Protein AF-A0A0S6VWL6-F1 (afdb_monomer)

Organism: NCBI:txid1499966

Solvent-accessible surface area (backbone atoms only — not comparable to full-atom values): 33286 Å² total; per-residue (Å²): 114,41,78,41,54,56,89,79,53,52,72,70,57,51,55,52,70,65,51,69,76,78,74,67,56,67,68,35,36,67,65,34,51,61,44,33,52,42,22,71,76,49,24,53,62,36,40,46,51,49,38,33,71,74,48,58,14,73,56,59,85,87,53,39,55,58,51,72,66,58,46,58,50,17,64,7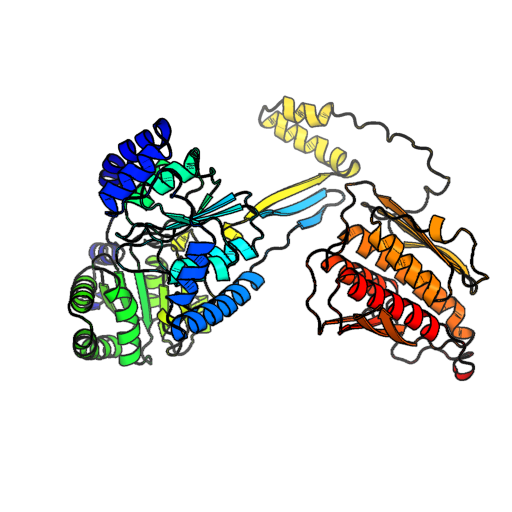5,71,45,56,69,70,57,52,52,47,51,55,53,18,48,52,30,29,43,56,48,38,58,75,56,62,72,75,51,65,52,75,43,76,80,46,85,49,32,32,44,32,42,36,42,42,45,41,72,26,39,32,38,39,36,59,60,80,96,53,83,47,31,47,56,32,38,59,50,40,37,28,38,51,69,38,56,36,80,37,59,35,36,30,29,41,36,37,57,86,43,43,71,56,34,56,41,46,45,29,30,49,76,48,70,45,70,50,36,30,54,34,40,60,31,41,35,52,31,32,31,44,66,28,36,92,85,42,72,58,27,56,30,37,38,67,57,51,56,70,47,31,46,28,31,34,62,76,33,48,92,63,20,42,46,59,78,65,46,63,60,57,40,32,34,35,42,32,44,73,83,43,58,33,65,61,53,33,53,55,43,45,62,40,16,41,72,33,67,57,18,29,21,34,39,32,18,36,23,67,67,41,55,55,50,18,59,68,45,40,62,71,56,42,70,73,43,57,72,70,39,29,53,13,29,56,43,7,26,59,56,56,21,26,37,38,32,28,91,37,59,68,55,29,49,49,49,44,41,73,47,5,34,20,32,32,41,34,29,43,96,58,45,69,68,50,55,73,69,59,81,20,45,25,38,84,37,64,37,87,89,46,51,67,66,46,43,57,55,37,66,18,66,48,64,54,39,13,24,89,37,35,12,73,84,42,65,39,56,47,26,67,79,33,42,47,77,42,81,43,75,49,65,37,74,69,33,44,63,68,43,34,64,60,54,29,47,52,22,54,75,73,65,37,58,69,61,20,42,60,54,74,68,62,75,76,77,74,79,78,75,68,79,75,68,100,62,91,82,72,67,78,46,77,43,78,77,42,76,44,72,59,32,22,32,29,37,31,32,57,94,56,38,37,39,38,33,36,40,34,60,58,84,78,59,95,57,38,72,81,38,41,42,55,98,40,66,57,58,35,55,41,50,50,37,25,22,65,44,32,60,29,40,51,32,32,44,60,48,65,79,56,86,88,50,59,48,60,53,29,21,50,50,20,19,44,44,14,36,34,52,36,50,36,45,66,54,34,38,54,71,4,30,55,44,38,20,66,24,69,13,70,36,95,73,9,29,13,38,23,39,39,35,70,45,77,41,63,39,73,46,81,47,67,74,43,87,82,53,72,60,44,92,78,40,42,52,64,26,60,53,31,19,54,45,20,19,20,58,37,29,17,14,35,37,40,40,36,38,65,37,40,82,53,61,64,37,35,51,50,4,39,34,35,2,41,10,35,12,49,29,43,17,66,33,83,26,77,89,36,40,71,54,75,79,59,100,81,48,128

Secondary structure (DSSP, 8-state):
--EEEGGGS-HHHHHHHT------HHHHHHHHHHHHHHHHHHTHHHHHHHHHHHH-----GGGSBPPHHHHHHHHHHS-HHHHHHHHHHHHHHHHHHHHTPPPSEEEEEEETTEEEEEEEEE-S-EEEE---SSS--HHHHHHHHHHHHHTT-S-EEEEEPPPTTSSPPHHHHHHHHHHT--EEEE--HHHHHHHHHH--SSS---SEEES---HHHHHHHHHTTTTSB--S---S-EEEEEE-TTS-HHHHHHHHHHHHTT-TT-EEEEEES-HHHHHHHHHHHHHHHTTS-HHHHHHHHHHHHSSEEEEE-SSHHHHHHHHHHH--SEEEEE-S-HHHHHHH--S-SEEEESTT--HHHHHHTSSS-S----TTGGGT-----GGGGEEEEEEEEE-HHHHHHHHHHHHHHHHHTT-HHHHHHHHS-PPPPP------S-TT--SEEEEEEEETTEEEEEEE-SSEEEEEEEE-SSPPTTGGGGEE-S-HHHHHHHHHHHHHHTSEEEEEEEESS---HHHHHHHHHHHHHHHHHHHHHHHGGGTB--EEEEEEEETTEEEEEEEEE-SS-EEEEEESSPPPSEETTEEHHHHHHHHHHHHHHHTEEEEEEEEE-SSHHHHHHHHHHHHHHHHHHHTSB-GGGTTPPPPTT--

pLDDT: mean 92.13, std 10.53, range [29.59, 98.75]

Structure (mmCIF, N/CA/C/O backbone):
data_AF-A0A0S6VWL6-F1
#
_entry.id   AF-A0A0S6VWL6-F1
#
loop_
_atom_site.group_PDB
_atom_site.id
_atom_site.type_symbol
_atom_site.label_atom_id
_atom_site.label_alt_id
_atom_site.label_comp_id
_atom_site.label_asym_id
_atom_site.label_entity_id
_atom_site.label_seq_id
_atom_site.pdbx_PDB_ins_code
_atom_site.Cartn_x
_atom_site.Cartn_y
_atom_site.Cartn_z
_atom_site.occupancy
_atom_site.B_iso_or_equiv
_atom_site.auth_seq_id
_atom_site.auth_comp_id
_atom_site.auth_asym_id
_atom_site.auth_atom_id
_atom_site.pdbx_PDB_model_num
ATOM 1 N N . MET A 1 1 ? 25.951 -0.250 -27.669 1.00 84.19 1 MET A N 1
ATOM 2 C CA . MET A 1 1 ? 25.010 -1.036 -26.853 1.00 84.19 1 MET A CA 1
ATOM 3 C C . MET A 1 1 ? 25.645 -2.366 -26.530 1.00 84.19 1 MET A C 1
ATOM 5 O O . MET A 1 1 ? 26.334 -2.910 -27.388 1.00 84.19 1 MET A O 1
ATOM 9 N N . ASN A 1 2 ? 25.443 -2.857 -25.315 1.00 90.94 2 ASN A N 1
ATOM 10 C CA . ASN A 1 2 ? 26.057 -4.097 -24.871 1.00 90.94 2 ASN A CA 1
ATOM 11 C C . ASN A 1 2 ? 25.221 -5.326 -25.262 1.00 90.94 2 ASN A C 1
ATOM 13 O O . ASN A 1 2 ? 23.997 -5.318 -25.121 1.00 90.94 2 ASN A O 1
ATOM 17 N N . LEU A 1 3 ? 25.895 -6.386 -25.715 1.00 95.56 3 LEU A N 1
ATOM 18 C CA . LEU A 1 3 ? 25.319 -7.709 -25.956 1.00 95.56 3 LEU A CA 1
ATOM 19 C C . LEU A 1 3 ? 26.165 -8.744 -25.214 1.00 95.56 3 LEU A C 1
ATOM 21 O O . LEU A 1 3 ? 27.361 -8.881 -25.470 1.00 95.56 3 LEU A O 1
ATOM 25 N N . PHE A 1 4 ? 25.535 -9.477 -24.308 1.00 96.62 4 PHE A N 1
ATOM 26 C CA . PHE A 1 4 ? 26.180 -10.416 -23.407 1.00 96.62 4 PHE A CA 1
ATOM 27 C C . PHE A 1 4 ? 25.681 -11.828 -23.689 1.00 96.62 4 PHE A C 1
ATOM 29 O O . PHE A 1 4 ? 24.509 -12.132 -23.490 1.00 96.62 4 PHE A O 1
ATOM 36 N N . LYS A 1 5 ? 26.569 -12.719 -24.128 1.00 97.50 5 LYS A N 1
ATOM 37 C CA . LYS A 1 5 ? 26.260 -14.147 -24.255 1.00 97.50 5 LYS A CA 1
ATOM 38 C C . LYS A 1 5 ? 26.583 -14.834 -22.940 1.00 97.50 5 LYS A C 1
ATOM 40 O O . LYS A 1 5 ? 27.749 -15.061 -22.628 1.00 97.50 5 LYS A O 1
ATOM 45 N N . TRP A 1 6 ? 25.556 -15.164 -22.165 1.00 96.31 6 TRP A N 1
ATOM 46 C CA . TRP A 1 6 ? 25.681 -15.616 -20.779 1.00 96.31 6 TRP A CA 1
ATOM 47 C C . TRP A 1 6 ? 26.656 -16.789 -20.608 1.00 96.31 6 TRP A C 1
ATOM 49 O O . TRP A 1 6 ? 27.431 -16.832 -19.652 1.00 96.31 6 TRP A O 1
ATOM 59 N N . TRP A 1 7 ? 26.677 -17.723 -21.563 1.00 95.19 7 TRP A N 1
ATOM 60 C CA . TRP A 1 7 ? 27.551 -18.901 -21.551 1.00 95.19 7 TRP A CA 1
ATOM 61 C C . TRP A 1 7 ? 29.029 -18.621 -21.863 1.00 95.19 7 TRP A C 1
ATOM 63 O O . TRP A 1 7 ? 29.851 -19.499 -21.616 1.00 95.19 7 TRP A O 1
ATOM 73 N N . GLU A 1 8 ? 29.373 -17.448 -22.396 1.00 96.56 8 GLU A N 1
ATOM 74 C CA . GLU A 1 8 ? 30.759 -17.041 -22.697 1.00 96.56 8 GLU A CA 1
ATOM 75 C C . GLU A 1 8 ? 31.386 -16.239 -21.546 1.00 96.56 8 GLU A C 1
ATOM 77 O O . GLU A 1 8 ? 32.595 -16.022 -21.525 1.00 96.56 8 GLU A O 1
ATOM 82 N N . MET A 1 9 ? 30.573 -15.800 -20.581 1.00 95.62 9 MET A N 1
ATOM 83 C CA . MET A 1 9 ? 31.005 -14.923 -19.494 1.00 95.62 9 MET A CA 1
ATOM 84 C C . MET A 1 9 ? 31.624 -15.694 -18.330 1.00 95.62 9 MET A C 1
ATOM 86 O O . MET A 1 9 ? 31.114 -16.739 -17.916 1.00 95.62 9 MET A O 1
ATOM 90 N N . SER A 1 10 ? 32.677 -15.117 -17.748 1.00 95.94 10 SER A N 1
ATOM 91 C CA . SER A 1 10 ? 33.238 -15.578 -16.478 1.00 95.94 10 SER A CA 1
ATOM 92 C C . SER A 1 10 ? 32.275 -15.312 -15.314 1.00 95.94 10 SER A C 1
ATOM 94 O O . SER A 1 10 ? 31.392 -14.456 -15.401 1.00 95.94 10 SER A O 1
ATOM 96 N N . GLU A 1 11 ? 32.460 -15.994 -14.182 1.00 93.31 11 GLU A N 1
ATOM 97 C CA . GLU A 1 11 ? 31.678 -15.711 -12.967 1.00 93.31 11 GLU A CA 1
ATOM 98 C C . GLU A 1 11 ? 31.825 -14.257 -12.498 1.00 93.31 11 GLU A C 1
ATOM 100 O O . GLU A 1 11 ? 30.847 -13.648 -12.068 1.00 93.31 11 GLU A O 1
ATOM 105 N N . ALA A 1 12 ? 33.019 -13.672 -12.639 1.00 93.62 12 ALA A N 1
ATOM 106 C CA . ALA A 1 12 ? 33.275 -12.281 -12.277 1.00 93.62 12 ALA A CA 1
ATOM 107 C C . ALA A 1 12 ? 32.493 -11.300 -13.169 1.00 93.62 12 ALA A C 1
ATOM 109 O O . ALA A 1 12 ? 31.904 -10.343 -12.664 1.00 93.62 12 ALA A O 1
ATOM 110 N N . ASP A 1 13 ? 32.428 -11.556 -14.478 1.00 92.56 13 ASP A N 1
ATOM 111 C CA . ASP A 1 13 ? 31.669 -10.711 -15.408 1.00 92.56 13 ASP A CA 1
ATOM 112 C C . ASP A 1 13 ? 30.158 -10.853 -15.190 1.00 92.56 13 ASP A C 1
ATOM 114 O O . ASP A 1 13 ? 29.428 -9.862 -15.219 1.00 92.56 13 ASP A O 1
ATOM 118 N N . ARG A 1 14 ? 29.682 -12.073 -14.907 1.00 93.62 14 ARG A N 1
ATOM 119 C CA . ARG A 1 14 ? 28.283 -12.322 -14.526 1.00 93.62 14 ARG A CA 1
ATOM 120 C C . ARG A 1 14 ? 27.916 -11.582 -13.244 1.00 93.62 14 ARG A C 1
ATOM 122 O O . ARG A 1 14 ? 26.884 -10.921 -13.196 1.00 93.62 14 ARG A O 1
ATOM 129 N N . ALA A 1 15 ? 28.778 -11.632 -12.228 1.00 91.06 15 ALA A N 1
ATOM 130 C CA . ALA A 1 15 ? 28.583 -10.886 -10.988 1.00 91.06 15 ALA A CA 1
ATOM 131 C C . ALA A 1 15 ? 28.541 -9.370 -11.231 1.00 91.06 15 ALA A C 1
ATOM 133 O O . ALA A 1 15 ? 27.794 -8.663 -10.559 1.00 91.06 15 ALA A O 1
ATOM 134 N N . LYS A 1 16 ? 29.293 -8.866 -12.216 1.00 89.81 16 LYS A N 1
ATOM 135 C CA . LYS A 1 16 ? 29.284 -7.452 -12.601 1.00 89.81 16 LYS A CA 1
ATOM 136 C C . LYS A 1 16 ? 27.962 -7.021 -13.246 1.00 89.81 16 LYS A C 1
ATOM 138 O O . LYS A 1 16 ? 27.498 -5.930 -12.943 1.00 89.81 16 LYS A O 1
ATOM 143 N N . LEU A 1 17 ? 27.320 -7.875 -14.051 1.00 90.19 17 LEU A N 1
ATOM 144 C CA . LEU A 1 17 ? 25.976 -7.604 -14.597 1.00 90.19 17 LEU A CA 1
ATOM 145 C C . LEU A 1 17 ? 24.899 -7.491 -13.514 1.00 90.19 17 LEU A C 1
ATOM 147 O O . LEU A 1 17 ? 23.916 -6.778 -13.691 1.00 90.19 17 LEU A O 1
ATOM 151 N N . MET A 1 18 ? 25.094 -8.173 -12.384 1.00 90.19 18 MET A N 1
ATOM 152 C CA . MET A 1 18 ? 24.176 -8.115 -11.245 1.00 90.19 18 MET A CA 1
ATOM 153 C C . MET A 1 18 ? 24.332 -6.830 -10.416 1.00 90.19 18 MET A C 1
ATOM 155 O O . MET A 1 18 ? 23.502 -6.560 -9.543 1.00 90.19 18 MET A O 1
ATOM 159 N N . GLN A 1 19 ? 25.383 -6.038 -10.653 1.00 87.00 19 GLN A N 1
ATOM 160 C CA . GLN A 1 19 ? 25.601 -4.767 -9.965 1.00 87.00 19 GLN A CA 1
ATOM 161 C C . GLN A 1 19 ? 24.737 -3.660 -10.573 1.00 87.00 19 GLN A C 1
ATOM 163 O O . GLN A 1 19 ? 24.492 -3.624 -11.776 1.00 87.00 19 GLN A O 1
ATOM 168 N N . ARG A 1 20 ? 24.290 -2.740 -9.718 1.00 85.31 20 ARG A N 1
ATOM 169 C CA . ARG A 1 20 ? 23.563 -1.522 -10.099 1.00 85.31 20 ARG A CA 1
ATOM 170 C C . ARG A 1 20 ? 24.441 -0.312 -9.847 1.00 85.31 20 ARG A C 1
ATOM 172 O O . ARG A 1 20 ? 25.437 -0.402 -9.123 1.00 85.31 20 ARG A O 1
ATOM 179 N N . THR A 1 21 ? 24.013 0.837 -10.354 1.00 74.56 21 THR A N 1
ATOM 180 C CA . THR A 1 21 ? 24.555 2.129 -9.941 1.00 74.56 21 THR A CA 1
ATOM 181 C C . THR A 1 21 ? 24.484 2.260 -8.415 1.00 74.56 21 THR A C 1
ATOM 183 O O . THR A 1 21 ? 23.414 2.424 -7.827 1.00 74.56 21 THR A O 1
ATOM 186 N N . ALA A 1 22 ? 25.635 2.159 -7.748 1.00 64.69 22 ALA A N 1
ATOM 187 C CA . ALA A 1 22 ? 25.721 2.301 -6.303 1.00 64.69 22 ALA A CA 1
ATOM 188 C C . ALA A 1 22 ? 25.666 3.786 -5.928 1.00 64.69 22 ALA A C 1
ATOM 190 O O . ALA A 1 22 ? 26.549 4.569 -6.278 1.00 64.69 22 ALA A O 1
ATOM 191 N N . VAL A 1 23 ? 24.642 4.173 -5.172 1.00 63.66 23 VAL A N 1
ATOM 192 C CA . VAL A 1 23 ? 24.601 5.483 -4.522 1.00 63.66 23 VAL A CA 1
ATOM 193 C C . VAL A 1 23 ? 25.517 5.420 -3.296 1.00 63.66 23 VAL A C 1
ATOM 195 O O . VAL A 1 23 ? 25.233 4.681 -2.353 1.00 63.66 23 VAL A O 1
ATOM 198 N N . ASP A 1 24 ? 26.618 6.178 -3.303 1.00 65.56 24 ASP A N 1
ATOM 199 C CA . ASP A 1 24 ? 27.554 6.292 -2.171 1.00 65.56 24 ASP A CA 1
ATOM 200 C C . ASP A 1 24 ? 26.862 6.951 -0.967 1.00 65.56 24 ASP A C 1
ATOM 202 O O . ASP A 1 24 ? 26.878 8.170 -0.785 1.00 65.56 24 ASP A O 1
ATOM 206 N N . ALA A 1 25 ? 26.206 6.123 -0.154 1.00 65.69 25 ALA A N 1
ATOM 207 C CA . ALA A 1 25 ? 25.366 6.566 0.950 1.00 65.69 25 ALA A CA 1
ATOM 208 C C . ALA A 1 25 ? 26.136 7.363 2.019 1.00 65.69 25 ALA A C 1
ATOM 210 O O . ALA A 1 25 ? 25.522 8.182 2.703 1.00 65.69 25 ALA A O 1
ATOM 211 N N . GLY A 1 26 ? 27.455 7.160 2.148 1.00 74.12 26 GLY A N 1
ATOM 212 C CA . GLY A 1 26 ? 28.292 7.866 3.121 1.00 74.12 26 GLY A CA 1
ATOM 213 C C . GLY A 1 26 ? 28.385 9.360 2.821 1.00 74.12 26 GLY A C 1
ATOM 214 O O . GLY A 1 26 ? 28.108 10.184 3.691 1.00 74.12 26 GLY A O 1
ATOM 215 N N . LYS A 1 27 ? 28.648 9.720 1.558 1.00 84.44 27 LYS A N 1
ATOM 216 C CA . LYS A 1 27 ? 28.734 11.128 1.131 1.00 84.44 27 LYS A CA 1
ATOM 217 C C . LYS A 1 27 ? 27.433 11.894 1.346 1.00 84.44 27 LYS A C 1
ATOM 219 O O . LYS A 1 27 ? 27.457 13.042 1.782 1.00 84.44 27 LYS A O 1
ATOM 224 N N . PHE A 1 28 ? 26.290 11.273 1.050 1.00 89.12 28 PHE A N 1
ATOM 225 C CA . PHE A 1 28 ? 24.992 11.915 1.266 1.00 89.12 28 PHE A CA 1
ATOM 226 C C . PHE A 1 28 ? 24.675 12.062 2.757 1.00 89.12 28 PHE A C 1
ATOM 228 O O . PHE A 1 28 ? 24.125 13.085 3.157 1.00 89.12 28 PHE A O 1
ATOM 235 N N . ALA A 1 29 ? 25.060 11.092 3.591 1.00 89.88 29 ALA A N 1
ATOM 236 C CA . ALA A 1 29 ? 24.833 11.157 5.032 1.00 89.88 29 ALA A CA 1
ATOM 237 C C . ALA A 1 29 ? 25.555 12.344 5.695 1.00 89.88 29 ALA A C 1
ATOM 239 O O . ALA A 1 29 ? 24.960 13.016 6.540 1.00 89.88 29 ALA A O 1
ATOM 240 N N . ASP A 1 30 ? 26.792 12.642 5.289 1.00 92.31 30 ASP A N 1
ATOM 241 C CA . ASP A 1 30 ? 27.568 13.762 5.841 1.00 92.31 30 ASP A CA 1
ATOM 242 C C . ASP A 1 30 ? 26.954 15.127 5.503 1.00 92.31 30 ASP A C 1
ATOM 244 O O . ASP A 1 30 ? 26.943 16.028 6.340 1.00 92.31 30 ASP A O 1
ATOM 248 N N . VAL A 1 31 ? 26.369 15.265 4.308 1.00 94.44 31 VAL A N 1
ATOM 249 C CA . VAL A 1 31 ? 25.656 16.487 3.891 1.00 94.44 31 VAL A CA 1
ATOM 250 C C . VAL A 1 31 ? 24.309 16.626 4.602 1.00 94.44 31 VAL A C 1
ATOM 252 O O . VAL A 1 31 ? 23.882 17.730 4.932 1.00 94.44 31 VAL A O 1
ATOM 255 N N . VAL A 1 32 ? 23.622 15.510 4.839 1.00 96.62 32 VAL A N 1
ATOM 256 C CA . VAL A 1 32 ? 22.266 15.495 5.397 1.00 96.62 32 VAL A CA 1
ATOM 257 C C . VAL A 1 32 ? 22.253 15.702 6.913 1.00 96.62 32 VAL A C 1
ATOM 259 O O . VAL A 1 32 ? 21.329 16.324 7.436 1.00 96.62 32 VAL A O 1
ATOM 262 N N . ARG A 1 33 ? 23.268 15.226 7.641 1.00 96.88 33 ARG A N 1
ATOM 263 C CA . ARG A 1 33 ? 23.302 15.288 9.113 1.00 96.88 33 ARG A CA 1
ATOM 264 C C . ARG A 1 33 ? 23.172 16.718 9.678 1.00 96.88 33 ARG A C 1
ATOM 266 O O . ARG A 1 33 ? 22.358 16.891 10.586 1.00 96.88 33 ARG A O 1
ATOM 273 N N . PRO A 1 34 ? 23.868 17.749 9.154 1.00 98.00 34 PRO A N 1
ATOM 274 C CA . PRO A 1 34 ? 23.672 19.131 9.599 1.00 98.00 34 PRO A CA 1
ATOM 275 C C . PRO A 1 34 ? 22.264 19.669 9.320 1.00 98.00 34 PRO A C 1
ATOM 277 O O . PRO A 1 34 ? 21.736 20.420 10.132 1.00 98.00 34 PRO A O 1
ATOM 280 N N . ILE A 1 35 ? 21.639 19.268 8.205 1.00 98.44 35 ILE A N 1
ATOM 281 C CA . ILE A 1 35 ? 20.271 19.682 7.845 1.00 98.44 35 ILE A CA 1
ATOM 282 C C . ILE A 1 35 ? 19.269 19.116 8.855 1.00 98.44 35 ILE A C 1
ATOM 284 O O . ILE A 1 35 ? 18.404 19.841 9.339 1.00 98.44 35 ILE A O 1
ATOM 288 N N . ILE A 1 36 ? 19.409 17.830 9.198 1.00 98.50 36 ILE A N 1
ATOM 289 C CA . ILE A 1 36 ? 18.566 17.168 10.200 1.00 98.50 36 ILE A CA 1
ATOM 290 C C . ILE A 1 36 ? 18.671 17.886 11.549 1.00 98.50 36 ILE A C 1
ATOM 292 O O . ILE A 1 36 ? 17.650 18.167 12.174 1.00 98.50 36 ILE A O 1
ATOM 296 N N . GLU A 1 37 ? 19.893 18.193 11.987 1.00 98.50 37 GLU A N 1
ATOM 297 C CA . GLU A 1 37 ? 20.124 18.857 13.271 1.00 98.50 37 GLU A CA 1
ATOM 298 C C . GLU A 1 37 ? 19.570 20.288 13.293 1.00 98.50 37 GLU A C 1
ATOM 300 O O . GLU A 1 37 ? 18.934 20.689 14.265 1.00 98.50 37 GLU A O 1
ATOM 305 N N . ASP A 1 38 ? 19.736 21.039 12.204 1.00 98.69 38 ASP A N 1
ATOM 306 C CA . ASP A 1 38 ? 19.190 22.391 12.076 1.00 98.69 38 ASP A CA 1
ATOM 307 C C . ASP A 1 38 ? 17.654 22.383 12.156 1.00 98.69 38 ASP A C 1
ATOM 309 O O . ASP A 1 38 ? 17.073 23.173 12.894 1.00 98.69 38 ASP A O 1
ATOM 313 N N . VAL A 1 39 ? 16.980 21.438 11.488 1.00 98.62 39 VAL A N 1
ATOM 314 C CA . VAL A 1 39 ? 15.516 21.285 11.598 1.00 98.62 39 VAL A CA 1
ATOM 315 C C . VAL A 1 39 ? 15.090 20.872 13.005 1.00 98.62 39 VAL A C 1
ATOM 317 O O . VAL A 1 39 ? 14.098 21.389 13.516 1.00 98.62 39 VAL A O 1
ATOM 320 N N . ARG A 1 40 ? 15.851 19.997 13.669 1.00 98.00 40 ARG A N 1
ATOM 321 C CA . ARG A 1 40 ? 15.576 19.581 15.051 1.00 98.00 40 ARG A CA 1
ATOM 322 C C . ARG A 1 40 ? 15.621 20.753 16.035 1.00 98.00 40 ARG A C 1
ATOM 324 O O . ARG A 1 40 ? 14.835 20.777 16.977 1.00 98.00 40 ARG A O 1
ATOM 331 N N . VAL A 1 41 ? 16.543 21.697 15.838 1.00 98.38 41 VAL A N 1
ATOM 332 C CA . VAL A 1 41 ? 16.743 22.849 16.734 1.00 98.38 41 VAL A CA 1
ATOM 333 C C . VAL A 1 41 ? 15.853 24.035 16.356 1.00 98.38 41 VAL A C 1
ATOM 335 O O . VAL A 1 41 ? 15.286 2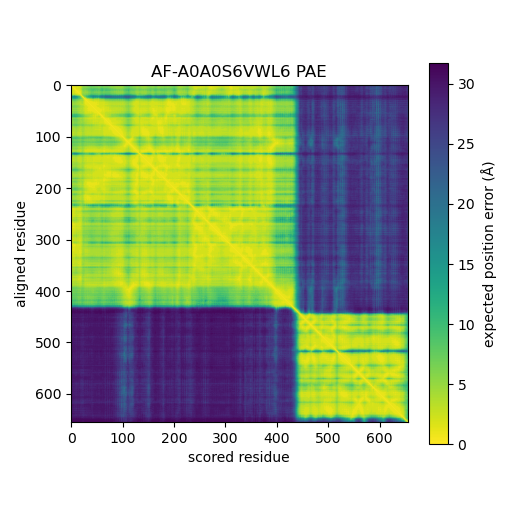4.675 17.238 1.00 98.38 41 VAL A O 1
ATOM 338 N N . ASN A 1 42 ? 15.717 24.327 15.061 1.00 98.25 42 ASN A N 1
ATOM 339 C CA . ASN A 1 42 ? 15.127 25.574 14.565 1.00 98.25 42 ASN A CA 1
ATOM 340 C C . ASN A 1 42 ? 13.768 25.396 13.859 1.00 98.25 42 ASN A C 1
ATOM 342 O O . ASN A 1 42 ? 13.172 26.386 13.429 1.00 98.25 42 ASN A O 1
ATOM 346 N N . GLY A 1 43 ? 13.252 24.169 13.741 1.00 98.12 43 GLY A N 1
ATOM 347 C CA . GLY A 1 43 ? 11.901 23.882 13.250 1.00 98.12 43 GLY A CA 1
ATOM 348 C C . GLY A 1 43 ? 11.589 24.501 11.881 1.00 98.12 43 GLY A C 1
ATOM 349 O O . GLY A 1 43 ? 12.382 24.402 10.944 1.00 98.12 43 GLY A O 1
ATOM 350 N N . ASP A 1 44 ? 10.432 25.165 11.769 1.00 98.31 44 ASP A N 1
ATOM 351 C CA . ASP A 1 44 ? 9.930 25.764 10.517 1.00 98.31 44 ASP A CA 1
ATOM 352 C C . ASP A 1 44 ? 10.921 26.737 9.869 1.00 98.31 44 ASP A C 1
ATOM 354 O O . ASP A 1 44 ? 11.019 26.796 8.643 1.00 98.31 44 ASP A O 1
ATOM 358 N N . ALA A 1 45 ? 11.704 27.466 10.672 1.00 98.19 45 ALA A N 1
ATOM 359 C CA . ALA A 1 45 ? 12.689 28.411 10.157 1.00 98.19 45 ALA A CA 1
ATOM 360 C C . ALA A 1 45 ? 13.796 27.711 9.358 1.00 98.19 45 ALA A C 1
ATOM 362 O O . ALA A 1 45 ? 14.201 28.203 8.303 1.00 98.19 45 ALA A O 1
ATOM 363 N N . ALA A 1 46 ? 14.250 26.541 9.816 1.00 98.38 46 ALA A N 1
ATOM 364 C CA . ALA A 1 46 ? 15.199 25.728 9.063 1.00 98.38 46 ALA A CA 1
ATOM 365 C C . ALA A 1 46 ? 14.556 25.146 7.797 1.00 98.38 46 ALA A C 1
ATOM 367 O O . ALA A 1 46 ? 15.185 25.160 6.740 1.00 98.38 46 ALA A O 1
ATOM 368 N N . VAL A 1 47 ? 13.298 24.693 7.865 1.00 98.19 47 VAL A N 1
ATOM 369 C CA . VAL A 1 47 ? 12.579 24.180 6.685 1.00 98.19 47 VAL A CA 1
ATOM 370 C C . VAL A 1 47 ? 12.492 25.254 5.598 1.00 98.19 47 VAL A C 1
ATOM 372 O O . VAL A 1 47 ? 12.949 25.016 4.483 1.00 98.19 47 VAL A O 1
ATOM 375 N N . VAL A 1 48 ? 12.010 26.458 5.925 1.00 97.94 48 VAL A N 1
ATOM 376 C CA . VAL A 1 48 ? 11.917 27.586 4.978 1.00 97.94 48 VAL A CA 1
ATOM 377 C C . VAL A 1 48 ? 13.291 27.985 4.431 1.00 97.94 48 VAL A C 1
ATOM 379 O O . VAL A 1 48 ? 13.436 28.207 3.227 1.00 97.94 48 VAL A O 1
ATOM 382 N N . LYS A 1 49 ? 14.322 28.032 5.287 1.00 98.06 49 LYS A N 1
ATOM 383 C CA . LYS A 1 49 ? 15.708 28.314 4.880 1.00 98.06 49 LYS A CA 1
ATOM 384 C C . LYS A 1 49 ? 16.188 27.342 3.798 1.00 98.06 49 LYS A C 1
ATOM 386 O O . LYS A 1 49 ? 16.710 27.788 2.776 1.00 98.06 49 LYS A O 1
ATOM 391 N N . TYR A 1 50 ? 16.011 26.036 4.001 1.00 98.00 50 TYR A N 1
ATOM 392 C CA . TYR A 1 50 ? 16.459 25.027 3.038 1.00 98.00 50 TYR A CA 1
ATOM 393 C C . TYR A 1 50 ? 15.576 24.959 1.791 1.00 98.00 50 TYR A C 1
ATOM 395 O O . TYR A 1 50 ? 16.104 24.726 0.707 1.00 98.00 50 TYR A O 1
ATOM 403 N N . THR A 1 51 ? 14.277 25.242 1.903 1.00 97.00 51 THR A N 1
ATOM 404 C CA . THR A 1 51 ? 13.393 25.404 0.740 1.00 97.00 51 THR A CA 1
ATOM 405 C C . THR A 1 51 ? 13.855 26.562 -0.153 1.00 97.00 51 THR A C 1
ATOM 407 O O . THR A 1 51 ? 14.005 26.391 -1.361 1.00 97.00 51 THR A O 1
ATOM 410 N N . LYS A 1 52 ? 14.212 27.719 0.423 1.00 96.81 52 LYS A N 1
ATOM 411 C CA . LYS A 1 52 ? 14.801 28.828 -0.347 1.00 96.81 52 LYS A CA 1
ATOM 412 C C . LYS A 1 52 ? 16.132 28.435 -0.989 1.00 96.81 52 LYS A C 1
ATOM 414 O O . LYS A 1 52 ? 16.373 28.756 -2.149 1.00 96.81 52 LYS A O 1
ATOM 419 N N . GLN A 1 53 ? 16.995 27.750 -0.241 1.00 96.44 53 GLN A N 1
ATOM 420 C CA . GLN A 1 53 ? 18.331 27.378 -0.704 1.00 96.44 53 GLN A CA 1
ATOM 421 C C . GLN A 1 53 ? 18.311 26.345 -1.840 1.00 96.44 53 GLN A C 1
ATOM 423 O O . GLN A 1 53 ? 19.092 26.475 -2.781 1.00 96.44 53 GLN A O 1
ATOM 428 N N . PHE A 1 54 ? 17.474 25.311 -1.739 1.00 94.75 54 PHE A N 1
ATOM 429 C CA . PHE A 1 54 ? 17.506 24.169 -2.656 1.00 94.75 54 PHE A CA 1
ATOM 430 C C . PHE A 1 54 ? 16.420 24.219 -3.731 1.00 94.75 54 PHE A C 1
ATOM 432 O O . PHE A 1 54 ? 16.685 23.814 -4.860 1.00 94.75 54 PHE A O 1
ATOM 439 N N . ASP A 1 55 ? 15.236 24.746 -3.411 1.00 93.19 55 ASP A N 1
ATOM 440 C CA . ASP A 1 55 ? 14.107 24.821 -4.347 1.00 93.19 55 ASP A CA 1
ATOM 441 C C . ASP A 1 55 ? 13.976 26.208 -5.003 1.00 93.19 55 ASP A C 1
ATOM 443 O O . ASP A 1 55 ? 13.182 26.388 -5.929 1.00 93.19 55 ASP A O 1
ATOM 447 N N . GLY A 1 56 ? 14.758 27.197 -4.543 1.00 94.81 56 GLY A N 1
ATOM 448 C CA . GLY A 1 56 ? 14.727 28.574 -5.046 1.00 94.81 56 GLY A CA 1
ATOM 449 C C . GLY A 1 56 ? 13.427 29.315 -4.721 1.00 94.81 56 GLY A C 1
ATOM 450 O O . GLY A 1 56 ? 13.132 30.326 -5.352 1.00 94.81 56 GLY A O 1
ATOM 451 N N . ALA A 1 57 ? 12.646 28.799 -3.771 1.00 95.12 57 ALA A N 1
ATOM 452 C CA . ALA A 1 57 ? 11.309 29.271 -3.449 1.00 95.12 57 ALA A CA 1
ATOM 453 C C . ALA A 1 57 ? 11.297 30.026 -2.115 1.00 95.12 57 ALA A C 1
ATOM 455 O O . ALA A 1 57 ? 11.671 29.481 -1.075 1.00 95.12 57 ALA A O 1
ATOM 456 N N . GLU A 1 58 ? 10.838 31.276 -2.129 1.00 94.56 58 GLU A N 1
ATOM 457 C CA . GLU A 1 58 ? 10.599 32.042 -0.906 1.00 94.56 58 GLU A CA 1
ATOM 458 C C . GLU A 1 58 ? 9.169 31.811 -0.417 1.00 94.56 58 GLU A C 1
ATOM 460 O O . GLU A 1 58 ? 8.206 32.098 -1.124 1.00 94.56 58 GLU A O 1
ATOM 465 N N . ILE A 1 59 ? 9.035 31.274 0.795 1.00 94.56 59 ILE A N 1
ATOM 466 C CA . ILE A 1 59 ? 7.748 30.965 1.424 1.00 94.56 59 ILE A CA 1
ATOM 467 C C . ILE A 1 59 ? 7.754 31.592 2.824 1.00 94.56 59 ILE A C 1
ATOM 469 O O . ILE A 1 59 ? 8.759 31.460 3.529 1.00 94.56 59 ILE A O 1
ATOM 473 N N . PRO A 1 60 ? 6.686 32.293 3.245 1.00 93.75 60 PRO A N 1
ATOM 474 C CA . PRO A 1 60 ? 6.602 32.812 4.606 1.00 93.75 60 PRO A CA 1
ATOM 475 C C . PRO A 1 60 ? 6.469 31.660 5.619 1.00 93.75 60 PRO A C 1
ATOM 477 O O . PRO A 1 60 ? 6.061 30.556 5.266 1.00 93.75 60 PRO A O 1
ATOM 480 N N . LEU A 1 61 ? 6.819 31.894 6.888 1.00 91.50 61 LEU A N 1
ATOM 481 C CA . LEU A 1 61 ? 6.823 30.841 7.922 1.00 91.50 61 LEU A CA 1
ATOM 482 C C . LEU A 1 61 ? 5.461 30.146 8.092 1.00 91.50 61 LEU A C 1
ATOM 484 O O . LEU A 1 61 ? 5.412 28.935 8.282 1.00 91.50 61 LEU A O 1
ATOM 488 N N . ASP A 1 62 ? 4.370 30.899 7.983 1.00 91.75 62 ASP A N 1
ATOM 489 C CA . ASP A 1 62 ? 2.986 30.415 8.030 1.00 91.75 62 ASP A CA 1
ATOM 490 C C . ASP A 1 62 ? 2.488 29.851 6.687 1.00 91.75 62 ASP A C 1
ATOM 492 O O . ASP A 1 62 ? 1.402 29.281 6.608 1.00 91.75 62 ASP A O 1
ATOM 496 N N . GLY A 1 63 ? 3.296 29.959 5.631 1.00 93.69 63 GLY A N 1
ATOM 497 C CA . GLY A 1 63 ? 2.969 29.529 4.277 1.00 93.69 63 GLY A CA 1
ATOM 498 C C . GLY A 1 63 ? 3.407 28.111 3.933 1.00 93.69 63 GLY A C 1
ATOM 499 O O . GLY A 1 63 ? 3.297 27.741 2.770 1.00 93.69 63 GLY A O 1
ATOM 500 N N . LEU A 1 64 ? 3.930 27.317 4.878 1.00 96.62 64 LEU A N 1
ATOM 501 C CA . LEU A 1 64 ? 4.377 25.941 4.609 1.00 96.62 64 LEU A CA 1
ATOM 502 C C . LEU A 1 64 ? 3.220 25.003 4.246 1.00 96.62 64 LEU A C 1
ATOM 504 O O . LEU A 1 64 ? 3.392 24.123 3.402 1.00 96.62 64 LEU A O 1
ATOM 508 N N . LYS A 1 65 ? 2.053 25.175 4.874 1.00 97.69 65 LYS A N 1
ATOM 509 C CA . LYS A 1 65 ? 0.854 24.382 4.584 1.00 97.69 65 LYS A CA 1
ATOM 510 C C . LYS A 1 65 ? 0.109 24.983 3.393 1.00 97.69 65 LYS A C 1
ATOM 512 O O . LYS A 1 65 ? -0.039 26.197 3.301 1.00 97.69 65 LYS A O 1
ATOM 517 N N . VAL A 1 66 ? -0.351 24.125 2.491 1.00 97.62 66 VAL A N 1
ATOM 518 C CA . VAL A 1 66 ? -1.177 24.519 1.347 1.00 97.62 66 VAL A CA 1
ATOM 519 C C . VAL A 1 66 ? -2.573 24.913 1.825 1.00 97.62 66 VAL A C 1
ATOM 521 O O . VAL A 1 66 ? -3.150 24.236 2.681 1.00 97.62 66 VAL A O 1
ATOM 524 N N . THR A 1 67 ? -3.123 25.997 1.279 1.00 97.25 67 THR A N 1
ATOM 525 C CA . THR A 1 67 ? -4.473 26.465 1.622 1.00 97.25 67 THR A CA 1
ATOM 526 C C . THR A 1 67 ? -5.549 25.866 0.715 1.00 97.25 67 THR A C 1
ATOM 528 O O . THR A 1 67 ? -5.267 25.317 -0.352 1.00 97.25 67 THR A O 1
ATOM 531 N N . LEU A 1 68 ? -6.816 25.973 1.125 1.00 95.94 68 LEU A N 1
ATOM 532 C CA . LEU A 1 68 ? -7.937 25.505 0.306 1.00 95.94 68 LEU A CA 1
ATOM 533 C C . LEU A 1 68 ? -8.045 26.297 -1.007 1.00 95.94 68 LEU A C 1
ATOM 535 O O . LEU A 1 68 ? -8.382 25.733 -2.044 1.00 95.94 68 LEU A O 1
ATOM 539 N N . GLU A 1 69 ? -7.721 27.587 -0.968 1.00 97.00 69 GLU A N 1
ATOM 540 C CA . GLU A 1 69 ? -7.714 28.475 -2.128 1.00 97.00 69 GLU A CA 1
ATOM 541 C C . GLU A 1 69 ? -6.650 28.046 -3.146 1.00 97.00 69 GLU A C 1
ATOM 543 O O . GLU A 1 69 ? -6.933 28.026 -4.341 1.00 97.00 69 GLU A O 1
ATOM 548 N N . GLU A 1 70 ? -5.460 27.625 -2.694 1.00 97.38 70 GLU A N 1
ATOM 549 C CA . GLU A 1 70 ? -4.422 27.072 -3.578 1.00 97.38 70 GLU A CA 1
ATOM 550 C C . GLU A 1 70 ? -4.896 25.783 -4.277 1.00 97.38 70 GLU A C 1
ATOM 552 O O . GLU A 1 70 ? -4.601 25.574 -5.454 1.00 97.38 70 GLU A O 1
ATOM 557 N N . ILE A 1 71 ? -5.667 24.930 -3.589 1.00 97.00 71 ILE A N 1
ATOM 558 C CA . ILE A 1 71 ? -6.252 23.715 -4.186 1.00 97.00 71 ILE A CA 1
ATOM 559 C C . ILE A 1 71 ? -7.311 24.084 -5.235 1.00 97.00 71 ILE A C 1
ATOM 561 O O . ILE A 1 71 ? -7.317 23.524 -6.329 1.00 97.00 71 ILE A O 1
ATOM 565 N N . GLN A 1 72 ? -8.186 25.049 -4.942 1.00 96.62 72 GLN A N 1
ATOM 566 C CA . GLN A 1 72 ? -9.194 25.529 -5.896 1.00 96.62 72 GLN A CA 1
ATOM 567 C C . GLN A 1 72 ? -8.550 26.170 -7.133 1.00 96.62 72 GLN A C 1
ATOM 569 O O . GLN A 1 72 ? -8.980 25.911 -8.257 1.00 96.62 72 GLN A O 1
ATOM 574 N N . GLU A 1 73 ? -7.490 26.959 -6.942 1.00 97.38 73 GLU A N 1
ATOM 575 C CA . GLU A 1 73 ? -6.697 27.525 -8.034 1.00 97.38 73 GLU A CA 1
ATOM 576 C C . GLU A 1 73 ? -6.068 26.425 -8.895 1.00 97.38 73 GLU A C 1
ATOM 578 O O . GLU A 1 73 ? -6.100 26.510 -10.122 1.00 97.38 73 GLU A O 1
ATOM 583 N N . ALA A 1 74 ? -5.568 25.352 -8.279 1.00 97.31 74 ALA A N 1
ATOM 584 C CA . ALA A 1 74 ? -4.956 24.243 -9.000 1.00 97.31 74 ALA A CA 1
ATOM 585 C C . ALA A 1 74 ? -5.912 23.568 -10.001 1.00 97.31 74 ALA A C 1
ATOM 587 O O . ALA A 1 74 ? -5.493 23.248 -11.116 1.00 97.31 74 ALA A O 1
ATOM 588 N N . TYR A 1 75 ? -7.199 23.423 -9.662 1.00 97.62 75 TYR A N 1
ATOM 589 C CA . TYR A 1 75 ? -8.214 22.901 -10.590 1.00 97.62 75 TYR A CA 1
ATOM 590 C C . TYR A 1 75 ? -8.460 23.811 -11.801 1.00 97.62 75 TYR A C 1
ATOM 592 O O . TYR A 1 75 ? -8.845 23.318 -12.857 1.00 97.62 75 TYR A O 1
ATOM 600 N N . MET A 1 76 ? -8.234 25.121 -11.677 1.00 97.25 76 MET A N 1
ATOM 601 C CA . MET A 1 76 ? -8.367 26.058 -12.800 1.00 97.25 76 MET A CA 1
ATOM 602 C C . MET A 1 76 ? -7.145 26.049 -13.727 1.00 97.25 76 MET A C 1
ATOM 604 O O . MET A 1 76 ? -7.241 26.481 -14.873 1.00 97.25 76 MET A O 1
ATOM 608 N N . LEU A 1 77 ? -5.995 25.587 -13.228 1.00 96.06 77 LEU A N 1
ATOM 609 C CA . LEU A 1 77 ? -4.720 25.590 -13.949 1.00 96.06 77 LEU A CA 1
ATOM 610 C C . LEU A 1 77 ? -4.414 24.264 -14.654 1.00 96.06 77 LEU A C 1
ATOM 612 O O . LEU A 1 77 ? -3.533 24.225 -15.513 1.00 96.06 77 LEU A O 1
ATOM 616 N N . ILE A 1 78 ? -5.088 23.176 -14.277 1.00 96.44 78 ILE A N 1
ATOM 617 C CA . ILE A 1 78 ? -4.826 21.849 -14.834 1.00 96.44 78 ILE A CA 1
ATOM 618 C C . ILE A 1 78 ? -5.505 21.658 -16.198 1.00 96.44 78 ILE A C 1
ATOM 620 O O . ILE A 1 78 ? -6.637 22.086 -16.418 1.00 96.44 78 ILE A O 1
ATOM 624 N N . ASP A 1 79 ? -4.816 20.968 -17.110 1.00 96.44 79 ASP A N 1
ATOM 625 C CA . ASP A 1 79 ? -5.395 20.512 -18.376 1.00 96.44 79 ASP A CA 1
ATOM 626 C C . ASP A 1 79 ? -6.596 19.573 -18.103 1.00 96.44 79 ASP A C 1
ATOM 628 O O . ASP A 1 79 ? -6.441 18.596 -17.359 1.00 96.44 79 ASP A O 1
ATOM 632 N N . PRO A 1 80 ? -7.778 19.811 -18.708 1.00 97.31 80 PRO A N 1
ATOM 633 C CA . PRO A 1 80 ? -8.938 18.930 -18.577 1.00 97.31 80 PRO A CA 1
ATOM 634 C C . PRO A 1 80 ? -8.674 17.456 -18.925 1.00 97.31 80 PRO A C 1
ATOM 636 O O . PRO A 1 80 ? -9.233 16.570 -18.279 1.00 97.31 80 PRO A O 1
ATOM 639 N N . LEU A 1 81 ? -7.821 17.168 -19.915 1.00 97.69 81 LEU A N 1
ATOM 640 C CA . LEU A 1 81 ? -7.440 15.800 -20.281 1.00 97.69 81 LEU A CA 1
ATOM 641 C C . LEU A 1 81 ? -6.584 15.147 -19.195 1.00 97.69 81 LEU A C 1
ATOM 643 O O . LEU A 1 81 ? -6.762 13.967 -18.895 1.00 97.69 81 LEU A O 1
ATOM 647 N N . LEU A 1 82 ? -5.682 15.912 -18.574 1.00 97.06 82 LEU A N 1
ATOM 648 C CA . LEU A 1 82 ? -4.895 15.420 -17.446 1.00 97.06 82 LEU A CA 1
ATOM 649 C C . LEU A 1 82 ? -5.789 15.168 -16.228 1.00 97.06 82 LEU A C 1
ATOM 651 O O . LEU A 1 82 ? -5.620 14.156 -15.554 1.00 97.06 82 LEU A O 1
ATOM 655 N N . LEU A 1 83 ? -6.765 16.039 -15.964 1.00 98.00 83 LEU A N 1
ATOM 656 C CA . LEU A 1 83 ? -7.739 15.833 -14.893 1.00 98.00 83 LEU A CA 1
ATOM 657 C C . LEU A 1 83 ? -8.544 14.537 -15.092 1.00 98.00 83 LEU A C 1
ATOM 659 O O . LEU A 1 83 ? -8.650 13.740 -14.159 1.00 98.00 83 LEU A O 1
ATOM 663 N N . ASP A 1 84 ? -9.061 14.294 -16.299 1.00 98.06 84 ASP A N 1
ATOM 664 C CA . ASP A 1 84 ? -9.766 13.048 -16.636 1.00 98.06 84 ASP A CA 1
ATOM 665 C C . ASP A 1 84 ? -8.854 11.817 -16.473 1.00 98.06 84 ASP A C 1
ATOM 667 O O . ASP A 1 84 ? -9.259 10.813 -15.879 1.00 98.06 84 ASP A O 1
ATOM 671 N N . ALA A 1 85 ? -7.593 11.909 -16.910 1.00 97.94 85 ALA A N 1
ATOM 672 C CA . ALA A 1 85 ? -6.606 10.851 -16.710 1.00 97.94 85 ALA A CA 1
ATOM 673 C C . ALA A 1 85 ? -6.356 10.568 -15.218 1.00 97.94 85 ALA A C 1
ATOM 675 O O . ALA A 1 85 ? -6.391 9.408 -14.806 1.00 97.94 85 ALA A O 1
ATOM 676 N N . LEU A 1 86 ? -6.180 11.603 -14.386 1.00 98.25 86 LEU A N 1
ATOM 677 C CA . LEU A 1 86 ? -6.004 11.452 -12.938 1.00 98.25 86 LEU A CA 1
ATOM 678 C C . LEU A 1 86 ? -7.213 10.777 -12.287 1.00 98.25 86 LEU A C 1
ATOM 680 O O . LEU A 1 86 ? -7.045 9.874 -11.469 1.00 98.25 86 LEU A O 1
ATOM 684 N N . GLN A 1 87 ? -8.431 11.165 -12.666 1.00 98.31 87 GLN A N 1
ATOM 685 C CA . GLN A 1 87 ? -9.658 10.576 -12.128 1.00 98.31 87 GLN A CA 1
ATOM 686 C C . GLN A 1 87 ? -9.811 9.099 -12.524 1.00 98.31 87 GLN A C 1
ATOM 688 O O . GLN A 1 87 ? -10.146 8.262 -11.678 1.00 98.31 87 GLN A O 1
ATOM 693 N N . LYS A 1 88 ? -9.525 8.755 -13.785 1.00 98.12 88 LYS A N 1
ATOM 694 C CA . LYS A 1 88 ? -9.561 7.368 -14.279 1.00 98.12 88 LYS A CA 1
ATOM 695 C C . LYS A 1 88 ? -8.494 6.501 -13.617 1.00 98.12 88 LYS A C 1
ATOM 697 O O . LYS A 1 88 ? -8.827 5.437 -13.093 1.00 98.12 88 LYS A O 1
ATOM 702 N N . SER A 1 89 ? -7.251 6.977 -13.555 1.00 98.31 89 SER A N 1
ATOM 703 C CA . SER A 1 89 ? -6.172 6.297 -12.836 1.00 98.31 89 SER A CA 1
ATOM 704 C C . SER A 1 89 ? -6.527 6.093 -11.367 1.00 98.31 89 SER A C 1
ATOM 706 O O . SER A 1 89 ? -6.410 4.982 -10.855 1.00 98.31 89 SER A O 1
ATOM 708 N N . ALA A 1 90 ? -7.048 7.122 -10.692 1.00 98.56 90 ALA A N 1
ATOM 709 C CA . ALA A 1 90 ? -7.442 7.015 -9.293 1.00 98.56 90 ALA A CA 1
ATOM 710 C C . ALA A 1 90 ? -8.526 5.950 -9.069 1.00 98.56 90 ALA A C 1
ATOM 712 O O . ALA A 1 90 ? -8.493 5.237 -8.066 1.00 98.56 90 ALA A O 1
ATOM 713 N N . LYS A 1 91 ? -9.474 5.801 -10.003 1.00 98.44 91 LYS A N 1
ATOM 714 C CA . LYS A 1 91 ? -10.494 4.746 -9.946 1.00 98.44 91 LYS A CA 1
ATOM 715 C C . LYS A 1 91 ? -9.867 3.351 -10.014 1.00 98.44 91 LYS A C 1
ATOM 717 O O . LYS A 1 91 ? -10.201 2.511 -9.179 1.00 98.44 91 LYS A O 1
ATOM 722 N N . ASN A 1 92 ? -8.965 3.117 -10.962 1.00 98.19 92 ASN A N 1
ATOM 723 C CA . ASN A 1 92 ? -8.313 1.818 -11.144 1.00 98.19 92 ASN A CA 1
ATOM 724 C C . ASN A 1 92 ? -7.403 1.464 -9.960 1.00 98.19 92 ASN A C 1
ATOM 726 O O . ASN A 1 92 ? -7.513 0.375 -9.396 1.00 98.19 92 ASN A O 1
ATOM 730 N N . ILE A 1 93 ? -6.573 2.415 -9.517 1.00 98.62 93 ILE A N 1
ATOM 731 C CA . ILE A 1 93 ? -5.687 2.253 -8.354 1.00 98.62 93 ILE A CA 1
ATOM 732 C C . ILE A 1 93 ? -6.513 1.947 -7.103 1.00 98.62 93 ILE A C 1
ATOM 734 O O . ILE A 1 93 ? -6.194 1.017 -6.361 1.00 98.62 93 ILE A O 1
ATOM 738 N N . ARG A 1 94 ? -7.621 2.666 -6.883 1.00 98.56 94 ARG A N 1
ATOM 739 C CA . ARG A 1 94 ? -8.509 2.420 -5.738 1.00 98.56 94 ARG A CA 1
ATOM 740 C C . ARG A 1 94 ? -9.175 1.051 -5.818 1.00 98.56 94 ARG A C 1
ATOM 742 O O . ARG A 1 94 ? -9.247 0.374 -4.798 1.00 98.56 94 ARG A O 1
ATOM 749 N N . ALA A 1 95 ? -9.630 0.634 -6.999 1.00 98.25 95 ALA A N 1
ATOM 750 C CA . ALA A 1 95 ? -10.235 -0.680 -7.191 1.00 98.25 95 ALA A CA 1
ATOM 751 C C . ALA A 1 95 ? -9.258 -1.810 -6.831 1.00 98.25 95 ALA A C 1
ATOM 753 O O . ALA A 1 95 ? -9.621 -2.705 -6.073 1.00 98.25 95 ALA A O 1
ATOM 754 N N . PHE A 1 96 ? -8.009 -1.731 -7.299 1.00 98.25 96 PHE A N 1
ATOM 755 C CA . PHE A 1 96 ? -6.986 -2.725 -6.982 1.00 98.25 96 PHE A CA 1
ATOM 756 C C . PHE A 1 96 ? -6.647 -2.758 -5.486 1.00 98.25 96 PHE A C 1
ATOM 758 O O . PHE A 1 96 ? -6.671 -3.819 -4.866 1.00 98.25 96 PHE A O 1
ATOM 765 N N . HIS A 1 97 ? -6.384 -1.600 -4.874 1.00 98.19 97 HIS A N 1
ATOM 766 C CA . HIS A 1 97 ? -5.973 -1.549 -3.470 1.00 98.19 97 HIS A CA 1
ATOM 767 C C . HIS A 1 97 ? -7.109 -1.928 -2.508 1.00 98.19 97 HIS A C 1
ATOM 769 O O . HIS A 1 97 ? -6.837 -2.506 -1.460 1.00 98.19 97 HIS A O 1
ATOM 775 N N . GLN A 1 98 ? -8.382 -1.712 -2.862 1.00 97.44 98 GLN A N 1
ATOM 776 C CA . GLN A 1 98 ? -9.503 -2.208 -2.050 1.00 97.44 98 GLN A CA 1
ATOM 777 C C . GLN A 1 98 ? -9.528 -3.739 -1.942 1.00 97.44 98 GLN A C 1
ATOM 779 O O . GLN A 1 98 ? -9.847 -4.269 -0.881 1.00 97.44 98 GLN A O 1
ATOM 784 N N . LEU A 1 99 ? -9.115 -4.457 -2.992 1.00 96.75 99 LEU A N 1
ATOM 785 C CA . LEU A 1 99 ? -8.998 -5.921 -2.958 1.00 96.75 99 LEU A CA 1
ATOM 786 C C . LEU A 1 99 ? -7.868 -6.406 -2.035 1.00 96.75 99 LEU A C 1
ATOM 788 O O . LEU A 1 99 ? -7.847 -7.570 -1.646 1.00 96.75 99 LEU A O 1
ATOM 792 N N . GLN A 1 100 ? -6.916 -5.537 -1.685 1.00 94.88 100 GLN A N 1
ATOM 793 C CA . GLN A 1 100 ? -5.784 -5.882 -0.824 1.00 94.88 100 GLN A CA 1
ATOM 794 C C . GLN A 1 100 ? -6.077 -5.714 0.671 1.00 94.88 100 GLN A C 1
ATOM 796 O O . GLN A 1 100 ? -5.207 -6.041 1.484 1.00 94.88 100 GLN A O 1
ATOM 801 N N . LYS A 1 101 ? -7.250 -5.186 1.043 1.00 91.06 101 LYS A N 1
ATOM 802 C CA . LYS A 1 101 ? -7.581 -4.900 2.439 1.00 91.06 101 LYS A CA 1
ATOM 803 C C . LYS A 1 101 ? -7.605 -6.204 3.257 1.00 91.06 101 LYS A C 1
ATOM 805 O O . LYS A 1 101 ? -8.360 -7.113 2.913 1.00 91.06 101 LYS A O 1
ATOM 810 N N . PRO A 1 102 ? -6.778 -6.323 4.311 1.00 87.00 102 PRO A N 1
ATOM 811 C CA . PRO A 1 102 ? -6.786 -7.502 5.167 1.00 87.00 102 PRO A CA 1
ATOM 812 C C . PRO A 1 102 ? -8.047 -7.545 6.036 1.00 87.00 102 PRO A C 1
ATOM 814 O O . PRO A 1 102 ? -8.709 -6.527 6.257 1.00 87.00 102 PRO A O 1
ATOM 817 N N . GLU A 1 103 ? -8.349 -8.726 6.574 1.00 86.06 103 GLU A N 1
ATOM 818 C CA . GLU A 1 103 ? -9.339 -8.864 7.638 1.00 86.06 103 GLU A CA 1
ATOM 819 C C . GLU A 1 103 ? -8.884 -8.057 8.867 1.00 86.06 103 GLU A C 1
ATOM 821 O O . GLU A 1 103 ? -7.731 -8.140 9.305 1.00 86.06 103 GLU A O 1
ATOM 826 N N . MET A 1 104 ? -9.779 -7.220 9.399 1.00 85.25 104 MET A N 1
ATOM 827 C CA . MET A 1 104 ? -9.435 -6.294 10.485 1.00 85.25 104 MET A CA 1
ATOM 828 C C . MET A 1 104 ? -9.236 -7.018 11.818 1.00 85.25 104 MET A C 1
ATOM 830 O O . MET A 1 104 ? -8.475 -6.555 12.664 1.00 85.25 104 MET A O 1
ATOM 834 N N . TYR A 1 105 ? -9.927 -8.136 12.023 1.00 88.94 105 TYR A N 1
ATOM 835 C CA . TYR A 1 105 ? -9.897 -8.887 13.268 1.00 88.94 105 TYR A CA 1
ATOM 836 C C . TYR A 1 105 ? -10.367 -10.315 13.026 1.00 88.94 105 TYR A C 1
ATOM 838 O O . TYR A 1 105 ? -11.448 -10.508 12.478 1.00 88.94 105 TYR A O 1
ATOM 846 N N . TRP A 1 106 ? -9.607 -11.298 13.499 1.00 87.88 106 TRP A N 1
ATOM 847 C CA . TRP A 1 106 ? -10.067 -12.681 13.579 1.00 87.88 106 TRP A CA 1
ATOM 848 C C . TRP A 1 106 ? -9.441 -13.378 14.786 1.00 87.88 106 TRP A C 1
ATOM 850 O O . TRP A 1 106 ? -8.279 -13.147 15.114 1.00 87.88 106 TRP A O 1
ATOM 860 N N . VAL A 1 107 ? -10.195 -14.260 15.446 1.00 87.50 107 VAL A N 1
ATOM 861 C CA . VAL A 1 107 ? -9.708 -15.124 16.533 1.00 87.50 107 VAL A CA 1
ATOM 862 C C . VAL A 1 107 ? -10.300 -16.514 16.356 1.00 87.50 107 VAL A C 1
ATOM 864 O O . VAL A 1 107 ? -11.496 -16.657 16.116 1.00 87.50 107 VAL A O 1
ATOM 867 N N . LYS A 1 108 ? -9.463 -17.549 16.463 1.00 84.00 108 LYS A N 1
ATOM 868 C CA . LYS A 1 108 ? -9.874 -18.952 16.332 1.00 84.00 108 LYS A CA 1
ATOM 869 C C . LYS A 1 108 ? -9.382 -19.768 17.517 1.00 84.00 108 LYS A C 1
ATOM 871 O O . LYS A 1 108 ? -8.313 -19.513 18.066 1.00 84.00 108 LYS A O 1
ATOM 876 N N . GLU A 1 109 ? -10.165 -20.772 17.891 1.00 92.56 109 GLU A N 1
ATOM 877 C CA . GLU A 1 109 ? -9.730 -21.807 18.825 1.00 92.56 109 GLU A CA 1
ATOM 878 C C . GLU A 1 109 ? -8.784 -22.763 18.088 1.00 92.56 109 GLU A C 1
ATOM 880 O O . GLU A 1 109 ? -9.195 -23.473 17.172 1.00 92.56 109 GLU A O 1
ATOM 885 N N . ILE A 1 110 ? -7.501 -22.734 18.449 1.00 93.50 110 ILE A N 1
ATOM 886 C CA . ILE A 1 110 ? -6.444 -23.531 17.803 1.00 93.50 110 ILE A CA 1
ATOM 887 C C . ILE A 1 110 ? -6.183 -24.856 18.529 1.00 93.50 110 ILE A C 1
ATOM 889 O O . ILE A 1 110 ? -5.609 -25.779 17.958 1.00 93.50 110 ILE A O 1
ATOM 893 N N . ALA A 1 111 ? -6.619 -24.947 19.783 1.00 88.69 111 ALA A N 1
ATOM 894 C CA . ALA A 1 111 ? -6.695 -26.154 20.596 1.00 88.69 111 ALA A CA 1
ATOM 895 C C . ALA A 1 111 ? -7.794 -25.944 21.657 1.00 88.69 111 ALA A C 1
ATOM 897 O O . ALA A 1 111 ? -8.166 -24.793 21.892 1.00 88.69 111 ALA A O 1
ATOM 898 N N . PRO A 1 112 ? -8.321 -26.997 22.307 1.00 89.81 112 PRO A N 1
ATOM 899 C CA . PRO A 1 112 ? -9.380 -26.856 23.308 1.00 89.81 112 PRO A CA 1
ATOM 900 C C . PRO A 1 112 ? -9.071 -25.778 24.359 1.00 89.81 112 PRO A C 1
ATOM 902 O O . PRO A 1 112 ? -8.134 -25.889 25.142 1.00 89.81 112 PRO A O 1
ATOM 905 N N . GLY A 1 113 ? -9.852 -24.700 24.358 1.00 84.25 113 GLY A N 1
ATOM 906 C CA . GLY A 1 113 ? -9.697 -23.566 25.260 1.00 84.25 113 GLY A CA 1
ATOM 907 C C . GLY A 1 113 ? -8.479 -22.662 25.009 1.00 84.25 113 GLY A C 1
ATOM 908 O O . GLY A 1 113 ? -8.229 -21.789 25.844 1.00 84.25 113 GLY A O 1
ATOM 909 N N . VAL A 1 114 ? -7.751 -22.844 23.902 1.00 92.69 114 VAL A N 1
ATOM 910 C CA . VAL A 1 114 ? -6.615 -22.024 23.450 1.00 92.69 114 VAL A CA 1
ATOM 911 C C . VAL A 1 114 ? -7.015 -21.262 22.196 1.00 92.69 114 VAL A C 1
ATOM 913 O O . VAL A 1 114 ? -7.263 -21.852 21.144 1.00 92.69 114 VAL A O 1
ATOM 916 N N . PHE A 1 115 ? -7.023 -19.939 22.286 1.00 91.69 115 PHE A N 1
ATOM 917 C CA . PHE A 1 115 ? -7.401 -19.064 21.189 1.00 91.69 115 PHE A CA 1
ATOM 918 C C . PHE A 1 115 ? -6.220 -18.233 20.743 1.00 91.69 115 PHE A C 1
ATOM 920 O O . PHE A 1 115 ? -5.514 -17.652 21.571 1.00 91.69 115 PHE A O 1
ATOM 927 N N . ALA A 1 116 ? -6.058 -18.138 19.431 1.00 94.25 116 ALA A N 1
ATOM 928 C CA . ALA A 1 116 ? -5.090 -17.266 18.803 1.00 94.25 116 ALA A CA 1
ATOM 929 C C . ALA A 1 116 ? -5.707 -16.600 17.575 1.00 94.25 116 ALA A C 1
ATOM 931 O O . ALA A 1 116 ? -6.618 -17.138 16.940 1.00 94.25 116 ALA A O 1
ATOM 932 N N . GLY A 1 117 ? -5.220 -15.412 17.259 1.00 95.00 117 GLY A N 1
ATOM 933 C CA . GLY A 1 117 ? -5.742 -14.620 16.165 1.00 95.00 117 GLY A CA 1
ATOM 934 C C . GLY A 1 117 ? -4.890 -13.408 15.874 1.00 95.00 117 GLY A C 1
ATOM 935 O O . GLY A 1 117 ? -3.806 -13.247 16.440 1.00 95.00 117 GLY A O 1
ATOM 936 N N . GLU A 1 118 ? -5.407 -12.538 15.021 1.00 95.44 118 GLU A N 1
ATOM 937 C CA . GLU A 1 118 ? -4.749 -11.299 14.640 1.00 95.44 118 GLU A CA 1
ATOM 938 C C . GLU A 1 118 ? -5.746 -10.143 14.596 1.00 95.44 118 GLU A C 1
ATOM 940 O O . GLU A 1 118 ? -6.907 -10.297 14.216 1.00 95.44 118 GLU A O 1
ATOM 945 N N . GLN A 1 119 ? -5.261 -8.963 14.965 1.00 94.31 119 GLN A N 1
ATOM 946 C CA . GLN A 1 119 ? -5.946 -7.695 14.784 1.00 94.31 119 GLN A CA 1
ATOM 947 C C . GLN A 1 119 ? -5.099 -6.786 13.904 1.00 94.31 119 GLN A C 1
ATOM 949 O O . GLN A 1 119 ? -3.969 -6.437 14.253 1.00 94.31 119 GLN A O 1
ATOM 954 N N . THR A 1 120 ? -5.678 -6.359 12.789 1.00 96.19 120 THR A N 1
ATOM 955 C CA . THR A 1 120 ? -5.076 -5.406 11.865 1.00 96.19 120 THR A CA 1
ATOM 956 C C . THR A 1 120 ? -5.622 -4.010 12.135 1.00 96.19 120 THR A C 1
ATOM 958 O O . THR A 1 120 ? -6.830 -3.790 12.150 1.00 96.19 120 THR A O 1
ATOM 961 N N . THR A 1 121 ? -4.736 -3.039 12.346 1.00 96.50 121 THR A N 1
ATOM 962 C CA . THR A 1 121 ? -5.103 -1.631 12.569 1.00 96.50 121 THR A CA 1
ATOM 963 C C . THR A 1 121 ? -4.261 -0.714 11.689 1.00 96.50 121 THR A C 1
ATOM 965 O O . THR A 1 121 ? -3.102 -1.034 11.435 1.00 96.50 121 THR A O 1
ATOM 968 N N . PRO A 1 122 ? -4.792 0.420 11.207 1.00 97.50 122 PRO A N 1
ATOM 969 C CA . PRO A 1 122 ? -3.990 1.388 10.470 1.00 97.50 122 PRO A CA 1
ATOM 970 C C . PRO A 1 122 ? -2.881 1.989 11.343 1.00 97.50 122 PRO A C 1
ATOM 972 O O . PRO A 1 122 ? -2.982 2.056 12.571 1.00 97.50 122 PRO A O 1
ATOM 975 N N . VAL A 1 123 ? -1.809 2.448 10.702 1.00 97.50 123 VAL A N 1
ATOM 976 C CA . VAL A 1 123 ? -0.822 3.328 11.338 1.00 97.50 123 VAL A CA 1
ATOM 977 C C . VAL A 1 123 ? -1.495 4.669 11.641 1.00 97.50 123 VAL A C 1
ATOM 979 O O . VAL A 1 123 ? -2.201 5.205 10.794 1.00 97.50 123 VAL A O 1
ATOM 982 N N . ASP A 1 124 ? -1.275 5.232 12.833 1.00 97.62 124 ASP A N 1
ATOM 983 C CA . ASP A 1 124 ? -2.016 6.420 13.291 1.00 97.62 124 ASP A CA 1
ATOM 984 C C . ASP A 1 124 ? -1.657 7.704 12.523 1.00 97.62 124 ASP A C 1
ATOM 986 O O . ASP A 1 124 ? -2.472 8.623 12.432 1.00 97.62 124 ASP A O 1
ATOM 990 N N . SER A 1 125 ? -0.438 7.799 11.983 1.00 98.12 125 SER A N 1
ATOM 991 C CA . SER A 1 125 ? -0.040 8.903 11.109 1.00 98.12 125 SER A CA 1
ATOM 992 C C . SER A 1 125 ? 1.030 8.512 10.095 1.00 98.12 125 SER A C 1
ATOM 994 O O . SER A 1 125 ? 2.064 7.937 10.447 1.00 98.12 125 SER A O 1
ATOM 996 N N . VAL A 1 126 ? 0.801 8.875 8.832 1.00 98.44 126 VAL A N 1
ATOM 997 C CA . VAL A 1 126 ? 1.750 8.654 7.737 1.00 98.44 126 VAL A CA 1
ATOM 998 C C . VAL A 1 126 ? 1.989 9.934 6.951 1.00 98.44 126 VAL A C 1
ATOM 1000 O O . VAL A 1 126 ? 1.078 10.731 6.727 1.00 98.44 126 VAL A O 1
ATOM 1003 N N . ALA A 1 127 ? 3.226 10.099 6.507 1.00 98.31 127 ALA A N 1
ATOM 1004 C CA . ALA A 1 127 ? 3.633 11.146 5.593 1.00 98.31 127 ALA A CA 1
ATOM 1005 C C . ALA A 1 127 ? 3.958 10.558 4.219 1.00 98.31 127 ALA A C 1
ATOM 1007 O O . ALA A 1 127 ? 4.675 9.563 4.104 1.00 98.31 127 ALA A O 1
ATOM 1008 N N . LEU A 1 128 ? 3.450 11.192 3.172 1.00 98.31 128 LEU A N 1
ATOM 1009 C CA . LEU A 1 128 ? 3.629 10.802 1.782 1.00 98.31 128 LEU A CA 1
ATOM 1010 C C . LEU A 1 128 ? 4.576 11.802 1.125 1.00 98.31 128 LEU A C 1
ATOM 1012 O O . LEU A 1 128 ? 4.224 12.962 0.925 1.00 98.31 128 LEU A O 1
ATOM 1016 N N . TYR A 1 129 ? 5.792 11.370 0.816 1.00 97.44 129 TYR A N 1
ATOM 1017 C CA . TYR A 1 129 ? 6.777 12.196 0.133 1.00 97.44 129 TYR A CA 1
ATOM 1018 C C . TYR A 1 129 ? 6.620 12.046 -1.384 1.00 97.44 129 TYR A C 1
ATOM 1020 O O . TYR A 1 129 ? 6.895 10.982 -1.942 1.00 97.44 129 TYR A O 1
ATOM 1028 N N . VAL A 1 130 ? 6.194 13.119 -2.051 1.00 96.56 130 VAL A N 1
ATOM 1029 C CA . VAL A 1 130 ? 6.032 13.188 -3.507 1.00 96.56 130 VAL A CA 1
ATOM 1030 C C . VAL A 1 130 ? 7.185 14.011 -4.086 1.00 96.56 130 VAL A C 1
ATOM 1032 O O . VAL A 1 130 ? 7.249 15.224 -3.853 1.00 96.56 130 VAL A O 1
ATOM 1035 N N . PRO A 1 131 ? 8.121 13.390 -4.826 1.00 91.62 131 PRO A N 1
ATOM 1036 C CA . PRO A 1 131 ? 9.294 14.087 -5.330 1.00 91.62 131 PRO A CA 1
ATOM 1037 C C . PRO A 1 131 ? 8.930 15.167 -6.356 1.00 91.62 131 PRO A C 1
ATOM 1039 O O . PRO A 1 131 ? 7.898 15.113 -7.015 1.00 91.62 131 PRO A O 1
ATOM 1042 N N . ARG A 1 132 ? 9.843 16.127 -6.524 1.00 89.44 132 ARG A N 1
ATOM 1043 C CA . ARG A 1 132 ? 9.874 17.117 -7.609 1.00 89.44 132 ARG A CA 1
ATOM 1044 C C . ARG A 1 132 ? 11.340 17.356 -7.994 1.00 89.44 132 ARG A C 1
ATOM 1046 O O . ARG A 1 132 ? 12.248 17.008 -7.240 1.00 89.44 132 ARG A O 1
ATOM 1053 N N . GLY A 1 133 ? 11.585 17.917 -9.175 1.00 75.12 133 GLY A N 1
ATOM 1054 C CA . GLY A 1 133 ? 12.909 18.384 -9.609 1.00 75.12 133 GLY A CA 1
ATOM 1055 C C . GLY A 1 133 ? 13.166 18.084 -11.082 1.00 75.12 133 GLY A C 1
ATOM 1056 O O . GLY A 1 133 ? 13.344 19.004 -11.870 1.00 75.12 133 GLY A O 1
ATOM 1057 N N . LYS A 1 134 ? 13.093 16.801 -11.466 1.00 70.31 134 LYS A N 1
ATOM 1058 C CA . LYS A 1 134 ? 13.127 16.356 -12.877 1.00 70.31 134 LYS A CA 1
ATOM 1059 C C . LYS A 1 134 ? 11.777 16.538 -13.600 1.00 70.31 134 LYS A C 1
ATOM 1061 O O . LYS A 1 134 ? 11.715 16.409 -14.816 1.00 70.31 134 LYS A O 1
ATOM 1066 N N . GLY A 1 135 ? 10.707 16.807 -12.850 1.00 81.88 135 GLY A N 1
ATOM 1067 C CA . GLY A 1 135 ? 9.333 16.947 -13.332 1.00 81.88 135 GLY A CA 1
ATOM 1068 C C . GLY A 1 135 ? 8.341 17.083 -12.173 1.00 81.88 135 GLY A C 1
ATOM 1069 O O . GLY A 1 135 ? 8.760 17.233 -11.018 1.00 81.88 135 GLY A O 1
ATOM 1070 N N . SER A 1 136 ? 7.048 17.030 -12.502 1.00 86.38 136 SER A N 1
ATOM 1071 C CA . SER A 1 136 ? 5.936 16.852 -11.558 1.00 86.38 136 SER A CA 1
ATOM 1072 C C . SER A 1 136 ? 5.412 15.415 -11.642 1.00 86.38 136 SER A C 1
ATOM 1074 O O . SER A 1 136 ? 5.408 14.831 -12.726 1.00 86.38 136 SER A O 1
ATOM 1076 N N . PHE A 1 137 ? 4.987 14.843 -10.510 1.00 92.75 137 PHE A N 1
ATOM 1077 C CA . PHE A 1 137 ? 4.651 13.419 -10.388 1.00 92.75 137 PHE A CA 1
ATOM 1078 C C . PHE A 1 137 ? 3.281 13.192 -9.720 1.00 92.75 137 PHE A C 1
ATOM 1080 O O . PHE A 1 137 ? 3.199 12.554 -8.666 1.00 92.75 137 PHE A O 1
ATOM 1087 N N . PRO A 1 138 ? 2.175 13.667 -10.324 1.00 96.25 138 PRO A N 1
ATOM 1088 C CA . PRO A 1 138 ? 0.840 13.473 -9.762 1.00 96.25 138 PRO A CA 1
ATOM 1089 C C . PRO A 1 138 ? 0.419 11.993 -9.733 1.00 96.25 138 PRO A C 1
ATOM 1091 O O . PRO A 1 138 ? -0.355 11.595 -8.867 1.00 96.25 138 PRO A O 1
ATOM 1094 N N . SER A 1 139 ? 0.974 11.144 -10.607 1.00 95.56 139 SER A N 1
ATOM 1095 C CA . SER A 1 139 ? 0.785 9.689 -10.535 1.00 95.56 139 SER A CA 1
ATOM 1096 C C . SER A 1 139 ? 1.353 9.098 -9.243 1.00 95.56 139 SER A C 1
ATOM 1098 O O . SER A 1 139 ? 0.667 8.327 -8.582 1.00 95.56 139 SER A O 1
ATOM 1100 N N . VAL A 1 140 ? 2.553 9.515 -8.820 1.00 95.75 140 VAL A N 1
ATOM 1101 C CA . VAL A 1 140 ? 3.159 9.088 -7.544 1.00 95.75 140 VAL A CA 1
ATOM 1102 C C . VAL A 1 140 ? 2.291 9.522 -6.364 1.00 95.75 140 VAL A C 1
ATOM 1104 O O . VAL A 1 140 ? 2.125 8.759 -5.414 1.00 95.75 140 VAL A O 1
ATOM 1107 N N . MET A 1 141 ? 1.674 10.706 -6.440 1.00 97.81 141 MET A N 1
ATOM 1108 C CA . MET A 1 141 ? 0.710 11.142 -5.428 1.00 97.81 141 MET A CA 1
ATOM 1109 C C . MET A 1 141 ? -0.490 10.187 -5.337 1.00 97.81 141 MET A C 1
ATOM 1111 O O . MET A 1 141 ? -0.849 9.784 -4.233 1.00 97.81 141 MET A O 1
ATOM 1115 N N . LEU A 1 142 ? -1.071 9.757 -6.465 1.00 98.56 142 LEU A N 1
ATOM 1116 C CA . LEU A 1 142 ? -2.154 8.760 -6.464 1.00 98.56 142 LEU A CA 1
ATOM 1117 C C . LEU A 1 142 ? -1.689 7.403 -5.908 1.00 98.56 142 LEU A C 1
ATOM 1119 O O . LEU A 1 142 ? -2.380 6.817 -5.073 1.00 98.56 142 LEU A O 1
ATOM 1123 N N . MET A 1 143 ? -0.507 6.935 -6.324 1.00 97.94 143 MET A N 1
ATOM 1124 C CA . MET A 1 143 ? 0.082 5.664 -5.880 1.00 97.94 143 MET A CA 1
ATOM 1125 C C . MET A 1 143 ? 0.397 5.643 -4.377 1.00 97.94 143 MET A C 1
ATOM 1127 O O . MET A 1 143 ? 0.367 4.582 -3.763 1.00 97.94 143 MET A O 1
ATOM 1131 N N . LEU A 1 144 ? 0.651 6.798 -3.756 1.00 98.19 144 LEU A N 1
ATOM 1132 C CA . LEU A 1 144 ? 0.832 6.922 -2.306 1.00 98.19 144 LEU A CA 1
ATOM 1133 C C . LEU A 1 144 ? -0.484 7.135 -1.556 1.00 98.19 144 LEU A C 1
ATOM 1135 O O . LEU A 1 144 ? -0.750 6.477 -0.550 1.00 98.19 144 LEU A O 1
ATOM 1139 N N . GLY A 1 145 ? -1.289 8.089 -2.020 1.00 98.56 145 GLY A N 1
ATOM 1140 C CA . GLY A 1 145 ? -2.461 8.577 -1.301 1.00 98.56 145 GLY A CA 1
ATOM 1141 C C . GLY A 1 145 ? -3.589 7.562 -1.247 1.00 98.56 145 GLY A C 1
ATOM 1142 O O . GLY A 1 145 ? -4.199 7.366 -0.198 1.00 98.56 145 GLY A O 1
ATOM 1143 N N . ILE A 1 146 ? -3.854 6.878 -2.358 1.00 98.75 146 ILE A N 1
ATOM 1144 C CA . ILE A 1 146 ? -4.972 5.941 -2.449 1.00 98.75 146 ILE A CA 1
ATOM 1145 C C . ILE A 1 146 ? -4.817 4.754 -1.489 1.00 98.75 146 ILE A C 1
ATOM 1147 O O . ILE A 1 146 ? -5.755 4.531 -0.723 1.00 98.75 146 ILE A O 1
ATOM 1151 N N . PRO A 1 147 ? -3.696 4.004 -1.456 1.00 98.50 147 PRO A N 1
ATOM 1152 C CA . PRO A 1 147 ? -3.551 2.920 -0.486 1.00 98.50 147 PRO A CA 1
ATOM 1153 C C . PRO A 1 147 ? -3.572 3.403 0.967 1.00 98.50 147 PRO A C 1
ATOM 1155 O O . PRO A 1 147 ? -4.151 2.714 1.803 1.00 98.50 147 PRO A O 1
ATOM 1158 N N . ALA A 1 148 ? -3.033 4.591 1.268 1.00 98.56 148 ALA A N 1
ATOM 1159 C CA . ALA A 1 148 ? -3.098 5.176 2.610 1.00 98.56 148 ALA A CA 1
ATOM 1160 C C . ALA A 1 148 ? -4.549 5.413 3.068 1.00 98.56 148 ALA A C 1
ATOM 1162 O O . ALA A 1 148 ? -4.928 5.059 4.187 1.00 98.56 148 ALA A O 1
ATOM 1163 N N . VAL A 1 149 ? -5.376 5.969 2.178 1.00 98.56 149 VAL A N 1
ATOM 1164 C CA . VAL A 1 149 ? -6.802 6.221 2.430 1.00 98.56 149 VAL A CA 1
ATOM 1165 C C . VAL A 1 149 ? -7.586 4.912 2.508 1.00 98.56 149 VAL A C 1
ATOM 1167 O O . VAL A 1 149 ? -8.408 4.743 3.403 1.00 98.56 149 VAL A O 1
ATOM 1170 N N . VAL A 1 150 ? -7.311 3.951 1.621 1.00 98.19 150 VAL A N 1
ATOM 1171 C CA . VAL A 1 150 ? -7.950 2.622 1.637 1.00 98.19 150 VAL A CA 1
ATOM 1172 C C . VAL A 1 150 ? -7.638 1.855 2.926 1.00 98.19 150 VAL A C 1
ATOM 1174 O O . VAL A 1 150 ? -8.517 1.182 3.469 1.00 98.19 150 VAL A O 1
ATOM 1177 N N . ALA A 1 151 ? -6.416 1.985 3.448 1.00 97.50 151 ALA A N 1
ATOM 1178 C CA . ALA A 1 151 ? -6.015 1.402 4.725 1.00 97.50 151 ALA A CA 1
ATOM 1179 C C . ALA A 1 151 ? -6.745 2.017 5.933 1.00 97.50 151 ALA A C 1
ATOM 1181 O O . ALA A 1 151 ? -6.761 1.412 7.003 1.00 97.50 151 ALA A O 1
ATOM 1182 N N . GLY A 1 152 ? -7.359 3.195 5.771 1.00 96.75 152 GLY A N 1
ATOM 1183 C CA . GLY A 1 152 ? -8.042 3.916 6.843 1.00 96.75 152 GLY A CA 1
ATOM 1184 C C . GLY A 1 152 ? -7.087 4.673 7.767 1.00 96.75 152 GLY A C 1
ATOM 1185 O O . GLY A 1 152 ? -7.379 4.823 8.951 1.00 96.75 152 GLY A O 1
ATOM 1186 N N . VAL A 1 153 ? -5.936 5.129 7.258 1.00 98.31 153 VAL A N 1
ATOM 1187 C CA . VAL A 1 153 ? -5.003 5.939 8.052 1.00 98.31 153 VAL A CA 1
ATOM 1188 C C . VAL A 1 153 ? -5.675 7.259 8.455 1.00 98.31 153 VAL A C 1
ATOM 1190 O O . VAL A 1 153 ? -6.084 8.018 7.576 1.00 98.31 153 VAL A O 1
ATOM 1193 N N . PRO A 1 154 ? -5.769 7.581 9.759 1.00 96.75 154 PRO A N 1
ATOM 1194 C CA . PRO A 1 154 ? -6.539 8.738 10.206 1.00 96.75 154 PRO A CA 1
ATOM 1195 C C . PRO A 1 154 ? -5.820 10.075 9.983 1.00 96.75 154 PRO A C 1
ATOM 1197 O O . PRO A 1 154 ? -6.479 11.104 9.853 1.00 96.75 154 PRO A O 1
ATOM 1200 N N . LYS A 1 155 ? -4.480 10.091 9.949 1.00 98.19 155 LYS A N 1
ATOM 1201 C CA . LYS A 1 155 ? -3.681 11.305 9.712 1.00 98.19 155 LYS A CA 1
ATOM 1202 C C . LYS A 1 155 ? -2.717 11.078 8.555 1.00 98.19 155 LYS A C 1
ATOM 1204 O O . LYS A 1 155 ? -1.683 10.432 8.726 1.00 98.19 155 LYS A O 1
ATOM 1209 N N . ILE A 1 156 ? -3.059 11.614 7.389 1.00 98.69 156 ILE A N 1
ATOM 1210 C CA . ILE A 1 156 ? -2.246 11.516 6.175 1.00 98.69 156 ILE A CA 1
ATOM 1211 C C . ILE A 1 156 ? -1.805 12.919 5.788 1.00 98.69 156 ILE A C 1
ATOM 1213 O O . ILE A 1 156 ? -2.648 13.786 5.572 1.00 98.69 156 ILE A O 1
ATOM 1217 N N . SER A 1 157 ? -0.498 13.127 5.670 1.00 98.38 157 SER A N 1
ATOM 1218 C CA . SER A 1 157 ? 0.071 14.387 5.197 1.00 98.38 157 SER A CA 1
ATOM 1219 C C . SER A 1 157 ? 0.955 14.170 3.971 1.00 98.38 157 SER A C 1
ATOM 1221 O O . SER A 1 157 ? 1.591 13.130 3.826 1.00 98.38 157 SER A O 1
ATOM 1223 N N . VAL A 1 158 ? 0.983 15.138 3.058 1.00 98.56 158 VAL A N 1
ATOM 1224 C CA . VAL A 1 158 ? 1.732 15.081 1.795 1.00 98.56 158 VAL A CA 1
ATOM 1225 C C . VAL A 1 158 ? 2.834 16.122 1.818 1.00 98.56 158 VAL A C 1
ATOM 1227 O O . VAL A 1 158 ? 2.600 17.267 2.188 1.00 98.56 158 VAL A O 1
ATOM 1230 N N . PHE A 1 159 ? 4.029 15.736 1.390 1.00 97.81 159 PHE A N 1
ATOM 1231 C CA . PHE A 1 159 ? 5.205 16.593 1.330 1.00 97.81 159 PHE A CA 1
ATOM 1232 C C . PHE A 1 159 ? 5.718 16.607 -0.093 1.00 97.81 159 PHE A C 1
ATOM 1234 O O . PHE A 1 159 ? 6.095 15.563 -0.625 1.00 97.81 159 PHE A O 1
ATOM 1241 N N . SER A 1 160 ? 5.725 17.785 -0.707 1.00 96.75 160 SER A N 1
ATOM 1242 C CA . SER A 1 160 ? 6.293 17.971 -2.035 1.00 96.75 160 SER A CA 1
ATOM 1243 C C . SER A 1 160 ? 7.074 19.283 -2.097 1.00 96.75 160 SER A C 1
ATOM 1245 O O . SER A 1 160 ? 6.612 20.289 -1.547 1.00 96.75 160 SER A O 1
ATOM 1247 N N . PRO A 1 161 ? 8.255 19.309 -2.745 1.00 96.12 161 PRO A N 1
ATOM 1248 C CA . PRO A 1 161 ? 8.984 20.554 -2.942 1.00 96.12 161 PRO A CA 1
ATOM 1249 C C . PRO A 1 161 ? 8.131 21.567 -3.732 1.00 96.12 161 PRO A C 1
ATOM 1251 O O . PRO A 1 161 ? 7.517 21.188 -4.736 1.00 96.12 161 PRO A O 1
ATOM 1254 N N . PRO A 1 162 ? 8.093 22.850 -3.336 1.00 95.56 162 PRO A N 1
ATOM 1255 C CA . PRO A 1 162 ? 7.333 23.870 -4.055 1.00 95.56 162 PRO A CA 1
ATOM 1256 C C . PRO A 1 162 ? 7.938 24.165 -5.432 1.00 95.56 162 PRO A C 1
ATOM 1258 O O . PRO A 1 162 ? 9.092 23.843 -5.715 1.00 95.56 162 PRO A O 1
ATOM 1261 N N . LEU A 1 163 ? 7.164 24.823 -6.293 1.00 94.31 163 LEU A N 1
ATOM 1262 C CA . LEU A 1 163 ? 7.646 25.525 -7.482 1.00 94.31 163 LEU A CA 1
ATOM 1263 C C . LEU A 1 163 ? 8.552 26.705 -7.071 1.00 94.31 163 LEU A C 1
ATOM 1265 O O . LEU A 1 163 ? 8.363 27.250 -5.985 1.00 94.31 163 LEU A O 1
ATOM 1269 N N . PRO A 1 164 ? 9.455 27.193 -7.948 1.00 91.62 164 PRO A N 1
ATOM 1270 C CA . PRO A 1 164 ? 10.236 28.408 -7.683 1.00 91.62 164 PRO A CA 1
ATOM 1271 C C . PRO A 1 164 ? 9.377 29.640 -7.355 1.00 91.62 164 PRO A C 1
ATOM 1273 O O . PRO A 1 164 ? 9.840 30.565 -6.703 1.00 91.62 164 PRO A O 1
ATOM 1276 N N . SER A 1 165 ? 8.106 29.646 -7.772 1.00 92.12 165 SER A N 1
ATOM 1277 C CA . SER A 1 165 ? 7.121 30.670 -7.410 1.00 92.12 165 SER A CA 1
ATOM 1278 C C . SER A 1 165 ? 6.656 30.620 -5.947 1.00 92.12 165 SER A C 1
ATOM 1280 O O . SER A 1 165 ? 5.879 31.477 -5.542 1.00 92.12 165 SER A O 1
ATOM 1282 N N . GLY A 1 166 ? 7.050 29.606 -5.171 1.00 93.62 166 GLY A N 1
ATOM 1283 C CA . GLY A 1 166 ? 6.560 29.366 -3.812 1.00 93.62 166 GLY A CA 1
ATOM 1284 C C . GLY A 1 166 ? 5.222 28.624 -3.734 1.00 93.62 166 GLY A C 1
ATOM 1285 O O . GLY A 1 166 ? 4.814 28.249 -2.639 1.00 93.62 166 GLY A O 1
ATOM 1286 N N . LYS A 1 167 ? 4.546 28.371 -4.865 1.00 94.12 167 LYS A N 1
ATOM 1287 C CA . LYS A 1 167 ? 3.302 27.579 -4.927 1.00 94.12 167 LYS A CA 1
ATOM 1288 C C . LYS A 1 167 ? 3.589 26.084 -5.074 1.00 94.12 167 LYS A C 1
ATOM 1290 O O . LYS A 1 167 ? 4.656 25.696 -5.541 1.00 94.12 167 LYS A O 1
ATOM 1295 N N . SER A 1 168 ? 2.626 25.236 -4.735 1.00 95.12 168 SER A N 1
ATOM 1296 C CA . SER A 1 168 ? 2.684 23.809 -5.079 1.00 95.12 168 SER A CA 1
ATOM 1297 C C . SER A 1 168 ? 2.369 23.570 -6.558 1.00 95.12 168 SER A C 1
ATOM 1299 O O . SER A 1 168 ? 1.729 24.390 -7.215 1.00 95.12 168 SER A O 1
ATOM 1301 N N . ASP A 1 169 ? 2.804 22.426 -7.081 1.00 95.88 169 ASP A N 1
ATOM 1302 C CA . ASP A 1 169 ? 2.429 21.987 -8.422 1.00 95.88 169 ASP A CA 1
ATOM 1303 C C . ASP A 1 169 ? 0.909 21.711 -8.527 1.00 95.88 169 ASP A C 1
ATOM 1305 O O . ASP A 1 169 ? 0.392 20.921 -7.728 1.00 95.88 169 ASP A O 1
ATOM 1309 N N . PRO A 1 170 ? 0.190 22.302 -9.507 1.00 97.00 170 PRO A N 1
ATOM 1310 C CA . PRO A 1 170 ? -1.260 22.152 -9.616 1.00 97.00 170 PRO A CA 1
ATOM 1311 C C . PRO A 1 170 ? -1.737 20.704 -9.763 1.00 97.00 170 PRO A C 1
ATOM 1313 O O . PRO A 1 170 ? -2.669 20.288 -9.077 1.00 97.00 170 PRO A O 1
ATOM 1316 N N . ALA A 1 171 ? -1.090 19.908 -10.619 1.00 97.44 171 ALA A N 1
ATOM 1317 C CA . ALA A 1 171 ? -1.522 18.536 -10.874 1.00 97.44 171 ALA A CA 1
ATOM 1318 C C . ALA A 1 171 ? -1.337 17.643 -9.639 1.00 97.44 171 ALA A C 1
ATOM 1320 O O . ALA A 1 171 ? -2.183 16.798 -9.348 1.00 97.44 171 ALA A O 1
ATOM 1321 N N . THR A 1 172 ? -0.258 17.856 -8.885 1.00 97.06 172 THR A N 1
ATOM 1322 C CA . THR A 1 172 ? 0.007 17.140 -7.632 1.00 97.06 172 THR A CA 1
ATOM 1323 C C . THR A 1 172 ? -1.007 17.508 -6.548 1.00 97.06 172 THR A C 1
ATOM 1325 O O . THR A 1 172 ? -1.489 16.618 -5.847 1.00 97.06 172 THR A O 1
ATOM 1328 N N . LEU A 1 173 ? -1.385 18.790 -6.433 1.00 97.81 173 LEU A N 1
ATOM 1329 C CA . LEU A 1 173 ? -2.440 19.223 -5.507 1.00 97.81 173 LEU A CA 1
ATOM 1330 C C . LEU A 1 173 ? -3.796 18.605 -5.848 1.00 97.81 173 LEU A C 1
ATOM 1332 O O . LEU A 1 173 ? -4.460 18.060 -4.968 1.00 97.81 173 LEU A O 1
ATOM 1336 N N . VAL A 1 174 ? -4.179 18.643 -7.124 1.00 98.56 174 VAL A N 1
ATOM 1337 C CA . VAL A 1 174 ? -5.420 18.026 -7.607 1.00 98.56 174 VAL A CA 1
ATOM 1338 C C . VAL A 1 174 ? -5.415 16.520 -7.336 1.00 98.56 174 VAL A C 1
ATOM 1340 O O . VAL A 1 174 ? -6.404 15.981 -6.848 1.00 98.56 174 VAL A O 1
ATOM 1343 N N . ALA A 1 175 ? -4.297 15.827 -7.570 1.00 98.50 175 ALA A N 1
ATOM 1344 C CA . ALA A 1 175 ? -4.172 14.405 -7.255 1.00 98.50 175 ALA A CA 1
ATOM 1345 C C . ALA A 1 175 ? -4.326 14.111 -5.749 1.00 98.50 175 ALA A C 1
ATOM 1347 O O . ALA A 1 175 ? -4.970 13.126 -5.381 1.00 98.50 175 ALA A O 1
ATOM 1348 N N . ALA A 1 176 ? -3.779 14.962 -4.873 1.00 98.50 176 ALA A N 1
ATOM 1349 C CA . ALA A 1 176 ? -3.949 14.823 -3.426 1.00 98.50 176 ALA A CA 1
ATOM 1350 C C . ALA A 1 176 ? -5.414 15.015 -2.998 1.00 98.50 176 ALA A C 1
ATOM 1352 O O . ALA A 1 176 ? -5.938 14.211 -2.221 1.00 98.50 176 ALA A O 1
ATOM 1353 N N . ASP A 1 177 ? -6.105 16.003 -3.568 1.00 98.56 177 ASP A N 1
ATOM 1354 C CA . ASP A 1 177 ? -7.524 16.251 -3.299 1.00 98.56 177 ASP A CA 1
ATOM 1355 C C . ASP A 1 177 ? -8.432 15.131 -3.849 1.00 98.56 177 ASP A C 1
ATOM 1357 O O . ASP A 1 177 ? -9.327 14.673 -3.142 1.00 98.56 177 ASP A O 1
ATOM 1361 N N . ILE A 1 178 ? -8.134 14.567 -5.030 1.00 98.62 178 ILE A N 1
ATOM 1362 C CA . ILE A 1 178 ? -8.802 13.359 -5.570 1.00 98.62 178 ILE A CA 1
ATOM 1363 C C . ILE A 1 178 ? -8.666 12.154 -4.618 1.00 98.62 178 ILE A C 1
ATOM 1365 O O . ILE A 1 178 ? -9.563 11.299 -4.533 1.00 98.62 178 ILE A O 1
ATOM 1369 N N . CYS A 1 179 ? -7.549 12.056 -3.893 1.00 98.38 179 CYS A N 1
ATOM 1370 C CA . CYS A 1 179 ? -7.376 11.046 -2.849 1.00 98.38 179 CYS A CA 1
ATOM 1371 C C . CYS A 1 179 ? -8.206 11.352 -1.590 1.00 98.38 179 CYS A C 1
ATOM 1373 O O . CYS A 1 179 ? -8.517 10.424 -0.850 1.00 98.38 179 CYS A O 1
ATOM 1375 N N . GLY A 1 180 ? -8.587 12.613 -1.365 1.00 97.56 180 GLY A N 1
ATOM 1376 C CA . GLY A 1 180 ? -9.235 13.103 -0.147 1.00 97.56 180 GLY A CA 1
ATOM 1377 C C . GLY A 1 180 ? -8.256 13.646 0.899 1.00 97.56 180 GLY A C 1
ATOM 1378 O O . GLY A 1 180 ? -8.611 13.732 2.072 1.00 97.56 180 GLY A O 1
ATOM 1379 N N . ILE A 1 181 ? -7.023 13.989 0.507 1.00 98.25 181 ILE A N 1
ATOM 1380 C CA . ILE A 1 181 ? -5.956 14.415 1.422 1.00 98.25 181 ILE A CA 1
ATOM 1381 C C . ILE A 1 181 ? -5.734 15.923 1.292 1.00 98.25 181 ILE A C 1
ATOM 1383 O O . ILE A 1 181 ? -5.384 16.416 0.223 1.00 98.25 181 ILE A O 1
ATOM 1387 N N . ARG A 1 182 ? -5.911 16.653 2.400 1.00 94.25 182 ARG A N 1
ATOM 1388 C CA . ARG A 1 182 ? -5.816 18.127 2.438 1.00 94.25 182 ARG A CA 1
ATOM 1389 C C . ARG A 1 182 ? -4.599 18.663 3.186 1.00 94.25 182 ARG A C 1
ATOM 1391 O O . ARG A 1 182 ? -4.240 19.823 3.015 1.00 94.25 182 ARG A O 1
ATOM 1398 N N . ASP A 1 183 ? -3.951 17.837 4.001 1.00 97.50 183 ASP A N 1
ATOM 1399 C CA . ASP A 1 183 ? -2.741 18.226 4.723 1.00 97.50 183 ASP A CA 1
ATOM 1400 C C . ASP A 1 183 ? -1.521 18.129 3.797 1.00 97.50 183 ASP A C 1
ATOM 1402 O O . ASP A 1 183 ? -0.739 17.185 3.871 1.00 97.50 183 ASP A O 1
ATOM 1406 N N . VAL A 1 184 ? -1.374 19.100 2.892 1.00 98.19 184 VAL A N 1
ATOM 1407 C CA . VAL A 1 184 ? -0.251 19.185 1.947 1.00 98.19 184 VAL A CA 1
ATOM 1408 C C . VAL A 1 184 ? 0.729 20.274 2.386 1.00 98.19 184 VAL A C 1
ATOM 1410 O O . VAL A 1 184 ? 0.322 21.379 2.742 1.00 98.19 184 VAL A O 1
ATOM 1413 N N . TYR A 1 185 ? 2.025 19.972 2.341 1.00 98.06 185 TYR A N 1
ATOM 1414 C CA . TYR A 1 185 ? 3.109 20.838 2.792 1.00 98.06 185 TYR A CA 1
ATOM 1415 C C . TYR A 1 185 ? 4.142 21.070 1.685 1.00 98.06 185 TYR A C 1
ATOM 1417 O O . TYR A 1 185 ? 4.616 20.134 1.034 1.00 98.06 185 TYR A O 1
ATOM 1425 N N . LYS A 1 186 ? 4.522 22.338 1.519 1.00 97.12 186 LYS A N 1
ATOM 1426 C CA . LYS A 1 186 ? 5.516 22.846 0.566 1.00 97.12 186 LYS A CA 1
ATOM 1427 C C . LYS A 1 186 ? 6.935 22.660 1.107 1.00 97.12 186 LYS A C 1
ATOM 1429 O O . LYS A 1 186 ? 7.629 23.621 1.436 1.00 97.12 186 LYS A O 1
ATOM 1434 N N . ALA A 1 187 ? 7.355 21.406 1.241 1.00 96.19 187 ALA A N 1
ATOM 1435 C CA . ALA A 1 187 ? 8.679 21.046 1.730 1.00 96.19 187 ALA A CA 1
ATOM 1436 C C . ALA A 1 187 ? 9.203 19.777 1.046 1.00 96.19 187 ALA A C 1
ATOM 1438 O O . ALA A 1 187 ? 8.492 18.782 0.904 1.00 96.19 187 ALA A O 1
ATOM 1439 N N . GLY A 1 188 ? 10.476 19.820 0.654 1.00 95.31 188 GLY A N 1
ATOM 1440 C CA . GLY A 1 188 ? 11.192 18.736 -0.011 1.00 95.31 188 GLY A CA 1
ATOM 1441 C C . GLY A 1 188 ? 12.420 18.248 0.753 1.00 95.31 188 GLY A C 1
ATOM 1442 O O . GLY A 1 188 ? 12.744 18.739 1.832 1.00 95.31 188 GLY A O 1
ATOM 1443 N N . GLY A 1 189 ? 13.138 17.291 0.166 1.00 95.19 189 GLY A N 1
ATOM 1444 C CA . GLY A 1 189 ? 14.502 16.950 0.562 1.00 95.19 189 GLY A CA 1
ATOM 1445 C C . GLY A 1 189 ? 14.654 16.393 1.979 1.00 95.19 189 GLY A C 1
ATOM 1446 O O . GLY A 1 189 ? 13.718 15.886 2.598 1.00 95.19 189 GLY A O 1
ATOM 1447 N N . ALA A 1 190 ? 15.880 16.476 2.494 1.00 97.12 190 ALA A N 1
ATOM 1448 C CA . ALA A 1 190 ? 16.214 16.002 3.833 1.00 97.12 190 ALA A CA 1
ATOM 1449 C C . ALA A 1 190 ? 15.521 16.811 4.939 1.00 97.12 190 ALA A C 1
ATOM 1451 O O . ALA A 1 190 ? 15.166 16.249 5.974 1.00 97.12 190 ALA A O 1
ATOM 1452 N N . GLN A 1 191 ? 15.294 18.108 4.710 1.00 97.81 191 GLN A N 1
ATOM 1453 C CA . GLN A 1 191 ? 14.614 18.989 5.654 1.00 97.81 191 GLN A CA 1
ATOM 1454 C C . GLN A 1 191 ? 13.156 18.572 5.886 1.00 97.81 191 GLN A C 1
ATOM 1456 O O . GLN A 1 191 ? 12.699 18.601 7.026 1.00 97.81 191 GLN A O 1
ATOM 1461 N N . ALA A 1 192 ? 12.449 18.103 4.848 1.00 97.69 192 ALA A N 1
ATOM 1462 C CA . ALA A 1 192 ? 11.100 17.563 5.000 1.00 97.69 192 ALA A CA 1
ATOM 1463 C C . ALA A 1 192 ? 11.103 16.277 5.837 1.00 97.69 192 ALA A C 1
ATOM 1465 O O . ALA A 1 192 ? 10.322 16.156 6.774 1.00 97.69 192 ALA A O 1
ATOM 1466 N N . ILE A 1 193 ? 12.019 15.340 5.561 1.00 98.00 193 ILE A N 1
ATOM 1467 C CA . ILE A 1 193 ? 12.117 14.088 6.332 1.00 98.00 193 ILE A CA 1
ATOM 1468 C C . ILE A 1 193 ? 12.460 14.361 7.806 1.00 98.00 193 ILE A C 1
ATOM 1470 O O . ILE A 1 193 ? 11.889 13.734 8.696 1.00 98.00 193 ILE A O 1
ATOM 1474 N N . ALA A 1 194 ? 13.341 15.325 8.083 1.00 98.38 194 ALA A N 1
ATOM 1475 C CA . ALA A 1 194 ? 13.658 15.737 9.449 1.00 98.38 194 ALA A CA 1
ATOM 1476 C C . ALA A 1 194 ? 12.450 16.366 10.164 1.00 98.38 194 ALA A C 1
ATOM 1478 O O . ALA A 1 194 ? 12.162 16.009 11.308 1.00 98.38 194 ALA A O 1
ATOM 1479 N N . ALA A 1 195 ? 11.712 17.249 9.482 1.00 98.31 195 ALA A N 1
ATOM 1480 C CA . ALA A 1 195 ? 10.505 17.872 10.022 1.00 98.31 195 ALA A CA 1
ATOM 1481 C C . ALA A 1 195 ? 9.417 16.830 10.321 1.00 98.31 195 ALA A C 1
ATOM 1483 O O . ALA A 1 195 ? 8.755 16.908 11.348 1.00 98.31 195 ALA A O 1
ATOM 1484 N N . LEU A 1 196 ? 9.287 15.805 9.478 1.00 97.81 196 LEU A N 1
ATOM 1485 C CA . LEU A 1 196 ? 8.380 14.677 9.695 1.00 97.81 196 LEU A CA 1
ATOM 1486 C C . LEU A 1 196 ? 8.757 13.825 10.908 1.00 97.81 196 LEU A C 1
ATOM 1488 O O . LEU A 1 196 ? 7.877 13.377 11.643 1.00 97.81 196 LEU A O 1
ATOM 1492 N N . ALA A 1 197 ? 10.055 13.601 11.117 1.00 97.81 197 ALA A N 1
ATOM 1493 C CA . ALA A 1 197 ? 10.560 12.768 12.202 1.00 97.81 197 ALA A CA 1
ATOM 1494 C C . ALA A 1 197 ? 10.448 13.450 13.576 1.00 97.81 197 ALA A C 1
ATOM 1496 O O . ALA A 1 197 ? 10.113 12.797 14.570 1.00 97.81 197 ALA A O 1
ATOM 1497 N N . TYR A 1 198 ? 10.724 14.754 13.649 1.00 98.12 198 TYR A N 1
ATOM 1498 C CA . TYR A 1 198 ? 10.720 15.500 14.913 1.00 98.12 198 TYR A CA 1
ATOM 1499 C C . TYR A 1 198 ? 9.430 16.282 15.170 1.00 98.12 198 TYR A C 1
ATOM 1501 O O . TYR A 1 198 ? 9.091 16.513 16.330 1.00 98.12 198 TYR A O 1
ATOM 1509 N N . GLY A 1 199 ? 8.681 16.619 14.120 1.00 97.50 199 GLY A N 1
ATOM 1510 C CA . GLY A 1 199 ? 7.645 17.643 14.173 1.00 97.50 199 GLY A CA 1
ATOM 1511 C C . GLY A 1 199 ? 8.243 19.051 14.256 1.00 97.50 199 GLY A C 1
ATOM 1512 O O . GLY A 1 199 ? 9.382 19.250 14.679 1.00 97.50 199 GLY A O 1
ATOM 1513 N N . THR A 1 200 ? 7.456 20.042 13.858 1.00 97.19 200 THR A N 1
ATOM 1514 C CA . THR A 1 200 ? 7.742 21.473 14.019 1.00 97.19 200 THR A CA 1
ATOM 1515 C C . THR A 1 200 ? 6.478 22.188 14.516 1.00 97.19 200 THR A C 1
ATOM 1517 O O . THR A 1 200 ? 5.485 21.537 14.844 1.00 97.19 200 THR A O 1
ATOM 1520 N N . ASN A 1 201 ? 6.485 23.525 14.582 1.00 95.75 201 ASN A N 1
ATOM 1521 C CA . ASN A 1 201 ? 5.286 24.279 14.962 1.00 95.75 201 ASN A CA 1
ATOM 1522 C C . ASN A 1 201 ? 4.148 24.093 13.942 1.00 95.75 201 ASN A C 1
ATOM 1524 O O . ASN A 1 201 ? 2.989 23.998 14.341 1.00 95.75 201 ASN A O 1
ATOM 1528 N N . SER A 1 202 ? 4.475 24.015 12.647 1.00 95.38 202 SER A N 1
ATOM 1529 C CA . SER A 1 202 ? 3.490 23.886 11.562 1.00 95.38 202 SER A CA 1
ATOM 1530 C C . SER A 1 202 ? 3.337 22.456 11.025 1.00 95.38 202 SER A C 1
ATOM 1532 O O . SER A 1 202 ? 2.269 22.097 10.518 1.00 95.38 202 SER A O 1
ATOM 1534 N N . ILE A 1 203 ? 4.388 21.633 11.108 1.00 96.81 203 ILE A N 1
ATOM 1535 C CA . ILE A 1 203 ? 4.419 20.269 10.566 1.00 96.81 203 ILE A CA 1
ATOM 1536 C C . ILE A 1 203 ? 4.229 19.256 11.704 1.00 96.81 203 ILE A C 1
ATOM 1538 O O . ILE A 1 203 ? 5.095 19.140 12.574 1.00 96.81 203 ILE A O 1
ATOM 1542 N N . PRO A 1 204 ? 3.131 18.478 11.715 1.00 94.88 204 PRO A N 1
ATOM 1543 C CA . PRO A 1 204 ? 2.939 17.441 12.714 1.00 94.88 204 PRO A CA 1
ATOM 1544 C C . PRO A 1 204 ? 3.928 16.292 12.499 1.00 94.88 204 PRO A C 1
ATOM 1546 O O . PRO A 1 204 ? 4.226 15.903 11.368 1.00 94.88 204 PRO A O 1
ATOM 1549 N N . LYS A 1 205 ? 4.385 15.697 13.602 1.00 97.06 205 LYS A N 1
ATOM 1550 C CA . LYS A 1 205 ? 5.202 14.482 13.564 1.00 97.06 205 LYS A CA 1
ATOM 1551 C C . LYS A 1 205 ? 4.417 13.309 12.955 1.00 97.06 205 LYS A C 1
ATOM 1553 O O . LYS A 1 205 ? 3.274 13.053 13.344 1.00 97.06 205 LYS A O 1
ATOM 1558 N N . ALA A 1 206 ? 5.058 12.558 12.062 1.00 97.75 206 ALA A N 1
ATOM 1559 C CA . ALA A 1 206 ? 4.527 11.324 11.484 1.00 97.75 206 ALA A CA 1
ATOM 1560 C C . ALA A 1 206 ? 5.208 10.083 12.087 1.00 97.75 206 ALA A C 1
ATOM 1562 O O . ALA A 1 206 ? 6.361 10.145 12.514 1.00 97.75 206 ALA A O 1
ATOM 1563 N N . LEU A 1 207 ? 4.503 8.948 12.121 1.00 98.06 207 LEU A N 1
ATOM 1564 C CA . LEU A 1 207 ? 5.083 7.670 12.560 1.00 98.06 207 LEU A CA 1
ATOM 1565 C C . LEU A 1 207 ? 5.834 6.959 11.433 1.00 98.06 207 LEU A C 1
ATOM 1567 O O . LEU A 1 207 ? 6.800 6.241 11.692 1.00 98.06 207 LEU A O 1
ATOM 1571 N N . LYS A 1 208 ? 5.398 7.174 10.191 1.00 98.31 208 LYS A N 1
ATOM 1572 C CA . LYS A 1 208 ? 5.954 6.537 8.999 1.00 98.31 208 LYS A CA 1
ATOM 1573 C C . LYS A 1 208 ? 6.002 7.508 7.831 1.00 98.31 208 LYS A C 1
ATOM 1575 O O . LYS A 1 208 ? 5.078 8.298 7.654 1.00 98.31 208 LYS A O 1
ATOM 1580 N N . VAL A 1 209 ? 7.052 7.428 7.018 1.00 97.69 209 VAL A N 1
ATOM 1581 C CA . VAL A 1 209 ? 7.176 8.172 5.762 1.00 97.69 209 VAL A CA 1
ATOM 1582 C C . VAL A 1 209 ? 7.318 7.218 4.581 1.00 97.69 209 VAL A C 1
ATOM 1584 O O . VAL A 1 209 ? 8.206 6.375 4.545 1.00 97.69 209 VAL A O 1
ATOM 1587 N N . LEU A 1 210 ? 6.461 7.370 3.578 1.00 96.62 210 LEU A N 1
ATOM 1588 C CA . LEU A 1 210 ? 6.452 6.562 2.358 1.00 96.62 210 LEU A CA 1
ATOM 1589 C C . LEU A 1 210 ? 6.669 7.455 1.138 1.00 96.62 210 LEU A C 1
ATOM 1591 O O . LEU A 1 210 ? 6.464 8.663 1.199 1.00 96.62 210 LEU A O 1
ATOM 1595 N N . GLY A 1 211 ? 7.141 6.863 0.046 1.00 93.88 211 GLY A N 1
ATOM 1596 C CA . GLY A 1 211 ? 7.405 7.568 -1.208 1.00 93.88 211 GLY A CA 1
ATOM 1597 C C . GLY A 1 211 ? 8.8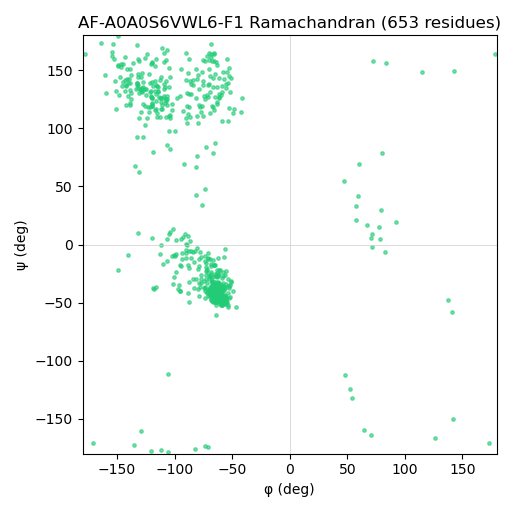81 7.594 -1.606 1.00 93.88 211 GLY A C 1
ATOM 1598 O O . GLY A 1 211 ? 9.762 7.574 -0.731 1.00 93.88 211 GLY A O 1
ATOM 1599 N N . PRO A 1 212 ? 9.156 7.603 -2.920 1.00 90.94 212 PRO A N 1
ATOM 1600 C CA . PRO A 1 212 ? 10.507 7.602 -3.456 1.00 90.94 212 PRO A CA 1
ATOM 1601 C C . PRO A 1 212 ? 11.170 8.966 -3.267 1.00 90.94 212 PRO A C 1
ATOM 1603 O O . PRO A 1 212 ? 10.511 9.995 -3.143 1.00 90.94 212 PRO A O 1
ATOM 1606 N N . GLY A 1 213 ? 12.497 8.999 -3.282 1.00 88.25 213 GLY A N 1
ATOM 1607 C CA . GLY A 1 213 ? 13.239 10.241 -3.140 1.00 88.25 213 GLY A CA 1
ATOM 1608 C C . GLY A 1 213 ? 14.614 10.164 -3.774 1.00 88.25 213 GLY A C 1
ATOM 1609 O O . GLY A 1 213 ? 15.113 9.094 -4.106 1.00 88.25 213 GLY A O 1
ATOM 1610 N N . ASN A 1 214 ? 15.232 11.330 -3.945 1.00 86.62 214 ASN A N 1
ATOM 1611 C CA . ASN A 1 214 ? 16.616 11.399 -4.393 1.00 86.62 214 ASN A CA 1
ATOM 1612 C C . ASN A 1 214 ? 17.570 10.848 -3.300 1.00 86.62 214 ASN A C 1
ATOM 1614 O O . ASN A 1 214 ? 17.149 10.628 -2.158 1.00 86.62 214 ASN A O 1
ATOM 1618 N N . PRO A 1 215 ? 18.872 10.684 -3.596 1.00 88.06 215 PRO A N 1
ATOM 1619 C CA . PRO A 1 215 ? 19.845 10.185 -2.624 1.00 88.06 215 PRO A CA 1
ATOM 1620 C C . PRO A 1 215 ? 19.870 10.904 -1.263 1.00 88.06 215 PRO A C 1
ATOM 1622 O O . PRO A 1 215 ? 20.115 10.257 -0.247 1.00 88.06 215 PRO A O 1
ATOM 1625 N N . TYR A 1 216 ? 19.578 12.210 -1.209 1.00 91.94 216 TYR A N 1
ATOM 1626 C CA . TYR A 1 216 ? 19.529 12.975 0.045 1.00 91.94 216 TYR A CA 1
ATOM 1627 C C . TYR A 1 216 ? 18.311 12.608 0.899 1.00 91.94 216 TYR A C 1
ATOM 1629 O O . TYR A 1 216 ? 18.434 12.462 2.114 1.00 91.94 216 TYR A O 1
ATOM 1637 N N . VAL A 1 217 ? 17.146 12.411 0.275 1.00 93.31 217 VAL A N 1
ATOM 1638 C CA . VAL A 1 217 ? 15.928 11.930 0.952 1.00 93.31 217 VAL A CA 1
ATOM 1639 C C . VAL A 1 217 ? 16.152 10.518 1.484 1.00 93.31 217 VAL A C 1
ATOM 1641 O O . VAL A 1 217 ? 15.871 10.249 2.651 1.00 93.31 217 VAL A O 1
ATOM 1644 N N . THR A 1 218 ? 16.719 9.628 0.666 1.00 91.12 218 THR A N 1
ATOM 1645 C CA . THR A 1 218 ? 17.035 8.253 1.077 1.00 91.12 218 THR A CA 1
ATOM 1646 C C . THR A 1 218 ? 18.060 8.227 2.213 1.00 91.12 218 THR A C 1
ATOM 1648 O O . THR A 1 218 ? 17.893 7.473 3.173 1.00 91.12 218 THR A O 1
ATOM 1651 N N . ALA A 1 219 ? 19.086 9.083 2.172 1.00 92.50 219 ALA A N 1
ATOM 1652 C CA . ALA A 1 219 ? 20.042 9.228 3.269 1.00 92.50 219 ALA A CA 1
ATOM 1653 C C . ALA A 1 219 ? 19.380 9.756 4.554 1.00 92.50 219 ALA A C 1
ATOM 1655 O O . ALA A 1 219 ? 19.646 9.223 5.629 1.00 92.50 219 ALA A O 1
ATOM 1656 N N . ALA A 1 220 ? 18.477 10.739 4.455 1.00 95.50 220 ALA A N 1
ATOM 1657 C CA . ALA A 1 220 ? 17.734 11.255 5.605 1.00 95.50 220 ALA A CA 1
ATOM 1658 C C . ALA A 1 220 ? 16.843 10.182 6.242 1.00 95.50 220 ALA A C 1
ATOM 1660 O O . ALA A 1 220 ? 16.905 9.978 7.453 1.00 95.50 220 ALA A O 1
ATOM 1661 N N . LYS A 1 221 ? 16.084 9.439 5.426 1.00 94.81 221 LYS A N 1
ATOM 1662 C CA . LYS A 1 221 ? 15.261 8.305 5.871 1.00 94.81 221 LYS A CA 1
ATOM 1663 C C . LYS A 1 221 ? 16.092 7.258 6.617 1.00 94.81 221 LYS A C 1
ATOM 1665 O O . LYS A 1 221 ? 15.700 6.817 7.691 1.00 94.81 221 LYS A O 1
ATOM 1670 N N . ARG A 1 222 ? 17.272 6.906 6.092 1.00 92.44 222 ARG A N 1
ATOM 1671 C CA . ARG A 1 222 ? 18.198 5.959 6.740 1.00 92.44 222 ARG A CA 1
ATOM 1672 C C . ARG A 1 222 ? 18.739 6.485 8.068 1.00 92.44 222 ARG A C 1
ATOM 1674 O O . ARG A 1 222 ? 18.724 5.760 9.055 1.00 92.44 222 ARG A O 1
ATOM 1681 N N . LEU A 1 223 ? 19.188 7.741 8.113 1.00 95.19 223 LEU A N 1
ATOM 1682 C CA . LEU A 1 223 ? 19.696 8.362 9.343 1.00 95.19 223 LEU A CA 1
ATOM 1683 C C . LEU A 1 223 ? 18.619 8.482 10.434 1.00 95.19 223 LEU A C 1
ATOM 1685 O O . LEU A 1 223 ? 18.957 8.520 11.615 1.00 95.19 223 LEU A O 1
ATOM 1689 N N . LEU A 1 224 ? 17.342 8.522 10.046 1.00 96.50 224 LEU A N 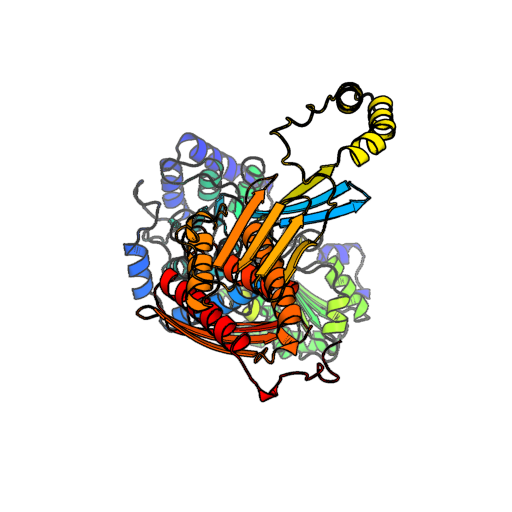1
ATOM 1690 C CA . LEU A 1 224 ? 16.197 8.692 10.940 1.00 96.50 224 LEU A CA 1
ATOM 1691 C C . LEU A 1 224 ? 15.391 7.405 11.180 1.00 96.50 224 LEU A C 1
ATOM 1693 O O . LEU A 1 224 ? 14.363 7.478 11.845 1.00 96.50 224 LEU A O 1
ATOM 1697 N N . GLN A 1 225 ? 15.859 6.232 10.738 1.00 93.94 225 GLN A N 1
ATOM 1698 C CA . GLN A 1 225 ? 15.146 4.949 10.880 1.00 93.94 225 GLN A CA 1
ATOM 1699 C C . GLN A 1 225 ? 14.812 4.575 12.343 1.00 93.94 225 GLN A C 1
ATOM 1701 O O . GLN A 1 225 ? 13.877 3.821 12.593 1.00 93.94 225 GLN A O 1
ATOM 1706 N N . GLY A 1 226 ? 15.551 5.113 13.322 1.00 92.94 226 GLY A N 1
ATOM 1707 C CA . GLY A 1 226 ? 15.253 4.953 14.754 1.00 92.94 226 GLY A CA 1
ATOM 1708 C C . GLY A 1 226 ? 14.250 5.966 15.328 1.00 92.94 226 GLY A C 1
ATOM 1709 O O . GLY A 1 226 ? 13.897 5.873 16.500 1.00 92.94 226 GLY A O 1
ATOM 1710 N N . VAL A 1 227 ? 13.821 6.953 14.537 1.00 96.75 227 VAL A N 1
ATOM 1711 C CA . VAL A 1 227 ? 12.930 8.056 14.946 1.00 96.75 227 VAL A CA 1
ATOM 1712 C C . VAL A 1 227 ? 11.597 8.015 14.191 1.00 96.75 227 VAL A C 1
ATOM 1714 O O . VAL A 1 227 ? 10.561 8.327 14.781 1.00 96.75 227 VAL A O 1
ATOM 1717 N N . ILE A 1 228 ? 11.624 7.628 12.912 1.00 97.25 228 ILE A N 1
ATOM 1718 C CA . ILE A 1 228 ? 10.470 7.464 12.020 1.00 97.25 228 ILE A CA 1
ATOM 1719 C C . ILE A 1 228 ? 10.661 6.200 11.169 1.00 97.25 228 ILE A C 1
ATOM 1721 O O . ILE A 1 228 ? 11.779 5.916 10.739 1.00 97.25 228 ILE A O 1
ATOM 1725 N N . ASP A 1 229 ? 9.587 5.451 10.901 1.00 97.25 229 ASP A N 1
ATOM 1726 C CA . ASP A 1 229 ? 9.636 4.332 9.948 1.00 97.25 229 ASP A CA 1
ATOM 1727 C C . ASP A 1 229 ? 9.884 4.889 8.525 1.00 97.25 229 ASP A C 1
ATOM 1729 O O . ASP A 1 229 ? 9.069 5.677 8.030 1.00 97.25 229 ASP A O 1
ATOM 1733 N N . PRO A 1 230 ? 10.999 4.529 7.855 1.00 93.44 230 PRO A N 1
ATOM 1734 C CA . PRO A 1 230 ? 11.374 5.088 6.556 1.00 93.44 230 PRO A CA 1
ATOM 1735 C C . PRO A 1 230 ? 10.588 4.508 5.367 1.00 93.44 230 PRO A C 1
ATOM 1737 O O . PRO A 1 230 ? 10.768 4.986 4.237 1.00 93.44 230 PRO A O 1
ATOM 1740 N N . GLY A 1 231 ? 9.752 3.489 5.602 1.00 91.06 231 GLY A N 1
ATOM 1741 C CA . GLY A 1 231 ? 9.056 2.748 4.558 1.00 91.06 231 GLY A CA 1
ATOM 1742 C C . GLY A 1 231 ? 9.985 1.854 3.732 1.00 91.06 231 GLY A C 1
ATOM 1743 O O . GLY A 1 231 ? 11.116 1.560 4.130 1.00 91.06 231 GLY A O 1
ATOM 1744 N N . LEU A 1 232 ? 9.498 1.404 2.569 1.00 87.56 232 LEU A N 1
ATOM 1745 C CA . LEU A 1 232 ? 10.295 0.580 1.661 1.00 87.56 232 LEU A CA 1
ATOM 1746 C C . LEU A 1 232 ? 11.507 1.350 1.091 1.00 87.56 232 LEU A C 1
ATOM 1748 O O . LEU A 1 232 ? 11.427 2.565 0.868 1.00 87.56 232 LEU A O 1
ATOM 1752 N N . PRO A 1 233 ? 12.637 0.666 0.839 1.00 79.25 233 PRO A N 1
ATOM 1753 C CA . PRO A 1 233 ? 13.786 1.276 0.192 1.00 79.25 233 PRO A CA 1
ATOM 1754 C C . PRO A 1 233 ? 13.481 1.545 -1.286 1.00 79.25 233 PRO A C 1
ATOM 1756 O O . PRO A 1 233 ? 13.122 0.635 -2.025 1.00 79.25 233 PRO A O 1
ATOM 1759 N N . ALA A 1 234 ? 13.696 2.789 -1.712 1.00 75.31 234 ALA A N 1
ATOM 1760 C CA . ALA A 1 234 ? 13.659 3.191 -3.114 1.00 75.31 234 ALA A CA 1
ATOM 1761 C C . ALA A 1 234 ? 15.022 3.778 -3.515 1.00 75.31 234 ALA A C 1
ATOM 1763 O O . ALA A 1 234 ? 15.601 4.602 -2.792 1.00 75.31 234 ALA A O 1
ATOM 1764 N N . GLY A 1 235 ? 15.544 3.316 -4.644 1.00 76.25 235 GLY A N 1
ATOM 1765 C CA . GLY A 1 235 ? 16.801 3.733 -5.260 1.00 76.25 235 GLY A CA 1
ATOM 1766 C C . GLY A 1 235 ? 16.602 4.087 -6.738 1.00 76.25 235 GLY A C 1
ATOM 1767 O O . GLY A 1 235 ? 15.478 4.391 -7.136 1.00 76.25 235 GLY A O 1
ATOM 1768 N N . PRO A 1 236 ? 17.679 4.106 -7.545 1.00 81.31 236 PRO A N 1
ATOM 1769 C CA . PRO A 1 236 ? 17.565 4.257 -8.992 1.00 81.31 236 PRO A CA 1
ATOM 1770 C C . PRO A 1 236 ? 16.687 3.153 -9.584 1.00 81.31 236 PRO A C 1
ATOM 1772 O O . PRO A 1 236 ? 16.751 2.009 -9.125 1.00 81.31 236 PRO A O 1
ATOM 1775 N N . SER A 1 237 ? 15.893 3.517 -10.583 1.00 86.44 237 SER A N 1
ATOM 1776 C CA . SER A 1 237 ? 14.883 2.649 -11.173 1.00 86.44 237 SER A CA 1
ATOM 1777 C C . SER A 1 237 ? 15.489 1.595 -12.108 1.00 86.44 237 SER A C 1
ATOM 1779 O O . SER A 1 237 ? 16.547 1.808 -12.718 1.00 86.44 237 SER A O 1
ATOM 1781 N N . GLU A 1 238 ? 14.859 0.423 -12.174 1.00 91.38 238 GLU A N 1
ATOM 1782 C CA . GLU A 1 238 ? 15.356 -0.732 -12.925 1.00 91.38 238 GLU A CA 1
ATOM 1783 C C . GLU A 1 238 ? 14.238 -1.546 -13.605 1.00 91.38 238 GLU A C 1
ATOM 1785 O O . GLU A 1 238 ? 13.167 -1.777 -13.050 1.00 91.38 238 GLU A O 1
ATOM 1790 N N . ALA A 1 239 ? 14.497 -2.041 -14.817 1.00 95.00 239 ALA A N 1
ATOM 1791 C CA . ALA A 1 239 ? 13.531 -2.866 -15.538 1.00 95.00 239 ALA A CA 1
ATOM 1792 C C . ALA A 1 239 ? 14.209 -3.953 -16.365 1.00 95.00 239 ALA A C 1
ATOM 1794 O O . ALA A 1 239 ? 15.225 -3.729 -17.026 1.00 95.00 239 ALA A O 1
ATOM 1795 N N . LEU A 1 240 ? 13.611 -5.140 -16.354 1.00 97.38 240 LEU A N 1
ATOM 1796 C CA . LEU A 1 240 ? 13.989 -6.253 -17.214 1.00 97.38 240 LEU A CA 1
ATOM 1797 C C . LEU A 1 240 ? 12.835 -6.586 -18.159 1.00 97.38 240 LEU A C 1
ATOM 1799 O O . LEU A 1 240 ? 11.687 -6.685 -17.732 1.00 97.38 240 LEU A O 1
ATOM 1803 N N . VAL A 1 241 ? 13.160 -6.833 -19.424 1.00 98.25 241 VAL A N 1
ATOM 1804 C CA . VAL A 1 241 ? 12.259 -7.485 -20.378 1.00 98.25 241 VAL A CA 1
ATOM 1805 C C . VAL A 1 241 ? 12.733 -8.923 -20.543 1.00 98.25 241 VAL A C 1
ATOM 1807 O O . VAL A 1 241 ? 13.821 -9.162 -21.060 1.00 98.25 241 VAL A O 1
ATOM 1810 N N . LEU A 1 242 ? 11.949 -9.886 -20.069 1.00 98.69 242 LEU A N 1
ATOM 1811 C CA . LEU A 1 242 ? 12.177 -11.314 -20.266 1.00 98.69 242 LEU A CA 1
ATOM 1812 C C . LEU A 1 242 ? 11.408 -11.760 -21.508 1.00 98.69 242 LEU A C 1
ATOM 1814 O O . LEU A 1 242 ? 10.179 -11.731 -21.500 1.00 98.69 242 LEU A O 1
ATOM 1818 N N . ALA A 1 243 ? 12.122 -12.184 -22.549 1.00 98.44 243 ALA A N 1
ATOM 1819 C CA . ALA A 1 243 ? 11.514 -12.511 -23.834 1.00 98.44 243 ALA A CA 1
ATOM 1820 C C . ALA A 1 243 ? 11.938 -13.885 -24.366 1.00 98.44 243 ALA A C 1
ATOM 1822 O O . ALA A 1 243 ? 13.134 -14.197 -24.375 1.00 98.44 243 ALA A O 1
ATOM 1823 N N . ASP A 1 244 ? 10.981 -14.699 -24.808 1.00 97.62 244 ASP A N 1
ATOM 1824 C CA . ASP A 1 244 ? 11.269 -15.965 -25.495 1.00 97.62 244 ASP A CA 1
ATOM 1825 C C . ASP A 1 244 ? 11.568 -15.748 -26.989 1.00 97.62 244 ASP A C 1
ATOM 1827 O O . ASP A 1 244 ? 11.690 -14.619 -27.458 1.00 97.62 244 ASP A O 1
ATOM 1831 N N . GLU A 1 245 ? 11.769 -16.817 -27.756 1.00 96.88 245 GLU A N 1
ATOM 1832 C CA . GLU A 1 245 ? 12.091 -16.723 -29.181 1.00 96.88 245 GLU A CA 1
ATOM 1833 C C . GLU A 1 245 ? 10.987 -16.153 -30.087 1.00 96.88 245 GLU A C 1
ATOM 1835 O O . GLU A 1 245 ? 11.318 -15.749 -31.213 1.00 96.88 245 GLU A O 1
ATOM 1840 N N . ASP A 1 246 ? 9.736 -16.126 -29.622 1.00 95.31 246 ASP A N 1
ATOM 1841 C CA . ASP A 1 246 ? 8.547 -15.761 -30.397 1.00 95.31 246 ASP A CA 1
ATOM 1842 C C . ASP A 1 246 ? 8.093 -14.311 -30.162 1.00 95.31 246 ASP A C 1
ATOM 1844 O O . ASP A 1 246 ? 7.255 -13.811 -30.915 1.00 95.31 246 ASP A O 1
ATOM 1848 N N . ALA A 1 247 ? 8.670 -13.623 -29.172 1.00 97.31 247 ALA A N 1
ATOM 1849 C CA . ALA A 1 247 ? 8.379 -12.223 -28.878 1.00 97.31 247 ALA A CA 1
ATOM 1850 C C . ALA A 1 247 ? 8.648 -11.275 -30.063 1.00 97.31 247 ALA A C 1
ATOM 1852 O O . ALA A 1 247 ? 9.584 -11.463 -30.851 1.00 97.31 247 ALA A O 1
ATOM 1853 N N . ASP A 1 248 ? 7.868 -10.197 -30.155 1.00 97.62 248 ASP A N 1
ATOM 1854 C CA . ASP A 1 248 ? 8.060 -9.165 -31.171 1.00 97.62 248 ASP A CA 1
ATOM 1855 C C . ASP A 1 248 ? 9.267 -8.253 -30.827 1.00 97.62 248 ASP A C 1
ATOM 1857 O O . ASP A 1 248 ? 9.241 -7.527 -29.823 1.00 97.62 248 ASP A O 1
ATOM 1861 N N . PRO A 1 249 ? 10.315 -8.194 -31.679 1.00 97.50 249 PRO A N 1
ATOM 1862 C CA . PRO A 1 249 ? 11.512 -7.388 -31.419 1.00 97.50 249 PRO A CA 1
ATOM 1863 C C . PRO A 1 249 ? 11.243 -5.880 -31.328 1.00 97.50 249 PRO A C 1
ATOM 1865 O O . PRO A 1 249 ? 12.004 -5.150 -30.693 1.00 97.50 249 PRO A O 1
ATOM 1868 N N . TYR A 1 250 ? 10.204 -5.378 -31.995 1.00 97.31 250 TYR A N 1
ATOM 1869 C CA . TYR A 1 250 ? 9.815 -3.973 -31.937 1.00 97.31 250 TYR A CA 1
ATOM 1870 C C . TYR A 1 250 ? 9.164 -3.636 -30.593 1.00 97.31 250 TYR A C 1
ATOM 1872 O O . TYR A 1 250 ? 9.545 -2.645 -29.971 1.00 97.31 250 TYR A O 1
ATOM 1880 N N . LEU A 1 251 ? 8.240 -4.473 -30.114 1.00 97.06 251 LEU A N 1
ATOM 1881 C CA . LEU A 1 251 ? 7.581 -4.263 -28.820 1.00 97.06 251 LEU A CA 1
ATOM 1882 C C . LEU A 1 251 ? 8.570 -4.427 -27.662 1.00 97.06 251 LEU A C 1
ATOM 1884 O O . LEU A 1 251 ? 8.616 -3.589 -26.765 1.00 97.06 251 LEU A O 1
ATOM 1888 N N . THR A 1 252 ? 9.447 -5.430 -27.731 1.00 96.62 252 THR A N 1
ATOM 1889 C CA . THR A 1 252 ? 10.550 -5.597 -26.775 1.00 96.62 252 THR A CA 1
ATOM 1890 C C . THR A 1 252 ? 11.482 -4.381 -26.742 1.00 96.62 252 THR A C 1
ATOM 1892 O O . THR A 1 252 ? 11.928 -3.980 -25.667 1.00 96.62 252 THR A O 1
ATOM 1895 N N . ALA A 1 253 ? 11.780 -3.766 -27.894 1.00 96.62 253 ALA A N 1
ATOM 1896 C CA . ALA A 1 253 ? 12.605 -2.558 -27.942 1.00 96.62 253 ALA A CA 1
ATOM 1897 C C . ALA A 1 253 ? 11.931 -1.366 -27.243 1.00 96.62 253 ALA A C 1
ATOM 1899 O O . ALA A 1 253 ? 12.611 -0.616 -26.546 1.00 96.62 253 ALA A O 1
ATOM 1900 N N . LEU A 1 254 ? 10.617 -1.190 -27.420 1.00 96.19 254 LEU A N 1
ATOM 1901 C CA . LEU A 1 254 ? 9.856 -0.117 -26.773 1.00 96.19 254 LEU A CA 1
ATOM 1902 C C . LEU A 1 254 ? 9.863 -0.256 -25.246 1.00 96.19 254 LEU A C 1
ATOM 1904 O O . LEU A 1 254 ? 10.162 0.714 -24.550 1.00 96.19 254 LEU A O 1
ATOM 1908 N N . ASP A 1 255 ? 9.604 -1.458 -24.733 1.00 95.50 255 ASP A N 1
ATOM 1909 C CA . ASP A 1 255 ? 9.594 -1.709 -23.289 1.00 95.50 255 ASP A CA 1
ATOM 1910 C C . ASP A 1 255 ? 10.988 -1.577 -22.663 1.00 95.50 255 ASP A C 1
ATOM 1912 O O . ASP A 1 255 ? 11.120 -1.035 -21.566 1.00 95.50 255 ASP A O 1
ATOM 1916 N N . LEU A 1 256 ? 12.047 -1.974 -23.378 1.00 95.75 256 LEU A N 1
ATOM 1917 C CA . LEU A 1 256 ? 13.421 -1.764 -22.919 1.00 95.75 256 LEU A CA 1
ATOM 1918 C C . LEU A 1 256 ? 13.764 -0.270 -22.780 1.00 95.75 256 LEU A C 1
ATOM 1920 O O . LEU A 1 256 ? 14.482 0.118 -21.856 1.00 95.75 256 LEU A O 1
ATOM 1924 N N . LEU A 1 257 ? 13.269 0.573 -23.693 1.00 95.75 257 LEU A N 1
ATOM 1925 C CA . LEU A 1 257 ? 13.528 2.016 -23.665 1.00 95.75 257 LEU A CA 1
ATOM 1926 C C . LEU A 1 257 ? 12.775 2.747 -22.551 1.00 95.75 257 LEU A C 1
ATOM 1928 O O . LEU A 1 257 ? 13.270 3.775 -22.094 1.00 95.75 257 LEU A O 1
ATOM 1932 N N . ASN A 1 258 ? 11.637 2.210 -22.102 1.00 92.12 258 ASN A N 1
ATOM 1933 C CA . ASN A 1 258 ? 10.782 2.816 -21.078 1.00 92.12 258 ASN A CA 1
ATOM 1934 C C . ASN A 1 258 ? 11.569 3.169 -19.804 1.00 92.12 258 ASN A C 1
ATOM 1936 O O . ASN A 1 258 ? 11.507 4.293 -19.314 1.00 92.12 258 ASN A O 1
ATOM 1940 N N . GLU A 1 259 ? 12.402 2.242 -19.326 1.00 90.44 259 GLU A N 1
ATOM 1941 C CA . GLU A 1 259 ? 13.237 2.488 -18.149 1.00 90.44 259 GLU A CA 1
ATOM 1942 C C . GLU A 1 259 ? 14.580 3.146 -18.496 1.00 90.44 259 GLU A C 1
ATOM 1944 O O . GLU A 1 259 ? 15.106 3.965 -17.741 1.00 90.44 259 GLU A O 1
ATOM 1949 N N . ALA A 1 260 ? 15.142 2.839 -19.669 1.00 92.19 260 ALA A N 1
ATOM 1950 C CA . ALA A 1 260 ? 16.424 3.401 -20.091 1.00 92.19 260 ALA A CA 1
ATOM 1951 C C . ALA A 1 260 ? 16.385 4.936 -20.240 1.00 92.19 260 ALA A C 1
ATOM 1953 O O . ALA A 1 260 ? 17.414 5.600 -20.092 1.00 92.19 260 ALA A O 1
ATOM 1954 N N . GLU A 1 261 ? 15.214 5.521 -20.503 1.00 91.00 261 GLU A N 1
ATOM 1955 C CA . GLU A 1 261 ? 15.051 6.972 -20.606 1.00 91.00 261 GLU A CA 1
ATOM 1956 C C . GLU A 1 261 ? 14.858 7.692 -19.260 1.00 91.00 261 GLU A C 1
ATOM 1958 O O . GLU A 1 261 ? 14.806 8.930 -19.223 1.00 91.00 261 GLU A O 1
ATOM 1963 N N . HIS A 1 262 ? 14.732 6.956 -18.152 1.00 86.25 262 HIS A N 1
ATOM 1964 C CA . HIS A 1 262 ? 14.334 7.519 -16.862 1.00 86.25 262 HIS A CA 1
ATOM 1965 C C . HIS A 1 262 ? 15.463 8.344 -16.208 1.00 86.25 262 HIS A C 1
ATOM 1967 O O . HIS A 1 262 ? 15.233 9.438 -15.667 1.00 86.25 262 HIS A O 1
ATOM 1973 N N . GLY A 1 263 ? 16.712 7.893 -16.344 1.00 86.88 263 GLY A N 1
ATOM 1974 C CA . GLY A 1 263 ? 17.906 8.611 -15.904 1.00 86.88 263 GLY A CA 1
ATOM 1975 C C . GLY A 1 263 ? 19.205 7.874 -16.242 1.00 86.88 263 GLY A C 1
ATOM 1976 O O . GLY A 1 263 ? 19.182 6.684 -16.533 1.00 86.88 263 GLY A O 1
ATOM 1977 N N . PRO A 1 264 ? 20.364 8.557 -16.187 1.00 85.56 264 PRO A N 1
ATOM 1978 C CA . PRO A 1 264 ? 21.659 7.932 -16.472 1.00 85.56 264 PRO A CA 1
ATOM 1979 C C . PRO A 1 264 ? 22.089 6.917 -15.397 1.00 85.56 264 PRO A C 1
ATOM 1981 O O . PRO A 1 264 ? 23.056 6.188 -15.592 1.00 85.56 264 PRO A O 1
ATOM 1984 N N . ASP A 1 265 ? 21.406 6.905 -14.252 1.00 85.88 265 ASP A N 1
ATOM 1985 C CA . ASP A 1 265 ? 21.607 6.001 -13.125 1.00 85.88 265 ASP A CA 1
ATOM 1986 C C . ASP A 1 265 ? 20.711 4.749 -13.159 1.00 85.88 265 ASP A C 1
ATOM 1988 O O . ASP A 1 265 ? 20.928 3.851 -12.339 1.00 85.88 265 ASP A O 1
ATOM 1992 N N . SER A 1 266 ? 19.762 4.670 -14.101 1.00 90.00 266 SER A N 1
ATOM 1993 C CA . SER A 1 266 ? 18.851 3.532 -14.286 1.00 90.00 266 SER A CA 1
ATOM 1994 C C . SER A 1 266 ? 19.563 2.281 -14.812 1.00 90.00 266 SER A C 1
ATOM 1996 O O . SER A 1 266 ? 20.700 2.326 -15.289 1.00 90.00 266 SER A O 1
ATOM 1998 N N . SER A 1 267 ? 18.897 1.130 -14.717 1.00 92.69 267 SER A N 1
ATOM 1999 C CA . SER A 1 267 ? 19.379 -0.138 -15.281 1.00 92.69 267 SER A CA 1
ATOM 2000 C C . SER A 1 267 ? 18.286 -0.823 -16.094 1.00 92.69 267 SER A C 1
ATOM 2002 O O . SER A 1 267 ? 17.165 -0.970 -15.619 1.00 92.69 267 SER A O 1
ATOM 2004 N N . ALA A 1 268 ? 18.607 -1.244 -17.318 1.00 95.44 268 ALA A N 1
ATOM 2005 C CA . ALA A 1 268 ? 17.623 -1.808 -18.240 1.00 95.44 268 ALA A CA 1
ATOM 2006 C C . ALA A 1 268 ? 18.212 -2.973 -19.046 1.00 95.44 268 ALA A C 1
ATOM 2008 O O . ALA A 1 268 ? 19.188 -2.786 -19.779 1.00 95.44 268 ALA A O 1
ATOM 2009 N N . TYR A 1 269 ? 17.625 -4.167 -18.929 1.00 97.19 269 TYR A N 1
ATOM 2010 C CA . TYR A 1 269 ? 18.093 -5.357 -19.648 1.00 97.19 269 TYR A CA 1
ATOM 2011 C C . TYR A 1 269 ? 16.977 -6.065 -20.411 1.00 97.19 269 TYR A C 1
ATOM 2013 O O . TYR A 1 269 ? 15.928 -6.363 -19.853 1.00 97.19 269 TYR A O 1
ATOM 2021 N N . LEU A 1 270 ? 17.249 -6.440 -21.660 1.00 98.19 270 LEU A N 1
ATOM 2022 C CA . LEU A 1 270 ? 16.540 -7.541 -22.313 1.00 98.19 270 LEU A CA 1
ATOM 2023 C C . LEU A 1 270 ? 17.240 -8.848 -21.941 1.00 98.19 270 LEU A C 1
ATOM 2025 O O . LEU A 1 270 ? 18.448 -8.961 -22.128 1.00 98.19 270 LEU A O 1
ATOM 2029 N N . VAL A 1 271 ? 16.497 -9.843 -21.470 1.00 98.56 271 VAL A N 1
ATOM 2030 C CA . VAL A 1 271 ? 16.990 -11.191 -21.178 1.00 98.56 271 VAL A CA 1
ATOM 2031 C C . VAL A 1 271 ? 16.220 -12.182 -22.046 1.00 98.56 271 VAL A C 1
ATOM 2033 O O . VAL A 1 271 ? 14.999 -12.265 -21.955 1.00 98.56 271 VAL A O 1
ATOM 2036 N N . THR A 1 272 ? 16.914 -12.925 -22.906 1.00 98.69 272 THR A N 1
ATOM 2037 C CA . THR A 1 272 ? 16.274 -13.843 -23.862 1.00 98.69 272 THR A CA 1
ATOM 2038 C C . THR A 1 272 ? 17.113 -15.089 -24.121 1.00 98.69 272 THR A C 1
ATOM 2040 O O . THR A 1 272 ? 18.335 -15.048 -24.039 1.00 98.69 272 THR A O 1
ATOM 2043 N N . ASN A 1 273 ? 16.483 -16.205 -24.484 1.00 98.31 273 ASN A N 1
ATOM 2044 C CA . ASN A 1 273 ? 17.161 -17.403 -24.995 1.00 98.31 273 ASN A CA 1
ATOM 2045 C C . ASN A 1 273 ? 17.391 -17.371 -26.519 1.00 98.31 273 ASN A C 1
ATOM 2047 O O . ASN A 1 273 ? 17.895 -18.340 -27.086 1.00 98.31 273 ASN A O 1
ATOM 2051 N N . SER A 1 274 ? 17.019 -16.281 -27.197 1.00 98.50 274 SER A N 1
ATOM 2052 C CA . SER A 1 274 ? 17.052 -16.171 -28.655 1.00 98.50 274 SER A CA 1
ATOM 2053 C C . SER A 1 274 ? 18.053 -15.122 -29.127 1.00 98.50 274 SER A C 1
ATOM 2055 O O . SER A 1 274 ? 17.835 -13.914 -29.016 1.00 98.50 274 SER A O 1
ATOM 2057 N N . LEU A 1 275 ? 19.153 -15.580 -29.737 1.00 98.12 275 LEU A N 1
ATOM 2058 C CA . LEU A 1 275 ? 20.122 -14.680 -30.372 1.00 98.12 275 LEU A CA 1
ATOM 2059 C C . LEU A 1 275 ? 19.491 -13.905 -31.540 1.00 98.12 275 LEU A C 1
ATOM 2061 O O . LEU A 1 275 ? 19.803 -12.733 -31.728 1.00 98.12 275 LEU A O 1
ATOM 2065 N N . ARG A 1 276 ? 18.561 -14.534 -32.276 1.00 98.25 276 ARG A N 1
ATOM 2066 C CA . ARG A 1 276 ? 17.799 -13.874 -33.345 1.00 98.25 276 ARG A CA 1
ATOM 2067 C C . ARG A 1 276 ? 17.030 -12.674 -32.797 1.00 98.25 276 ARG A C 1
ATOM 2069 O O . ARG A 1 276 ? 17.176 -11.576 -33.324 1.00 98.25 276 ARG A O 1
ATOM 2076 N N . LEU A 1 277 ? 16.249 -12.880 -31.731 1.00 98.38 277 LEU A N 1
ATOM 2077 C CA . LEU A 1 277 ? 15.467 -11.804 -31.121 1.00 98.38 277 LEU A CA 1
ATOM 2078 C C . LEU A 1 277 ? 16.380 -10.677 -30.632 1.00 98.38 277 LEU A C 1
ATOM 2080 O O . LEU A 1 277 ? 16.123 -9.512 -30.917 1.00 98.38 277 LEU A O 1
ATOM 2084 N N . ALA A 1 278 ? 17.471 -11.018 -29.943 1.00 98.25 278 ALA A N 1
ATOM 2085 C CA . ALA A 1 278 ? 18.441 -10.043 -29.454 1.00 98.25 278 ALA A CA 1
ATOM 2086 C C . ALA A 1 278 ? 18.995 -9.147 -30.578 1.00 98.25 278 ALA A C 1
ATOM 2088 O O . ALA A 1 278 ? 19.029 -7.922 -30.446 1.00 98.25 278 ALA A O 1
ATOM 2089 N N . GLU A 1 279 ? 19.412 -9.747 -31.695 1.00 97.94 279 GLU A N 1
ATOM 2090 C CA . GLU A 1 279 ? 19.940 -9.019 -32.850 1.00 97.94 279 GLU A CA 1
ATOM 2091 C C . GLU A 1 279 ? 18.876 -8.161 -33.538 1.00 97.94 279 GLU A C 1
ATOM 2093 O O . GLU A 1 279 ? 19.163 -7.033 -33.945 1.00 97.94 279 GLU A O 1
ATOM 2098 N N . ASP A 1 280 ? 17.651 -8.666 -33.665 1.00 98.25 280 ASP A N 1
ATOM 2099 C CA . ASP A 1 280 ? 16.568 -7.940 -34.319 1.00 98.25 280 ASP A CA 1
ATOM 2100 C C . ASP A 1 280 ? 16.072 -6.765 -33.470 1.00 98.25 280 ASP A C 1
ATOM 2102 O O . ASP A 1 280 ? 15.937 -5.662 -34.002 1.00 98.25 280 ASP A O 1
ATOM 2106 N N . THR A 1 281 ? 15.924 -6.935 -32.153 1.00 97.81 281 THR A N 1
ATOM 2107 C CA . THR A 1 281 ? 15.648 -5.840 -31.206 1.00 97.81 281 THR A CA 1
ATOM 2108 C C . THR A 1 281 ? 16.747 -4.777 -31.267 1.00 97.81 281 THR A C 1
ATOM 2110 O O . THR A 1 281 ? 16.465 -3.580 -31.381 1.00 97.81 281 THR A O 1
ATOM 2113 N N . MET A 1 282 ? 18.018 -5.194 -31.288 1.00 96.50 282 MET A N 1
ATOM 2114 C CA . MET A 1 282 ? 19.163 -4.284 -31.395 1.00 96.50 282 MET A CA 1
ATOM 2115 C C . MET A 1 282 ? 19.138 -3.427 -32.667 1.00 96.50 282 MET A C 1
ATOM 2117 O O . MET A 1 282 ? 19.527 -2.260 -32.616 1.00 96.50 282 MET A O 1
ATOM 2121 N N . LYS A 1 283 ? 18.646 -3.955 -33.794 1.00 97.12 283 LYS A N 1
ATOM 2122 C CA . LYS A 1 283 ? 18.490 -3.185 -35.042 1.00 97.12 283 LYS A CA 1
ATOM 2123 C C . LYS A 1 283 ? 17.379 -2.132 -34.959 1.00 97.12 283 LYS A C 1
ATOM 2125 O O . LYS A 1 283 ? 17.441 -1.148 -35.691 1.00 97.12 283 LYS A O 1
ATOM 2130 N N . ARG A 1 284 ? 16.362 -2.318 -34.105 1.00 97.31 284 ARG A N 1
ATOM 2131 C CA . ARG A 1 284 ? 15.238 -1.371 -33.950 1.00 97.31 284 ARG A CA 1
ATOM 2132 C C . ARG A 1 284 ? 15.593 -0.173 -33.074 1.00 97.31 284 ARG A C 1
ATOM 2134 O O . ARG A 1 284 ? 15.195 0.948 -33.395 1.00 97.31 284 ARG A O 1
ATOM 2141 N N . LEU A 1 285 ? 16.365 -0.402 -32.011 1.00 96.25 285 LEU A N 1
ATOM 2142 C CA . LEU A 1 285 ? 16.653 0.595 -30.974 1.00 96.25 285 LEU A CA 1
ATOM 2143 C C . LEU A 1 285 ? 17.178 1.944 -31.498 1.00 96.25 285 LEU A C 1
ATOM 2145 O O . LEU A 1 285 ? 16.629 2.953 -31.064 1.00 96.25 285 LEU A O 1
ATOM 2149 N N . PRO A 1 286 ? 18.136 2.030 -32.448 1.00 96.00 286 PRO A N 1
ATOM 2150 C CA . PRO A 1 286 ? 18.623 3.326 -32.934 1.00 96.00 286 PRO A CA 1
ATOM 2151 C C . PRO A 1 286 ? 17.504 4.231 -33.468 1.00 96.00 286 PRO A C 1
ATOM 2153 O O . PRO A 1 286 ? 17.398 5.385 -33.068 1.00 96.00 286 PRO A O 1
ATOM 2156 N N . SER A 1 287 ? 16.608 3.677 -34.294 1.00 96.75 287 SER A N 1
ATOM 2157 C CA . SER A 1 287 ? 15.497 4.434 -34.888 1.00 96.75 287 SER A CA 1
ATOM 2158 C C . SER A 1 287 ? 14.444 4.888 -33.876 1.00 96.75 287 SER A C 1
ATOM 2160 O O . SER A 1 287 ? 13.773 5.893 -34.098 1.00 96.75 287 SER A O 1
ATOM 2162 N N . LEU A 1 288 ? 14.286 4.154 -32.771 1.00 97.25 288 LEU A N 1
ATOM 2163 C CA . LEU A 1 288 ? 13.383 4.521 -31.680 1.00 97.25 288 LEU A CA 1
ATOM 2164 C C . LEU A 1 288 ? 14.016 5.593 -30.788 1.00 97.25 288 LEU A C 1
ATOM 2166 O O . LEU A 1 288 ? 13.375 6.589 -30.476 1.00 97.25 288 LEU A O 1
ATOM 2170 N N . ILE A 1 289 ? 15.298 5.435 -30.450 1.00 96.56 289 ILE A N 1
ATOM 2171 C CA . ILE A 1 289 ? 16.065 6.403 -29.656 1.00 96.56 289 ILE A CA 1
ATOM 2172 C C . ILE A 1 289 ? 16.140 7.764 -30.366 1.00 96.56 289 ILE A C 1
ATOM 2174 O O . ILE A 1 289 ? 16.042 8.801 -29.714 1.00 96.56 289 ILE A O 1
ATOM 2178 N N . ASP A 1 290 ? 16.262 7.781 -31.696 1.00 96.75 290 ASP A N 1
ATOM 2179 C CA . ASP A 1 290 ? 16.290 9.013 -32.495 1.00 96.75 290 ASP A CA 1
ATOM 2180 C C . ASP A 1 290 ? 14.976 9.814 -32.458 1.00 96.75 290 ASP A C 1
ATOM 2182 O O . ASP A 1 290 ? 14.981 11.004 -32.775 1.00 96.75 290 ASP A O 1
ATOM 2186 N N . GLN A 1 291 ? 13.862 9.198 -32.047 1.00 96.62 291 GLN A N 1
ATOM 2187 C CA . GLN A 1 291 ? 12.577 9.884 -31.864 1.00 96.62 291 GLN A CA 1
ATOM 2188 C C . GLN A 1 291 ? 12.472 10.588 -30.505 1.00 96.62 291 GLN A C 1
ATOM 2190 O O . GLN A 1 291 ? 11.584 11.420 -30.310 1.00 96.62 291 GLN A O 1
ATOM 2195 N N . LEU A 1 292 ? 13.362 10.271 -29.560 1.00 96.12 292 LEU A N 1
ATOM 2196 C CA . LEU A 1 292 ? 13.323 10.820 -28.211 1.00 96.12 292 LEU A CA 1
ATOM 2197 C C . LEU A 1 292 ? 13.948 12.225 -28.156 1.00 96.12 292 LEU A C 1
ATOM 2199 O O . LEU A 1 292 ? 14.896 12.529 -28.889 1.00 96.12 292 LEU A O 1
ATOM 2203 N N . PRO A 1 293 ? 13.497 13.093 -27.231 1.00 95.25 293 PRO A N 1
ATOM 2204 C CA . PRO A 1 293 ? 14.175 14.353 -26.951 1.00 95.25 293 PRO A CA 1
ATOM 2205 C C . PRO A 1 293 ? 15.653 14.140 -26.600 1.00 95.25 293 PRO A C 1
ATOM 2207 O O . PRO A 1 293 ? 16.003 13.156 -25.948 1.00 95.25 293 PRO A O 1
ATOM 2210 N N . ALA A 1 294 ? 16.513 15.106 -26.942 1.00 94.50 294 ALA A N 1
ATOM 2211 C CA . ALA A 1 294 ? 17.972 14.985 -26.808 1.00 94.50 294 ALA A CA 1
ATOM 2212 C C . ALA A 1 294 ? 18.439 14.494 -25.422 1.00 94.50 294 ALA A C 1
ATOM 2214 O O . ALA A 1 294 ? 19.340 13.663 -25.323 1.00 94.50 294 ALA A O 1
ATOM 2215 N N . GLN A 1 295 ? 17.795 14.964 -24.350 1.00 92.31 295 GLN A N 1
ATOM 2216 C CA . GLN A 1 295 ? 18.101 14.522 -22.990 1.00 92.31 295 GLN A CA 1
ATOM 2217 C C . GLN A 1 295 ? 17.769 13.037 -22.769 1.00 92.31 295 GLN A C 1
ATOM 2219 O O . GLN A 1 295 ? 18.620 12.288 -22.296 1.00 92.31 295 GLN A O 1
ATOM 2224 N N . ARG A 1 296 ? 16.560 12.600 -23.140 1.00 93.25 296 ARG A N 1
ATOM 2225 C CA . ARG A 1 296 ? 16.101 11.209 -22.985 1.00 93.25 296 ARG A CA 1
ATOM 2226 C C . ARG A 1 296 ? 16.922 10.247 -23.840 1.00 93.25 296 ARG A C 1
ATOM 2228 O O . ARG A 1 296 ? 17.334 9.198 -23.351 1.00 93.25 296 ARG A O 1
ATOM 2235 N N . LYS A 1 297 ? 17.269 10.668 -25.061 1.00 95.38 297 LYS A N 1
ATOM 2236 C CA . LYS A 1 297 ? 18.217 9.967 -25.933 1.00 95.38 297 LYS A CA 1
ATOM 2237 C C . LYS A 1 297 ? 19.563 9.728 -25.238 1.00 95.38 297 LYS A C 1
ATOM 2239 O O . LYS A 1 297 ? 20.021 8.591 -25.184 1.00 95.38 297 LYS A O 1
ATOM 2244 N N . SER A 1 298 ? 20.153 10.766 -24.638 1.00 95.00 298 SER A N 1
ATOM 2245 C CA . SER A 1 298 ? 21.443 10.644 -23.940 1.00 95.00 298 SER A CA 1
ATOM 2246 C C . SER A 1 298 ? 21.399 9.683 -22.743 1.00 95.00 298 SER A C 1
ATOM 2248 O O . SER A 1 298 ? 22.373 8.977 -22.474 1.00 95.00 298 SER A O 1
ATOM 2250 N N . PHE A 1 299 ? 20.260 9.612 -22.043 1.00 93.88 299 PHE A N 1
ATOM 2251 C CA . PHE A 1 299 ? 20.059 8.659 -20.950 1.00 93.88 299 PHE A CA 1
ATOM 2252 C C . PHE A 1 299 ? 19.992 7.228 -21.479 1.00 93.88 299 PHE A C 1
ATOM 2254 O O . PHE A 1 299 ? 20.759 6.393 -21.006 1.00 93.88 299 PHE A O 1
ATOM 2261 N N . CYS A 1 300 ? 19.205 6.976 -22.531 1.00 95.19 300 CYS A N 1
ATOM 2262 C CA . CYS A 1 300 ? 19.128 5.655 -23.158 1.00 95.19 300 CYS A CA 1
ATOM 2263 C C . CYS A 1 300 ? 20.504 5.164 -23.622 1.00 95.19 300 CYS A C 1
ATOM 2265 O O . CYS A 1 300 ? 20.889 4.029 -23.350 1.00 95.19 300 CYS A O 1
ATOM 2267 N N . GLU A 1 301 ? 21.277 6.023 -24.293 1.00 94.19 301 GLU A N 1
ATOM 2268 C CA . GLU A 1 301 ? 22.628 5.695 -24.761 1.00 94.19 301 GLU A CA 1
ATOM 2269 C C . GLU A 1 301 ? 23.574 5.360 -23.599 1.00 94.19 301 GLU A C 1
ATOM 2271 O O . GLU A 1 301 ? 24.347 4.402 -23.689 1.00 94.19 301 GLU A O 1
ATOM 2276 N N . THR A 1 302 ? 23.483 6.108 -22.496 1.00 93.38 302 THR A N 1
ATOM 2277 C CA . THR A 1 302 ? 24.279 5.883 -21.281 1.00 93.38 302 THR A CA 1
ATOM 2278 C C . THR A 1 302 ? 23.906 4.560 -20.613 1.00 93.38 302 THR A C 1
ATOM 2280 O O . THR A 1 302 ? 24.784 3.744 -20.341 1.00 93.38 302 THR A O 1
ATOM 2283 N N . VAL A 1 303 ? 22.614 4.305 -20.392 1.00 93.31 303 VAL A N 1
ATOM 2284 C CA . VAL A 1 303 ? 22.131 3.083 -19.732 1.00 93.31 303 VAL A CA 1
ATOM 2285 C C . VAL A 1 303 ? 22.472 1.848 -20.569 1.00 93.31 303 VAL A C 1
ATOM 2287 O O . VAL A 1 303 ? 23.091 0.918 -20.061 1.00 93.31 303 VAL A O 1
ATOM 2290 N N . LEU A 1 304 ? 22.180 1.859 -21.874 1.00 93.44 304 LEU A N 1
ATOM 2291 C CA . LEU A 1 304 ? 22.383 0.709 -22.771 1.00 93.44 304 LEU A CA 1
ATOM 2292 C C . LEU A 1 304 ? 23.860 0.432 -23.121 1.00 93.44 304 LEU A C 1
ATOM 2294 O O . LEU A 1 304 ? 24.173 -0.584 -23.755 1.00 93.44 304 LEU A O 1
ATOM 2298 N N . SER A 1 305 ? 24.774 1.339 -22.765 1.00 89.88 305 SER A N 1
ATOM 2299 C CA . SER A 1 305 ? 26.227 1.128 -22.845 1.00 89.88 305 SER A CA 1
ATOM 2300 C C . SER A 1 305 ? 26.890 0.917 -21.477 1.00 89.88 305 SER A C 1
ATOM 2302 O O . SER A 1 305 ? 28.018 0.427 -21.427 1.00 89.88 305 SER A O 1
ATOM 2304 N N . GLY A 1 306 ? 26.190 1.219 -20.382 1.00 88.25 306 GLY A N 1
ATOM 2305 C CA . GLY A 1 306 ? 26.622 1.022 -19.001 1.00 88.25 306 GLY A CA 1
ATOM 2306 C C . GLY A 1 306 ? 25.913 -0.157 -18.333 1.00 88.25 306 GLY A C 1
ATOM 2307 O O . GLY A 1 306 ? 26.151 -1.312 -18.685 1.00 88.25 306 GLY A O 1
ATOM 2308 N N . PHE A 1 307 ? 25.056 0.142 -17.352 1.00 86.00 307 PHE A N 1
ATOM 2309 C CA . PHE A 1 307 ? 24.307 -0.832 -16.541 1.00 86.00 307 PHE A CA 1
ATOM 2310 C C . PHE A 1 307 ? 23.040 -1.354 -17.245 1.00 86.00 307 PHE A C 1
ATOM 2312 O O . PHE A 1 307 ? 21.974 -1.481 -16.646 1.00 86.00 307 PHE A O 1
ATOM 2319 N N . GLY A 1 308 ? 23.156 -1.652 -18.533 1.00 92.25 308 GLY A N 1
ATOM 2320 C CA . GLY A 1 308 ? 22.062 -2.126 -19.363 1.00 92.25 308 GLY A CA 1
ATOM 2321 C C . GLY A 1 308 ? 22.549 -2.753 -20.665 1.00 92.25 308 GLY A C 1
ATOM 2322 O O . GLY A 1 308 ? 23.742 -2.734 -20.992 1.00 92.25 308 GLY A O 1
ATOM 2323 N N . GLY A 1 309 ? 21.616 -3.336 -21.411 1.00 94.94 309 GLY A N 1
ATOM 2324 C CA . GLY A 1 309 ? 21.887 -3.996 -22.686 1.00 94.94 309 GLY A CA 1
ATOM 2325 C C . GLY A 1 309 ? 21.058 -5.260 -22.882 1.00 94.94 309 GLY A C 1
ATOM 2326 O O . GLY A 1 309 ? 19.939 -5.369 -22.389 1.00 94.94 309 GLY A O 1
ATOM 2327 N N . ILE A 1 310 ? 21.608 -6.222 -23.619 1.00 97.81 310 ILE A N 1
ATOM 2328 C CA . ILE A 1 310 ? 20.920 -7.475 -23.942 1.00 97.81 310 ILE A CA 1
ATOM 2329 C C . ILE A 1 310 ? 21.728 -8.658 -23.410 1.00 97.81 310 ILE A C 1
ATOM 2331 O O . ILE A 1 310 ? 22.912 -8.782 -23.712 1.00 97.81 310 ILE A O 1
ATOM 2335 N N . VAL A 1 311 ? 21.089 -9.541 -22.648 1.00 98.25 311 VAL A N 1
ATOM 2336 C CA . VAL A 1 311 ? 21.639 -10.799 -22.138 1.00 98.25 311 VAL A CA 1
ATOM 2337 C C . VAL A 1 311 ? 20.982 -11.960 -22.876 1.00 98.25 311 VAL A C 1
ATOM 2339 O O . VAL A 1 311 ? 19.765 -12.122 -22.842 1.00 98.25 311 VAL A O 1
ATOM 2342 N N . VAL A 1 312 ? 21.797 -12.784 -23.531 1.00 98.56 312 VAL A N 1
ATOM 2343 C CA . VAL A 1 312 ? 21.349 -13.987 -24.237 1.00 98.56 312 VAL A CA 1
ATOM 2344 C C . VAL A 1 312 ? 21.756 -15.224 -23.446 1.00 98.56 312 VAL A C 1
ATOM 2346 O O . VAL A 1 312 ? 22.938 -15.408 -23.149 1.00 98.56 312 VAL A O 1
ATOM 2349 N N . THR A 1 313 ? 20.800 -16.086 -23.117 1.00 98.50 313 THR A N 1
ATOM 2350 C CA . THR A 1 313 ? 21.004 -17.368 -22.421 1.00 98.50 313 THR A CA 1
ATOM 2351 C C . THR A 1 313 ? 20.841 -18.552 -23.376 1.00 98.50 313 THR A C 1
ATOM 2353 O O . THR A 1 313 ? 20.385 -18.387 -24.506 1.00 98.50 313 THR A O 1
ATOM 2356 N N . LYS A 1 314 ? 21.245 -19.765 -22.969 1.00 97.81 314 LYS A N 1
ATOM 2357 C CA . LYS A 1 314 ? 21.055 -20.962 -23.815 1.00 97.81 314 LYS A CA 1
ATOM 2358 C C . LYS A 1 314 ? 19.621 -21.472 -23.780 1.00 97.81 314 LYS A C 1
ATOM 2360 O O . LYS A 1 314 ? 19.170 -22.101 -24.732 1.00 97.81 314 LYS A O 1
ATOM 2365 N N . THR A 1 315 ? 18.938 -21.264 -22.660 1.00 98.25 315 THR A N 1
ATOM 2366 C CA . THR A 1 315 ? 17.569 -21.732 -22.435 1.00 98.25 315 THR A CA 1
ATOM 2367 C C . THR A 1 315 ? 16.737 -20.642 -21.776 1.00 98.25 315 THR A C 1
ATOM 2369 O O . THR A 1 315 ? 17.271 -19.754 -21.105 1.00 98.25 315 THR A O 1
ATOM 2372 N N . PHE A 1 316 ? 15.418 -20.711 -21.948 1.00 98.19 316 PHE A N 1
ATOM 2373 C CA . PHE A 1 316 ? 14.514 -19.756 -21.314 1.00 98.19 316 PHE A CA 1
ATOM 2374 C C . PHE A 1 316 ? 14.490 -19.918 -19.784 1.00 98.19 316 PHE A C 1
ATOM 2376 O O . PHE A 1 316 ? 14.407 -18.935 -19.054 1.00 98.19 316 PHE A O 1
ATOM 2383 N N . ASP A 1 317 ? 14.695 -21.136 -19.271 1.00 98.25 317 ASP A N 1
ATOM 2384 C CA . ASP A 1 317 ? 14.853 -21.364 -17.830 1.00 98.25 317 ASP A CA 1
ATOM 2385 C C . ASP A 1 317 ? 16.128 -20.698 -17.266 1.00 98.25 317 ASP A C 1
ATOM 2387 O O . ASP A 1 317 ? 16.099 -20.175 -16.152 1.00 98.25 317 ASP A O 1
ATOM 2391 N N . GLU A 1 318 ? 17.232 -20.636 -18.027 1.00 98.25 318 GLU A N 1
ATOM 2392 C CA . GLU A 1 318 ? 18.409 -19.833 -17.647 1.00 98.25 318 GLU A CA 1
ATOM 2393 C C . GLU A 1 318 ? 18.095 -18.327 -17.620 1.00 98.25 318 GLU A C 1
ATOM 2395 O O . GLU A 1 318 ? 18.592 -17.619 -16.743 1.00 98.25 318 GLU A O 1
ATOM 2400 N N . ALA A 1 319 ? 17.256 -17.830 -18.537 1.00 98.50 319 ALA A N 1
ATOM 2401 C CA . ALA A 1 319 ? 16.816 -16.431 -18.537 1.00 98.50 319 ALA A CA 1
ATOM 2402 C C . ALA A 1 319 ? 15.955 -16.117 -17.301 1.00 98.50 319 ALA A C 1
ATOM 2404 O O . ALA A 1 319 ? 16.171 -15.113 -16.623 1.00 98.50 319 ALA A O 1
ATOM 2405 N N . ILE A 1 320 ? 15.043 -17.022 -16.937 1.00 98.69 320 ILE A N 1
ATOM 2406 C CA . ILE A 1 320 ? 14.256 -16.936 -15.699 1.00 98.69 320 ILE A CA 1
ATOM 2407 C C . ILE A 1 320 ? 15.162 -16.984 -14.459 1.00 98.69 320 ILE A C 1
ATOM 2409 O O . ILE A 1 320 ? 14.932 -16.257 -13.489 1.00 98.69 320 ILE A O 1
ATOM 2413 N N . ALA A 1 321 ? 16.200 -17.826 -14.461 1.00 98.25 321 ALA A N 1
ATOM 2414 C CA . ALA A 1 321 ? 17.172 -17.876 -13.370 1.00 98.25 321 ALA A CA 1
ATOM 2415 C C . ALA A 1 321 ? 17.909 -16.538 -13.219 1.00 98.25 321 ALA A C 1
ATOM 2417 O O . ALA A 1 321 ? 17.983 -16.017 -12.107 1.00 98.25 321 ALA A O 1
ATOM 2418 N N . PHE A 1 322 ? 18.348 -15.937 -14.331 1.00 98.00 322 PHE A N 1
ATOM 2419 C CA . PHE A 1 322 ? 18.946 -14.603 -14.334 1.00 98.00 322 PHE A CA 1
ATOM 2420 C C . PHE A 1 322 ? 18.003 -13.558 -13.725 1.00 98.00 322 PHE A C 1
ATOM 2422 O O . PHE A 1 322 ? 18.419 -12.813 -12.842 1.00 98.00 322 PHE A O 1
ATOM 2429 N N . VAL A 1 323 ? 16.732 -13.526 -14.143 1.00 98.38 323 VAL A N 1
ATOM 2430 C CA . VAL A 1 323 ? 15.724 -12.598 -13.597 1.00 98.38 323 VAL A CA 1
ATOM 2431 C C . VAL A 1 323 ? 15.585 -12.764 -12.086 1.00 98.38 323 VAL A C 1
ATOM 2433 O O . VAL A 1 323 ? 15.617 -11.781 -11.353 1.00 98.38 323 VAL A O 1
ATOM 2436 N N . ASN A 1 324 ? 15.482 -14.003 -11.605 1.00 98.44 324 ASN A N 1
ATOM 2437 C CA . ASN A 1 324 ? 15.352 -14.289 -10.178 1.00 98.44 324 ASN A CA 1
ATOM 2438 C C . ASN A 1 324 ? 16.587 -13.875 -9.368 1.00 98.44 324 ASN A C 1
ATOM 2440 O O . ASN A 1 324 ? 16.453 -13.419 -8.229 1.00 98.44 324 ASN A O 1
ATOM 2444 N N . ASP A 1 325 ? 17.781 -14.040 -9.931 1.00 97.06 325 ASP A N 1
ATOM 2445 C CA . ASP A 1 325 ? 19.030 -13.653 -9.279 1.00 97.06 325 ASP A CA 1
ATOM 2446 C C . ASP A 1 325 ? 19.220 -12.135 -9.289 1.00 97.06 325 ASP A C 1
ATOM 2448 O O . ASP A 1 325 ? 19.666 -11.569 -8.282 1.00 97.06 325 ASP A O 1
ATOM 2452 N N . TYR A 1 326 ? 18.825 -11.479 -10.383 1.00 96.81 326 TYR A N 1
ATOM 2453 C CA . TYR A 1 326 ? 18.819 -10.030 -10.506 1.00 96.81 326 TYR A CA 1
ATOM 2454 C C . TYR A 1 326 ? 17.808 -9.422 -9.529 1.00 96.81 326 TYR A C 1
ATOM 2456 O O . TYR A 1 326 ? 18.201 -8.579 -8.727 1.00 96.81 326 TYR A O 1
ATOM 2464 N N . ALA A 1 327 ? 16.568 -9.922 -9.499 1.00 96.81 327 ALA A N 1
ATOM 2465 C CA . ALA A 1 327 ? 15.433 -9.407 -8.728 1.00 96.81 327 ALA A CA 1
ATOM 2466 C C . ALA A 1 327 ? 15.081 -7.953 -9.103 1.00 96.81 327 ALA A C 1
ATOM 2468 O O . ALA A 1 327 ? 15.365 -7.044 -8.321 1.00 96.81 327 ALA A O 1
ATOM 2469 N N . PRO A 1 328 ? 14.544 -7.724 -10.316 1.00 96.25 328 PRO A N 1
ATOM 2470 C CA . PRO A 1 328 ? 14.265 -6.382 -10.817 1.00 96.25 328 PRO A CA 1
ATOM 2471 C C . PRO A 1 328 ? 13.098 -5.713 -10.083 1.00 96.25 328 PRO A C 1
ATOM 2473 O O . PRO A 1 328 ? 12.226 -6.384 -9.532 1.00 96.25 328 PRO A O 1
ATOM 2476 N N . GLU A 1 329 ? 13.060 -4.387 -10.149 1.00 95.88 329 GLU A N 1
ATOM 2477 C CA . GLU A 1 329 ? 11.911 -3.562 -9.785 1.00 95.88 329 GLU A CA 1
ATOM 2478 C C . GLU A 1 329 ? 10.736 -3.874 -10.730 1.00 95.88 329 GLU A C 1
ATOM 2480 O O . GLU A 1 329 ? 9.741 -4.428 -10.269 1.00 95.88 329 GLU A O 1
ATOM 2485 N N . HIS A 1 330 ? 10.888 -3.659 -12.043 1.00 97.00 330 HIS A N 1
ATOM 2486 C CA . HIS A 1 330 ? 9.889 -4.043 -13.053 1.00 97.00 330 HIS A CA 1
ATOM 2487 C C . HIS A 1 330 ? 10.352 -5.239 -13.899 1.00 97.00 330 HIS A C 1
ATOM 2489 O O . HIS A 1 330 ? 11.483 -5.272 -14.390 1.00 97.00 330 HIS A O 1
ATOM 2495 N N . LEU A 1 331 ? 9.466 -6.210 -14.130 1.00 98.12 331 LEU A N 1
ATOM 2496 C CA . LEU A 1 331 ? 9.683 -7.322 -15.056 1.00 98.12 331 LEU A CA 1
ATOM 2497 C C . LEU A 1 331 ? 8.567 -7.372 -16.104 1.00 98.12 331 LEU A C 1
ATOM 2499 O O . LEU A 1 331 ? 7.459 -7.793 -15.785 1.00 98.12 331 LEU A O 1
ATOM 2503 N N . SER A 1 332 ? 8.874 -7.028 -17.356 1.00 97.94 332 SER A N 1
ATOM 2504 C CA . SER A 1 332 ? 7.990 -7.288 -18.501 1.00 97.94 332 SER A CA 1
ATOM 2505 C C . SER A 1 332 ? 8.261 -8.680 -19.071 1.00 97.94 332 SER A C 1
ATOM 2507 O O . SER A 1 332 ? 9.413 -9.042 -19.307 1.00 97.94 332 SER A O 1
ATOM 2509 N N . VAL A 1 333 ? 7.218 -9.491 -19.257 1.00 98.31 333 VAL A N 1
ATOM 2510 C CA . VAL A 1 333 ? 7.304 -10.868 -19.764 1.00 98.31 333 VAL A CA 1
ATOM 2511 C C . VAL A 1 333 ? 6.654 -10.951 -21.139 1.00 98.31 333 VAL A C 1
ATOM 2513 O O . VAL A 1 333 ? 5.428 -10.899 -21.268 1.00 98.31 333 VAL A O 1
ATOM 2516 N N . HIS A 1 334 ? 7.488 -11.129 -22.159 1.00 97.56 334 HIS A N 1
ATOM 2517 C CA . HIS A 1 334 ? 7.093 -11.336 -23.548 1.00 97.56 334 HIS A CA 1
ATOM 2518 C C . HIS A 1 334 ? 7.330 -12.808 -23.896 1.00 97.56 334 HIS A C 1
ATOM 2520 O O . HIS A 1 334 ? 8.405 -13.187 -24.351 1.00 97.56 334 HIS A O 1
ATOM 2526 N N . ALA A 1 335 ? 6.355 -13.661 -23.597 1.00 95.81 335 ALA A N 1
ATOM 2527 C CA . ALA A 1 335 ? 6.477 -15.092 -23.842 1.00 95.81 335 ALA A CA 1
ATOM 2528 C C . ALA A 1 335 ? 5.145 -15.713 -24.262 1.00 95.81 335 ALA A C 1
ATOM 2530 O O . ALA A 1 335 ? 4.078 -15.222 -23.883 1.00 95.81 335 ALA A O 1
ATOM 2531 N N . ALA A 1 336 ? 5.202 -16.833 -24.978 1.00 94.38 336 ALA A N 1
ATOM 2532 C CA . ALA A 1 336 ? 4.024 -17.588 -25.390 1.00 94.38 336 ALA A CA 1
ATOM 2533 C C . ALA A 1 336 ? 3.215 -18.107 -24.181 1.00 94.38 336 ALA A C 1
ATOM 2535 O O . ALA A 1 336 ? 1.987 -18.016 -24.167 1.00 94.38 336 ALA A O 1
ATOM 2536 N N . ASP A 1 337 ? 3.889 -18.609 -23.136 1.00 95.62 337 ASP A N 1
ATOM 2537 C CA . ASP A 1 337 ? 3.260 -19.044 -21.877 1.00 95.62 337 ASP A CA 1
ATOM 2538 C C . ASP A 1 337 ? 3.474 -18.020 -20.751 1.00 95.62 337 ASP A C 1
ATOM 2540 O O . ASP A 1 337 ? 4.359 -18.157 -19.897 1.00 95.62 337 ASP A O 1
ATOM 2544 N N . LEU A 1 338 ? 2.635 -16.982 -20.735 1.00 95.94 338 LEU A N 1
ATOM 2545 C CA . LEU A 1 338 ? 2.708 -15.889 -19.760 1.00 95.94 338 LEU A CA 1
ATOM 2546 C C . LEU A 1 338 ? 2.553 -16.370 -18.311 1.00 95.94 338 LEU A C 1
ATOM 2548 O O . LEU A 1 338 ? 3.377 -16.065 -17.449 1.00 95.94 338 LEU A O 1
ATOM 2552 N N . PHE A 1 339 ? 1.498 -17.136 -18.023 1.00 94.88 339 PHE A N 1
ATOM 2553 C CA . PHE A 1 339 ? 1.173 -17.534 -16.651 1.00 94.88 339 PHE A CA 1
ATOM 2554 C C . PHE A 1 339 ? 2.070 -18.660 -16.137 1.00 94.88 339 PHE A C 1
ATOM 2556 O O . PHE A 1 339 ? 2.371 -18.699 -14.941 1.00 94.88 339 PHE A O 1
ATOM 2563 N N . GLY A 1 340 ? 2.511 -19.576 -17.004 1.00 97.31 340 GLY A N 1
ATOM 2564 C CA . GLY A 1 340 ? 3.514 -20.571 -16.640 1.00 97.31 340 GLY A CA 1
ATOM 2565 C C . GLY A 1 340 ? 4.863 -19.928 -16.333 1.00 97.31 340 GLY A C 1
ATOM 2566 O O . GLY A 1 340 ? 5.492 -20.293 -15.338 1.00 97.31 340 GLY A O 1
ATOM 2567 N N . THR A 1 341 ? 5.261 -18.911 -17.104 1.00 97.50 341 THR A N 1
ATOM 2568 C CA . THR A 1 341 ? 6.472 -18.123 -16.834 1.00 97.50 341 THR A CA 1
ATOM 2569 C C . THR A 1 341 ? 6.356 -17.361 -15.517 1.00 97.50 341 THR A C 1
ATOM 2571 O O . THR A 1 341 ? 7.232 -17.496 -14.664 1.00 97.50 341 THR A O 1
ATOM 2574 N N . ALA A 1 342 ? 5.246 -16.649 -15.290 1.00 97.12 342 ALA A N 1
ATOM 2575 C CA . ALA A 1 342 ? 5.005 -15.886 -14.063 1.00 97.12 342 ALA A CA 1
ATOM 2576 C C . ALA A 1 342 ? 5.154 -16.741 -12.792 1.00 97.12 342 ALA A C 1
ATOM 2578 O O . ALA A 1 342 ? 5.782 -16.315 -11.828 1.00 97.12 342 ALA A O 1
ATOM 2579 N N . LYS A 1 343 ? 4.652 -17.985 -12.803 1.00 97.44 343 LYS A N 1
ATOM 2580 C CA . LYS A 1 343 ? 4.771 -18.929 -11.673 1.00 97.44 343 LYS A CA 1
ATOM 2581 C C . LYS A 1 343 ? 6.213 -19.327 -11.338 1.00 97.44 343 LYS A C 1
ATOM 2583 O O . LYS A 1 343 ? 6.463 -19.797 -10.231 1.00 97.44 343 LYS A O 1
ATOM 2588 N N . LYS A 1 344 ? 7.147 -19.193 -12.284 1.00 98.31 344 LYS A N 1
ATOM 2589 C CA . LYS A 1 344 ? 8.576 -19.484 -12.085 1.00 98.31 344 LYS A CA 1
ATOM 2590 C C . LYS A 1 344 ? 9.366 -18.262 -11.594 1.00 98.31 344 LYS A C 1
ATOM 2592 O O . LYS A 1 344 ? 10.520 -18.414 -11.176 1.00 98.31 344 LYS A O 1
ATOM 2597 N N . ILE A 1 345 ? 8.773 -17.067 -11.633 1.00 98.44 345 ILE A N 1
ATOM 2598 C CA . ILE A 1 345 ? 9.375 -15.850 -11.089 1.00 98.44 345 ILE A CA 1
ATOM 2599 C C . ILE A 1 345 ? 9.197 -15.854 -9.569 1.00 98.44 345 ILE A C 1
ATOM 2601 O O . ILE A 1 345 ? 8.089 -15.908 -9.046 1.00 98.44 345 ILE A O 1
ATOM 2605 N N . ARG A 1 346 ? 10.321 -15.819 -8.860 1.00 98.06 346 ARG A N 1
ATOM 2606 C CA . ARG A 1 346 ? 10.425 -15.743 -7.401 1.00 98.06 346 ARG A CA 1
ATOM 2607 C C . ARG A 1 346 ? 10.634 -14.311 -6.925 1.00 98.06 346 ARG A C 1
ATOM 2609 O O . ARG A 1 346 ? 10.092 -13.950 -5.891 1.00 98.06 346 ARG A O 1
ATOM 2616 N N . ASN A 1 347 ? 11.427 -13.527 -7.663 1.00 98.12 347 ASN A N 1
ATOM 2617 C CA . ASN A 1 347 ? 11.846 -12.190 -7.246 1.00 98.12 347 ASN A CA 1
ATOM 2618 C C . ASN A 1 347 ? 11.625 -11.174 -8.375 1.00 98.12 347 ASN A C 1
ATOM 2620 O O . ASN A 1 347 ? 12.361 -11.183 -9.359 1.00 98.12 347 ASN A O 1
ATOM 2624 N N . ALA A 1 348 ? 10.637 -10.301 -8.208 1.00 97.56 348 ALA A N 1
ATOM 2625 C CA . ALA A 1 348 ? 10.406 -9.096 -9.003 1.00 97.56 348 ALA A CA 1
ATOM 2626 C C . ALA A 1 348 ? 9.496 -8.155 -8.194 1.00 97.56 348 ALA A C 1
ATOM 2628 O O . ALA A 1 348 ? 8.640 -8.643 -7.452 1.00 97.56 348 ALA A O 1
ATOM 2629 N N . GLY A 1 349 ? 9.679 -6.838 -8.305 1.00 95.75 349 GLY A N 1
ATOM 2630 C CA . GLY A 1 349 ? 8.792 -5.862 -7.664 1.00 95.75 349 GLY A CA 1
ATOM 2631 C C . GLY A 1 349 ? 7.395 -5.891 -8.285 1.00 95.75 349 GLY A C 1
ATOM 2632 O O . GLY A 1 349 ? 6.401 -6.036 -7.574 1.00 95.75 349 GLY A O 1
ATOM 2633 N N . GLU A 1 350 ? 7.340 -5.845 -9.615 1.00 96.69 350 GLU A N 1
ATOM 2634 C CA . GLU A 1 350 ? 6.137 -6.019 -10.424 1.00 96.69 350 GLU A CA 1
ATOM 2635 C C . GLU A 1 350 ? 6.394 -6.994 -11.584 1.00 96.69 350 GLU A C 1
ATOM 2637 O O . GLU A 1 350 ? 7.444 -6.950 -12.226 1.00 96.69 350 GLU A O 1
ATOM 2642 N N . ILE A 1 351 ? 5.426 -7.879 -11.854 1.00 97.75 351 ILE A N 1
ATOM 2643 C CA . ILE A 1 351 ? 5.444 -8.811 -12.990 1.00 97.75 351 ILE A CA 1
ATOM 2644 C C . ILE A 1 351 ? 4.346 -8.395 -13.967 1.00 97.75 351 ILE A C 1
ATOM 2646 O O . ILE A 1 351 ? 3.158 -8.458 -13.645 1.00 97.75 351 ILE A O 1
ATOM 2650 N N . ILE A 1 352 ? 4.755 -8.015 -15.169 1.00 97.38 352 ILE A N 1
ATOM 2651 C CA . ILE A 1 352 ? 3.915 -7.452 -16.219 1.00 97.38 352 ILE A CA 1
ATOM 2652 C C . ILE A 1 352 ? 3.842 -8.471 -17.352 1.00 97.38 352 ILE A C 1
ATOM 2654 O O . ILE A 1 352 ? 4.866 -8.977 -17.809 1.00 97.38 352 ILE A O 1
ATOM 2658 N N . LEU A 1 353 ? 2.628 -8.838 -17.762 1.00 96.81 353 LEU A N 1
ATOM 2659 C CA . LEU A 1 353 ? 2.407 -9.981 -18.646 1.00 96.81 353 LEU A CA 1
ATOM 2660 C C . LEU A 1 353 ? 1.889 -9.553 -20.016 1.00 96.81 353 LEU A C 1
ATOM 2662 O O . LEU A 1 353 ? 0.819 -8.947 -20.131 1.00 96.81 353 LEU A O 1
ATOM 2666 N N . GLY A 1 354 ? 2.604 -10.001 -21.045 1.00 93.12 354 GLY A N 1
ATOM 2667 C CA . GLY A 1 354 ? 2.187 -9.921 -22.434 1.00 93.12 354 GLY A CA 1
ATOM 2668 C C . GLY A 1 354 ? 2.486 -8.578 -23.087 1.00 93.12 354 GLY A C 1
ATOM 2669 O O . GLY A 1 354 ? 2.564 -7.536 -22.447 1.00 93.12 354 GLY A O 1
ATOM 2670 N N . GLU A 1 355 ? 2.581 -8.617 -24.409 1.00 89.88 355 GLU A N 1
ATOM 2671 C CA . GLU A 1 355 ? 3.060 -7.504 -25.236 1.00 89.88 355 GLU A CA 1
ATOM 2672 C C . GLU A 1 355 ? 2.084 -6.314 -25.313 1.00 89.88 355 GLU A C 1
ATOM 2674 O O . GLU A 1 355 ? 2.438 -5.233 -25.778 1.00 89.88 355 GLU A O 1
ATOM 2679 N N . TYR A 1 356 ? 0.841 -6.498 -24.856 1.00 91.56 356 TYR A N 1
ATOM 2680 C CA . TYR A 1 356 ? -0.180 -5.446 -24.796 1.00 91.56 356 TYR A CA 1
ATOM 2681 C C . TYR A 1 356 ? -0.168 -4.660 -23.480 1.00 91.56 356 TYR A C 1
ATOM 2683 O O . TYR A 1 356 ? -0.986 -3.753 -23.306 1.00 91.56 356 TYR A O 1
ATOM 2691 N N . THR A 1 357 ? 0.732 -5.000 -22.555 1.00 94.94 357 THR A N 1
ATOM 2692 C CA . THR A 1 357 ? 0.806 -4.394 -21.225 1.00 94.94 357 THR A CA 1
ATOM 2693 C C . THR A 1 357 ? 2.160 -3.703 -21.050 1.00 94.94 357 THR A C 1
ATOM 2695 O O . THR A 1 357 ? 3.049 -4.268 -20.425 1.00 94.94 357 THR A O 1
ATOM 2698 N N . PRO A 1 358 ? 2.361 -2.487 -21.590 1.00 93.50 358 PRO A N 1
ATOM 2699 C CA . PRO A 1 358 ? 3.628 -1.786 -21.417 1.00 93.50 358 PRO A CA 1
ATOM 2700 C C . PRO A 1 358 ? 3.799 -1.319 -19.967 1.00 93.50 358 PRO A C 1
ATOM 2702 O O . PRO A 1 358 ? 2.822 -0.949 -19.308 1.00 93.50 358 PRO A O 1
ATOM 2705 N N . ILE A 1 359 ? 5.048 -1.219 -19.503 1.00 93.12 359 ILE A N 1
ATOM 2706 C CA . ILE A 1 359 ? 5.400 -0.752 -18.142 1.00 93.12 359 ILE A CA 1
ATOM 2707 C C . ILE A 1 359 ? 4.730 0.594 -17.803 1.00 93.12 359 ILE A C 1
ATOM 2709 O O . ILE A 1 359 ? 4.273 0.824 -16.684 1.00 93.12 359 ILE A O 1
ATOM 2713 N N . SER A 1 360 ? 4.576 1.478 -18.793 1.00 92.25 360 SER A N 1
ATOM 2714 C CA . SER A 1 360 ? 3.940 2.789 -18.611 1.00 92.25 360 SER A CA 1
ATOM 2715 C C . SER A 1 360 ? 2.472 2.697 -18.177 1.00 92.25 360 SER A C 1
ATOM 2717 O O . SER A 1 360 ? 2.005 3.547 -17.417 1.00 92.25 360 SER A O 1
ATOM 2719 N N . ALA A 1 361 ? 1.732 1.667 -18.600 1.00 93.94 361 ALA A N 1
ATOM 2720 C CA . ALA A 1 361 ? 0.357 1.464 -18.153 1.00 93.94 361 ALA A CA 1
ATOM 2721 C C . ALA A 1 361 ? 0.304 1.199 -16.639 1.00 93.94 361 ALA A C 1
ATOM 2723 O O . ALA A 1 361 ? -0.543 1.775 -15.946 1.00 93.94 361 ALA A O 1
ATOM 2724 N N . CYS A 1 362 ? 1.233 0.391 -16.122 1.00 91.75 362 CYS A N 1
ATOM 2725 C CA . CYS A 1 362 ? 1.373 0.086 -14.698 1.00 91.75 362 CYS A CA 1
ATOM 2726 C C . CYS A 1 362 ? 1.817 1.310 -13.894 1.00 91.75 362 CYS A C 1
ATOM 2728 O O . CYS A 1 362 ? 1.175 1.657 -12.902 1.00 91.75 362 CYS A O 1
ATOM 2730 N N . ASN A 1 363 ? 2.809 2.049 -14.401 1.00 90.62 363 ASN A N 1
ATOM 2731 C CA . ASN A 1 363 ? 3.337 3.253 -13.753 1.00 90.62 363 ASN A CA 1
ATOM 2732 C C . ASN A 1 363 ? 2.281 4.341 -13.507 1.00 90.62 363 ASN A C 1
ATOM 2734 O O . ASN A 1 363 ? 2.422 5.155 -12.588 1.00 90.62 363 ASN A O 1
ATOM 2738 N N . TYR A 1 364 ? 1.222 4.379 -14.325 1.00 93.12 364 TYR A N 1
AT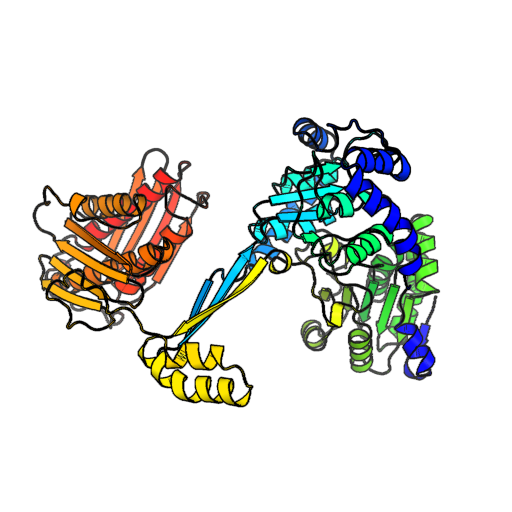OM 2739 C CA . TYR A 1 364 ? 0.263 5.481 -14.313 1.00 93.12 364 TYR A CA 1
ATOM 2740 C C . TYR A 1 364 ? -1.175 5.118 -13.951 1.00 93.12 364 TYR A C 1
ATOM 2742 O O . TYR A 1 364 ? -1.847 5.952 -13.337 1.00 93.12 364 TYR A O 1
ATOM 2750 N N . SER A 1 365 ? -1.709 3.972 -14.389 1.00 94.81 365 SER A N 1
ATOM 2751 C CA . SER A 1 365 ? -3.174 3.821 -14.455 1.00 94.81 365 SER A CA 1
ATOM 2752 C C . SER A 1 365 ? -3.734 2.417 -14.255 1.00 94.81 365 SER A C 1
ATOM 2754 O O . SER A 1 365 ? -4.909 2.307 -13.913 1.00 94.81 365 SER A O 1
ATOM 2756 N N . LEU A 1 366 ? -2.964 1.346 -14.465 1.00 95.75 366 LEU A N 1
ATOM 2757 C CA . LEU A 1 366 ? -3.520 -0.013 -14.492 1.00 95.75 366 LEU A CA 1
ATOM 2758 C C . LEU A 1 366 ? -4.156 -0.419 -13.152 1.00 95.75 366 LEU A C 1
ATOM 2760 O O . LEU A 1 366 ? -5.202 -1.065 -13.136 1.00 95.75 366 LEU A O 1
ATOM 2764 N N . GLY A 1 367 ? -3.557 -0.002 -12.036 1.00 96.38 367 GLY A N 1
ATOM 2765 C CA . GLY A 1 367 ? -4.090 -0.233 -10.694 1.00 96.38 367 GLY A CA 1
ATOM 2766 C C . GLY A 1 367 ? -3.042 -0.658 -9.660 1.00 96.38 367 GLY A C 1
ATOM 2767 O O . GLY A 1 367 ? -3.039 -0.075 -8.570 1.00 96.38 367 GLY A O 1
ATOM 2768 N N . PRO A 1 368 ? -2.165 -1.636 -9.973 1.00 96.69 368 PRO A N 1
ATOM 2769 C CA . PRO A 1 368 ? -1.006 -1.970 -9.150 1.00 96.69 368 PRO A CA 1
ATOM 2770 C C . PRO A 1 368 ? -0.106 -0.765 -8.863 1.00 96.69 368 PRO A C 1
ATOM 2772 O O . PRO A 1 368 ? -0.191 0.267 -9.527 1.00 96.69 368 PRO A O 1
ATOM 2775 N N . ASN A 1 369 ? 0.708 -0.880 -7.816 1.00 96.56 369 ASN A N 1
ATOM 2776 C CA . ASN A 1 369 ? 1.495 0.237 -7.316 1.00 96.56 369 ASN A CA 1
ATOM 2777 C C . ASN A 1 369 ? 2.857 0.332 -8.006 1.00 96.56 369 ASN A C 1
ATOM 2779 O O . ASN A 1 369 ? 3.603 -0.639 -8.012 1.00 96.56 369 ASN A O 1
ATOM 2783 N N . ALA A 1 370 ? 3.206 1.526 -8.477 1.00 93.06 370 ALA A N 1
ATOM 2784 C CA . ALA A 1 370 ? 4.482 1.804 -9.140 1.00 93.06 370 ALA A CA 1
ATOM 2785 C C . ALA A 1 370 ? 5.615 2.199 -8.173 1.00 93.06 370 ALA A C 1
ATOM 2787 O O . ALA A 1 370 ? 6.676 2.650 -8.591 1.00 93.06 370 ALA A O 1
ATOM 2788 N N . ILE A 1 371 ? 5.384 2.114 -6.859 1.00 94.50 371 ILE A N 1
ATOM 2789 C CA . ILE A 1 371 ? 6.416 2.361 -5.850 1.00 94.50 371 ILE A CA 1
ATOM 2790 C C . ILE A 1 371 ? 6.936 1.009 -5.397 1.00 94.50 371 ILE A C 1
ATOM 2792 O O . ILE A 1 371 ? 6.332 0.323 -4.566 1.00 94.50 371 ILE A O 1
ATOM 2796 N N . LEU A 1 372 ? 8.059 0.634 -5.991 1.00 94.56 372 LEU A N 1
ATOM 2797 C CA . LEU A 1 372 ? 8.587 -0.714 -5.969 1.00 94.56 372 LEU A CA 1
ATOM 2798 C C . LEU A 1 372 ? 9.979 -0.755 -5.317 1.00 94.56 372 LEU A C 1
ATOM 2800 O O . LEU A 1 372 ? 10.685 0.256 -5.257 1.00 94.56 372 LEU A O 1
ATOM 2804 N N . PRO A 1 373 ? 10.385 -1.916 -4.780 1.00 92.94 373 PRO A N 1
ATOM 2805 C CA . PRO A 1 373 ? 11.727 -2.094 -4.254 1.00 92.94 373 PRO A CA 1
ATOM 2806 C C . PRO A 1 373 ? 12.743 -2.216 -5.395 1.00 92.94 373 PRO A C 1
ATOM 2808 O O . PRO A 1 373 ? 12.613 -3.073 -6.265 1.00 92.94 373 PRO A O 1
ATOM 2811 N N . THR A 1 374 ? 13.798 -1.407 -5.341 1.00 91.06 374 THR A N 1
ATOM 2812 C CA . THR A 1 374 ? 14.880 -1.394 -6.340 1.00 91.06 374 THR A CA 1
ATOM 2813 C C . THR A 1 374 ? 16.155 -2.054 -5.806 1.00 91.06 374 THR A C 1
ATOM 2815 O O . THR A 1 374 ? 16.228 -2.477 -4.653 1.00 91.06 374 THR A O 1
ATOM 2818 N N . THR A 1 375 ? 17.223 -2.087 -6.605 1.00 89.44 375 THR A N 1
ATOM 2819 C CA . THR A 1 375 ? 18.567 -2.536 -6.195 1.00 89.44 375 THR A CA 1
ATOM 2820 C C . THR A 1 375 ? 18.560 -3.973 -5.646 1.00 89.44 375 THR A C 1
ATOM 2822 O O . THR A 1 375 ? 19.320 -4.318 -4.740 1.00 89.44 375 THR A O 1
ATOM 2825 N N . GLY A 1 376 ? 17.680 -4.826 -6.180 1.00 92.12 376 GLY A N 1
ATOM 2826 C CA . GLY A 1 376 ? 17.538 -6.218 -5.746 1.00 92.12 376 GLY A CA 1
ATOM 2827 C C . GLY A 1 376 ? 16.748 -6.417 -4.447 1.00 92.12 376 GLY A C 1
ATOM 2828 O O . GLY A 1 376 ? 16.633 -7.553 -3.977 1.00 92.12 376 GLY A O 1
ATOM 2829 N N . PHE A 1 377 ? 16.174 -5.357 -3.863 1.00 93.19 377 PHE A N 1
ATOM 2830 C CA . PHE A 1 377 ? 15.346 -5.473 -2.659 1.00 93.19 377 PHE A CA 1
ATOM 2831 C C . PHE A 1 377 ? 14.035 -6.229 -2.898 1.00 93.19 377 PHE A C 1
ATOM 2833 O O . PHE A 1 377 ? 13.451 -6.697 -1.926 1.00 93.19 377 PHE A O 1
ATOM 2840 N N . ALA A 1 378 ? 13.629 -6.474 -4.148 1.00 95.62 378 ALA A N 1
ATOM 2841 C CA . ALA A 1 378 ? 12.529 -7.384 -4.482 1.00 95.62 378 ALA A CA 1
ATOM 2842 C C . ALA A 1 378 ? 12.722 -8.827 -3.954 1.00 95.62 378 ALA A C 1
ATOM 2844 O O . ALA A 1 378 ? 11.784 -9.615 -3.956 1.00 95.62 378 ALA A O 1
ATOM 2845 N N . LYS A 1 379 ? 13.918 -9.188 -3.458 1.00 95.88 379 LYS A N 1
ATOM 2846 C CA . LYS A 1 379 ? 14.163 -10.451 -2.733 1.00 95.88 379 LYS A CA 1
ATOM 2847 C C . LYS A 1 379 ? 13.551 -10.492 -1.329 1.00 95.88 379 LYS A C 1
ATOM 2849 O O . LYS A 1 379 ? 13.385 -11.575 -0.776 1.00 95.88 379 LYS A O 1
ATOM 2854 N N . THR A 1 380 ? 13.294 -9.335 -0.715 1.00 95.75 380 THR A N 1
ATOM 2855 C CA . THR A 1 380 ? 12.839 -9.237 0.687 1.00 95.75 380 THR A CA 1
ATOM 2856 C C . THR A 1 380 ? 11.770 -8.172 0.927 1.00 95.75 380 THR A C 1
ATOM 2858 O O . THR A 1 380 ? 11.229 -8.100 2.026 1.00 95.75 380 THR A O 1
ATOM 2861 N N . TYR A 1 381 ? 11.480 -7.332 -0.064 1.00 95.31 381 TYR A N 1
ATOM 2862 C CA . TYR A 1 381 ? 10.468 -6.283 -0.026 1.00 95.31 381 TYR A CA 1
ATOM 2863 C C . TYR A 1 381 ? 9.433 -6.513 -1.121 1.00 95.31 381 TYR A C 1
ATOM 2865 O O . TYR A 1 381 ? 9.715 -7.129 -2.147 1.00 95.31 381 TYR A O 1
ATOM 2873 N N . SER A 1 382 ? 8.237 -5.982 -0.900 1.00 95.38 382 SER A N 1
ATOM 2874 C CA . SER A 1 382 ? 7.136 -6.003 -1.859 1.00 95.38 382 SER A CA 1
ATOM 2875 C C . 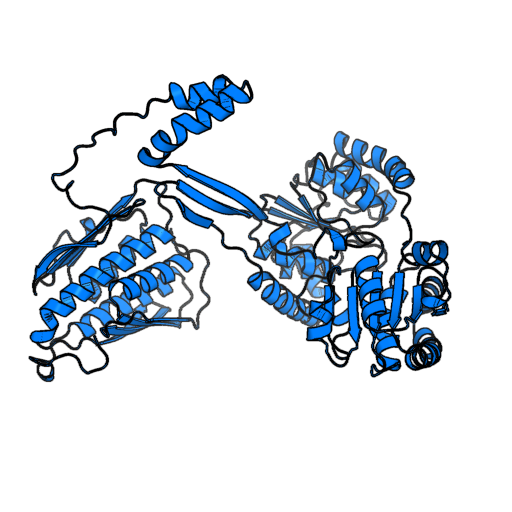SER A 1 382 ? 6.888 -4.609 -2.428 1.00 95.38 382 SER A C 1
ATOM 2877 O O . SER A 1 382 ? 7.350 -3.611 -1.871 1.00 95.38 382 SER A O 1
ATOM 2879 N N . ALA A 1 383 ? 6.130 -4.553 -3.523 1.00 95.75 383 ALA A N 1
ATOM 2880 C CA . ALA A 1 383 ? 5.477 -3.332 -3.976 1.00 95.75 383 ALA A CA 1
ATOM 2881 C C . ALA A 1 383 ? 4.688 -2.675 -2.834 1.00 95.75 383 ALA A C 1
ATOM 2883 O O . ALA A 1 383 ? 4.055 -3.378 -2.036 1.00 95.75 383 ALA A O 1
ATOM 2884 N N . LEU A 1 384 ? 4.685 -1.340 -2.790 1.00 96.88 384 LEU A N 1
ATOM 2885 C CA . LEU A 1 384 ? 3.860 -0.594 -1.846 1.00 96.88 384 LEU A CA 1
ATOM 2886 C C . LEU A 1 384 ? 2.388 -0.997 -2.001 1.00 96.88 384 LEU A C 1
ATOM 2888 O O . LEU A 1 384 ? 1.856 -1.112 -3.102 1.00 96.88 384 LEU A O 1
ATOM 2892 N N . SER A 1 385 ? 1.712 -1.220 -0.884 1.00 97.00 385 SER A N 1
ATOM 2893 C CA . SER A 1 385 ? 0.339 -1.710 -0.844 1.00 97.00 385 SER A CA 1
ATOM 2894 C C . SER A 1 385 ? -0.396 -1.179 0.383 1.00 97.00 385 SER A C 1
ATOM 2896 O O . SER A 1 385 ? 0.183 -0.515 1.240 1.00 97.00 385 SER A O 1
ATOM 2898 N N . VAL A 1 386 ? -1.674 -1.538 0.531 1.00 97.38 386 VAL A N 1
ATOM 2899 C CA . VAL A 1 386 ? -2.445 -1.276 1.765 1.00 97.38 386 VAL A CA 1
ATOM 2900 C C . VAL A 1 386 ? -1.729 -1.814 3.014 1.00 97.38 386 VAL A C 1
ATOM 2902 O O . VAL A 1 386 ? -1.851 -1.239 4.095 1.00 97.38 386 VAL A O 1
ATOM 2905 N N . ARG A 1 387 ? -0.938 -2.886 2.873 1.00 95.94 387 ARG A N 1
ATOM 2906 C CA . ARG A 1 387 ? -0.240 -3.541 3.988 1.00 95.94 387 ARG A CA 1
ATOM 2907 C C . ARG A 1 387 ? 0.867 -2.676 4.590 1.00 95.94 387 ARG A C 1
ATOM 2909 O O . ARG A 1 387 ? 1.170 -2.822 5.767 1.00 95.94 387 ARG A O 1
ATOM 2916 N N . ASP A 1 388 ? 1.415 -1.731 3.830 1.00 96.94 388 ASP A N 1
ATOM 2917 C CA . ASP A 1 388 ? 2.445 -0.805 4.311 1.00 96.94 388 ASP A CA 1
ATOM 2918 C C . ASP A 1 388 ? 1.899 0.259 5.272 1.00 96.94 388 ASP A C 1
ATOM 2920 O O . ASP A 1 388 ? 2.670 0.904 5.992 1.00 96.94 388 ASP A O 1
ATOM 2924 N N . PHE A 1 389 ? 0.574 0.421 5.298 1.00 98.12 389 PHE A N 1
ATOM 2925 C CA . PHE A 1 389 ? -0.155 1.416 6.081 1.00 98.12 389 PHE A CA 1
ATOM 2926 C C . PHE A 1 389 ? -0.885 0.824 7.291 1.00 98.12 389 PHE A C 1
ATOM 2928 O O . PHE A 1 389 ? -1.589 1.552 7.993 1.00 98.12 389 PHE A O 1
ATOM 2935 N N . VAL A 1 390 ? -0.720 -0.473 7.559 1.00 97.06 390 VAL A N 1
ATOM 2936 C CA . VAL A 1 390 ? -1.342 -1.163 8.696 1.00 97.06 390 VAL A CA 1
ATOM 2937 C C . VAL A 1 390 ? -0.299 -1.886 9.547 1.00 97.06 390 VAL A C 1
ATOM 2939 O O . VAL A 1 390 ? 0.813 -2.171 9.111 1.00 97.06 390 VAL A O 1
ATOM 2942 N N . LYS A 1 391 ? -0.676 -2.188 10.785 1.00 96.25 391 LYS A N 1
ATOM 2943 C CA . LYS A 1 391 ? 0.051 -3.020 11.743 1.00 96.25 391 LYS A CA 1
ATOM 2944 C C . LYS A 1 391 ? -0.838 -4.193 12.145 1.00 96.25 391 LYS A C 1
ATOM 2946 O O . LYS A 1 391 ? -2.035 -4.013 12.369 1.00 96.25 391 LYS A O 1
ATOM 2951 N N . VAL A 1 392 ? -0.242 -5.375 12.255 1.00 96.75 392 VAL A N 1
ATOM 2952 C CA . VAL A 1 392 ? -0.923 -6.607 12.670 1.00 96.75 392 VAL A CA 1
ATOM 2953 C C . VAL A 1 392 ? -0.428 -6.991 14.060 1.00 96.75 392 VAL A C 1
ATOM 2955 O O . VAL A 1 392 ? 0.776 -7.058 14.295 1.00 96.75 392 VAL A O 1
ATOM 2958 N N . SER A 1 393 ? -1.350 -7.190 14.998 1.00 97.06 393 SER A N 1
ATOM 2959 C CA . SER A 1 393 ? -1.067 -7.612 16.373 1.00 97.06 393 SER A CA 1
ATOM 2960 C C . SER A 1 393 ? -1.634 -8.999 16.619 1.00 97.06 393 SER A C 1
ATOM 2962 O O . SER A 1 393 ? -2.805 -9.234 16.332 1.00 97.06 393 SER A O 1
ATOM 2964 N N . SER A 1 394 ? -0.839 -9.905 17.186 1.00 96.94 394 SER A N 1
ATOM 2965 C CA . SER A 1 394 ? -1.342 -11.211 17.612 1.00 96.94 394 SER A CA 1
ATOM 2966 C C . SER A 1 394 ? -2.255 -11.068 18.828 1.00 96.94 394 SER A C 1
ATOM 2968 O O . SER A 1 394 ? -1.952 -10.339 19.774 1.00 96.94 394 SER A O 1
ATOM 2970 N N . ILE A 1 395 ? -3.356 -11.807 18.816 1.00 94.69 395 ILE A N 1
ATOM 2971 C CA . ILE A 1 395 ? -4.272 -11.955 19.943 1.00 94.69 395 ILE A CA 1
ATOM 2972 C C . ILE A 1 395 ? -4.115 -13.366 20.483 1.00 94.69 395 ILE A C 1
ATOM 2974 O O . ILE A 1 395 ? -4.009 -14.327 19.723 1.00 94.69 395 ILE A O 1
ATOM 2978 N N . SER A 1 396 ? -4.096 -13.506 21.805 1.00 92.50 396 SER A N 1
ATOM 2979 C CA . SER A 1 396 ? -4.055 -14.812 22.457 1.00 92.50 396 SER A CA 1
ATOM 2980 C C . SER A 1 396 ? -4.917 -14.812 23.709 1.00 92.50 396 SER A C 1
ATOM 2982 O O . SER A 1 396 ? -4.877 -13.871 24.503 1.00 92.50 396 SER A O 1
ATOM 2984 N N . HIS A 1 397 ? -5.691 -15.876 23.892 1.00 91.06 397 HIS A N 1
ATOM 2985 C CA . HIS A 1 397 ? -6.549 -16.061 25.054 1.00 91.06 397 HIS A CA 1
ATOM 2986 C C . HIS A 1 397 ? -6.546 -17.530 25.489 1.00 91.06 397 HIS A C 1
ATOM 2988 O O . HIS A 1 397 ? -6.635 -18.437 24.664 1.00 91.06 397 HIS A O 1
ATOM 2994 N N . LEU A 1 398 ? -6.458 -17.755 26.800 1.00 91.12 398 LEU A N 1
ATOM 2995 C CA . LEU A 1 398 ? -6.610 -19.069 27.415 1.00 91.12 398 LEU A CA 1
ATOM 2996 C C . LEU A 1 398 ? -7.864 -19.069 28.282 1.00 91.12 398 LEU A C 1
ATOM 2998 O O . LEU A 1 398 ? -8.037 -18.198 29.137 1.00 91.12 398 LEU A O 1
ATOM 3002 N N . THR A 1 399 ? -8.684 -20.103 28.124 1.00 90.19 399 THR A N 1
ATOM 3003 C CA . THR A 1 399 ? -9.685 -20.449 29.137 1.00 90.19 399 THR A CA 1
ATOM 3004 C C . THR A 1 399 ? -8.998 -20.910 30.419 1.00 90.19 399 THR A C 1
ATOM 3006 O O . THR A 1 399 ? -7.833 -21.312 30.419 1.00 90.19 399 THR A O 1
ATOM 3009 N N . LYS A 1 400 ? -9.743 -20.936 31.527 1.00 89.88 400 LYS A N 1
ATOM 3010 C CA . LYS A 1 400 ? -9.241 -21.476 32.796 1.00 89.88 400 LYS A CA 1
ATOM 3011 C C . LYS A 1 400 ? -8.787 -22.937 32.677 1.00 89.88 400 LYS A C 1
ATOM 3013 O O . LYS A 1 400 ? -7.762 -23.291 33.243 1.00 89.88 400 LYS A O 1
ATOM 3018 N N . ALA A 1 401 ? -9.525 -23.768 31.938 1.00 89.12 401 ALA A N 1
ATOM 3019 C CA . ALA A 1 401 ? -9.174 -25.176 31.746 1.00 89.12 401 ALA A CA 1
ATOM 3020 C C . ALA A 1 401 ? -7.844 -25.323 30.991 1.00 89.12 401 ALA A C 1
ATOM 3022 O O . ALA A 1 401 ? -6.932 -25.983 31.481 1.00 89.12 401 ALA A O 1
ATOM 3023 N N . ALA A 1 402 ? -7.705 -24.621 29.863 1.00 92.88 402 ALA A N 1
ATOM 3024 C CA . ALA A 1 402 ? -6.464 -24.613 29.094 1.00 92.88 402 ALA A CA 1
ATOM 3025 C C . ALA A 1 402 ? -5.293 -24.023 29.893 1.00 92.88 402 ALA A C 1
ATOM 3027 O O . ALA A 1 402 ? -4.174 -24.508 29.808 1.00 92.88 402 ALA A O 1
ATOM 3028 N N . TYR A 1 403 ? -5.530 -23.004 30.721 1.00 94.38 403 TYR A N 1
ATOM 3029 C CA . TYR A 1 403 ? -4.493 -22.454 31.590 1.00 94.38 403 TYR A CA 1
ATOM 3030 C C . TYR A 1 403 ? -3.918 -23.497 32.562 1.00 94.38 403 TYR A C 1
ATOM 3032 O O . TYR A 1 403 ? -2.698 -23.575 32.713 1.00 94.38 403 TYR A O 1
ATOM 3040 N N . GLU A 1 404 ? -4.768 -24.301 33.211 1.00 93.56 404 GLU A N 1
ATOM 3041 C CA . GLU A 1 404 ? -4.301 -25.357 34.122 1.00 93.56 404 GLU A CA 1
ATOM 3042 C C . GLU A 1 404 ? -3.550 -26.464 33.373 1.00 93.56 404 GLU A C 1
ATOM 3044 O O . GLU A 1 404 ? -2.565 -26.992 33.888 1.00 93.56 404 GLU A O 1
ATOM 3049 N N . GLU A 1 405 ? -3.954 -26.765 32.137 1.00 95.31 405 GLU A N 1
ATOM 3050 C CA . GLU A 1 405 ? -3.219 -27.673 31.252 1.00 95.31 405 GLU A CA 1
ATOM 3051 C C . GLU A 1 405 ? -1.840 -27.107 30.862 1.00 95.31 405 GLU A C 1
ATOM 3053 O O . GLU A 1 405 ? -0.850 -27.838 30.850 1.00 95.31 405 GLU A O 1
ATOM 3058 N N . PHE A 1 406 ? -1.751 -25.795 30.613 1.00 95.50 406 PHE A N 1
ATOM 3059 C CA . PHE A 1 406 ? -0.508 -25.106 30.244 1.00 95.50 406 PHE A CA 1
ATOM 3060 C C . PHE A 1 406 ? 0.477 -24.968 31.400 1.00 95.50 406 PHE A C 1
ATOM 3062 O O . PHE A 1 406 ? 1.697 -25.002 31.213 1.00 95.50 406 PHE A O 1
ATOM 3069 N N . LYS A 1 407 ? -0.050 -24.814 32.614 1.00 96.31 407 LYS A N 1
ATOM 3070 C CA . LYS A 1 407 ? 0.714 -24.543 33.827 1.00 96.31 407 LYS A CA 1
ATOM 3071 C C . LYS A 1 407 ? 1.953 -25.428 34.016 1.00 96.31 407 LYS A C 1
ATOM 3073 O O . LYS A 1 407 ? 3.021 -24.840 34.206 1.00 96.31 407 LYS A O 1
ATOM 3078 N N . PRO A 1 408 ? 1.887 -26.774 33.979 1.00 96.94 408 PRO A N 1
ATOM 3079 C CA . PRO A 1 408 ? 3.055 -27.613 34.239 1.00 96.94 408 PRO A CA 1
ATOM 3080 C C . PRO A 1 408 ? 4.186 -27.396 33.229 1.00 96.94 408 PRO A C 1
ATOM 3082 O O . PRO A 1 408 ? 5.326 -27.180 33.640 1.00 96.94 408 PRO A O 1
ATOM 3085 N N . PHE A 1 409 ? 3.898 -27.397 31.925 1.00 97.19 409 PHE A N 1
ATOM 3086 C CA . PHE A 1 409 ? 4.961 -27.304 30.923 1.00 97.19 409 PHE A CA 1
ATOM 3087 C C . PHE A 1 409 ? 5.490 -25.877 30.746 1.00 97.19 409 PHE A C 1
ATOM 3089 O O . PHE A 1 409 ? 6.699 -25.710 30.612 1.00 97.19 409 PHE A O 1
ATOM 3096 N N . VAL A 1 410 ? 4.646 -24.839 30.829 1.00 97.12 410 VAL A N 1
ATOM 3097 C CA . VAL A 1 410 ? 5.129 -23.444 30.774 1.00 97.12 410 VAL A CA 1
ATOM 3098 C C . VAL A 1 410 ? 5.991 -23.120 31.994 1.00 97.12 410 VAL A C 1
ATOM 3100 O O . VAL A 1 410 ? 7.026 -22.468 31.867 1.00 97.12 410 VAL A O 1
ATOM 3103 N N . THR A 1 411 ? 5.613 -23.626 33.172 1.00 97.75 411 THR A N 1
ATOM 3104 C CA . THR A 1 411 ? 6.443 -23.514 34.378 1.00 97.75 411 THR A CA 1
ATOM 3105 C C . THR A 1 411 ? 7.791 -24.199 34.179 1.00 97.75 411 THR A C 1
ATOM 3107 O O . THR A 1 411 ? 8.815 -23.610 34.512 1.00 97.75 411 THR A O 1
ATOM 3110 N N . HIS A 1 412 ? 7.802 -25.406 33.608 1.00 97.88 412 HIS A N 1
ATOM 3111 C CA . HIS A 1 412 ? 9.037 -26.147 33.371 1.00 97.88 412 HIS A CA 1
ATOM 3112 C C . HIS A 1 412 ? 9.970 -25.429 32.387 1.00 97.88 412 HIS A C 1
ATOM 3114 O O . HIS A 1 412 ? 11.158 -25.305 32.673 1.00 97.88 412 HIS A O 1
ATOM 3120 N N . PHE A 1 413 ? 9.437 -24.887 31.284 1.00 98.44 413 PHE A N 1
ATOM 3121 C CA . PHE A 1 413 ? 10.209 -24.039 30.370 1.00 98.44 413 PHE A CA 1
ATOM 3122 C C . PHE A 1 413 ? 10.805 -22.833 31.098 1.00 98.44 413 PHE A C 1
ATOM 3124 O O . PHE A 1 413 ? 12.008 -22.603 31.028 1.00 98.44 413 PHE A O 1
ATOM 3131 N N . ALA A 1 414 ? 9.984 -22.107 31.860 1.00 98.00 414 ALA A N 1
ATOM 3132 C CA . ALA A 1 414 ? 10.436 -20.927 32.585 1.00 98.00 414 ALA A CA 1
ATOM 3133 C C . ALA A 1 414 ? 11.520 -21.245 33.629 1.00 98.00 414 ALA A C 1
ATOM 3135 O O . ALA A 1 414 ? 12.444 -20.458 33.806 1.00 98.00 414 ALA A O 1
ATOM 3136 N N . GLU A 1 415 ? 11.435 -22.380 34.322 1.00 97.19 415 GLU A N 1
ATOM 3137 C CA . GLU A 1 415 ? 12.466 -22.815 35.271 1.00 97.19 415 GLU A CA 1
ATOM 3138 C C . GLU A 1 415 ? 13.751 -23.247 34.571 1.00 97.19 415 GLU A C 1
ATOM 3140 O O . GLU A 1 415 ? 14.836 -22.852 34.998 1.00 97.19 415 GLU A O 1
ATOM 3145 N N . TYR A 1 416 ? 13.630 -24.023 33.492 1.00 98.06 416 TYR A N 1
ATOM 3146 C CA . TYR A 1 416 ? 14.763 -24.477 32.694 1.00 98.06 416 TYR A CA 1
ATOM 3147 C C . TYR A 1 416 ? 15.549 -23.297 32.104 1.00 98.06 416 TYR A C 1
ATOM 3149 O O . TYR A 1 416 ? 16.777 -23.284 32.147 1.00 98.06 416 TYR A O 1
ATOM 3157 N N . GLU A 1 417 ? 14.846 -22.275 31.614 1.00 98.06 417 GLU A N 1
ATOM 3158 C CA . GLU A 1 417 ? 15.444 -21.054 31.067 1.00 98.06 417 GLU A CA 1
ATOM 3159 C C . GLU A 1 417 ? 15.874 -20.041 32.149 1.00 98.06 417 GLU A C 1
ATOM 3161 O O . GLU A 1 417 ? 16.458 -19.005 31.834 1.00 98.06 417 GLU A O 1
ATOM 3166 N N . GLY A 1 418 ? 15.618 -20.319 33.434 1.00 97.31 418 GLY A N 1
ATOM 3167 C CA . GLY A 1 418 ? 16.018 -19.459 34.555 1.00 97.31 418 GLY A CA 1
ATOM 3168 C C . GLY A 1 418 ? 15.137 -18.219 34.777 1.00 97.31 418 GLY A C 1
ATOM 3169 O O . GLY A 1 418 ? 15.516 -17.311 35.519 1.00 97.31 418 GLY A O 1
ATOM 3170 N N . PHE A 1 419 ? 13.942 -18.163 34.185 1.00 98.00 419 PHE A N 1
ATOM 3171 C CA . PHE A 1 419 ? 12.984 -17.062 34.310 1.00 98.00 419 PHE A CA 1
ATOM 3172 C C . PHE A 1 419 ? 11.983 -17.275 35.459 1.00 98.00 419 PHE A C 1
ATOM 3174 O O . PHE A 1 419 ? 10.774 -17.416 35.256 1.00 98.00 419 PHE A O 1
ATOM 3181 N N . SER A 1 420 ? 12.461 -17.212 36.704 1.00 96.75 420 SER A N 1
ATOM 3182 C CA . SER A 1 420 ? 11.653 -17.485 37.909 1.00 96.75 420 SER A CA 1
ATOM 3183 C C . SER A 1 420 ? 10.348 -16.678 38.006 1.00 96.75 420 SER A C 1
ATOM 3185 O O . SER A 1 420 ? 9.334 -17.205 38.456 1.00 96.75 420 SER A O 1
ATOM 3187 N N . ALA A 1 421 ? 10.325 -15.418 37.553 1.00 97.25 421 ALA A N 1
ATOM 3188 C CA . ALA A 1 421 ? 9.104 -14.603 37.544 1.00 97.25 421 ALA A CA 1
ATOM 3189 C C . ALA A 1 421 ? 8.040 -15.117 36.550 1.00 97.25 421 ALA A C 1
ATOM 3191 O O . ALA A 1 421 ? 6.846 -15.026 36.835 1.00 97.25 421 ALA A O 1
ATOM 3192 N N . HIS A 1 422 ? 8.455 -15.701 35.419 1.00 97.31 422 HIS A N 1
ATOM 3193 C CA . HIS A 1 422 ? 7.541 -16.303 34.441 1.00 97.31 422 HIS A CA 1
ATOM 3194 C C . HIS A 1 422 ? 6.904 -17.575 35.019 1.00 97.31 422 HIS A C 1
ATOM 3196 O O . HIS A 1 422 ? 5.688 -17.746 34.942 1.00 97.31 422 HIS A O 1
ATOM 3202 N N . ALA A 1 423 ? 7.699 -18.411 35.697 1.00 96.81 423 ALA A N 1
ATOM 3203 C CA . ALA A 1 423 ? 7.200 -19.574 36.431 1.00 96.81 423 A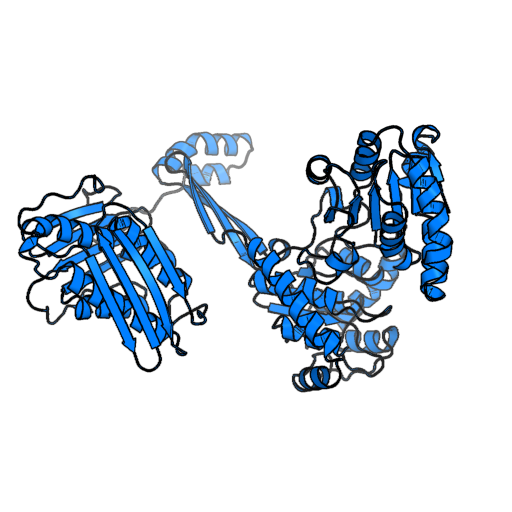LA A CA 1
ATOM 3204 C C . ALA A 1 423 ? 6.220 -19.161 37.546 1.00 96.81 423 ALA A C 1
ATOM 3206 O O . ALA A 1 423 ? 5.131 -19.724 37.667 1.00 96.81 423 ALA A O 1
ATOM 3207 N N . LEU A 1 424 ? 6.561 -18.132 38.334 1.00 95.94 424 LEU A N 1
ATOM 3208 C CA . LEU A 1 424 ? 5.681 -17.596 39.381 1.00 95.94 424 LEU A CA 1
ATOM 3209 C C . LEU A 1 424 ? 4.351 -17.080 38.820 1.00 95.94 424 LEU A C 1
ATOM 3211 O O . LEU A 1 424 ? 3.313 -17.297 39.442 1.00 95.94 424 LEU A O 1
ATOM 3215 N N . ALA A 1 425 ? 4.348 -16.467 37.631 1.00 95.62 425 ALA A N 1
ATOM 3216 C CA . ALA A 1 425 ? 3.126 -16.001 36.980 1.00 95.62 425 ALA A CA 1
ATOM 3217 C C . ALA A 1 425 ? 2.130 -17.131 36.666 1.00 95.62 425 ALA A C 1
ATOM 3219 O O . 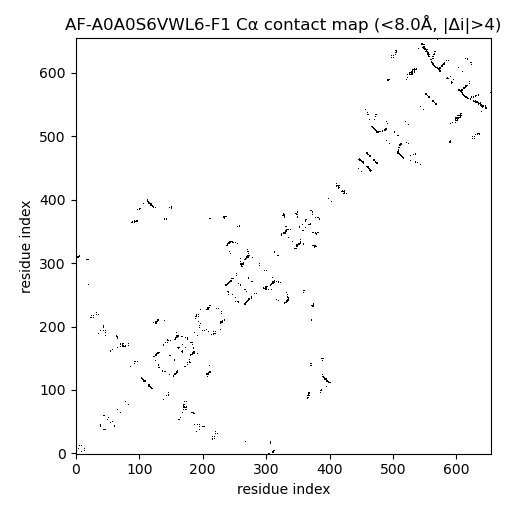ALA A 1 425 ? 0.942 -16.840 36.532 1.00 95.62 425 ALA A O 1
ATOM 3220 N N . PHE A 1 426 ? 2.593 -18.385 36.581 1.00 94.69 426 PHE A N 1
ATOM 3221 C CA . PHE A 1 426 ? 1.746 -19.572 36.453 1.00 94.69 426 PHE A CA 1
ATOM 3222 C C . PHE A 1 426 ? 1.451 -20.255 37.800 1.00 94.69 426 PHE A C 1
ATOM 3224 O O . PHE A 1 426 ? 0.325 -20.697 38.059 1.00 94.69 426 PHE A O 1
ATOM 3231 N N . LYS A 1 427 ? 2.451 -20.326 38.687 1.00 92.00 427 LYS A N 1
ATOM 3232 C CA . LYS A 1 427 ? 2.332 -20.953 40.013 1.00 92.00 427 LYS A CA 1
ATOM 3233 C C . LYS A 1 427 ? 1.383 -20.199 40.943 1.00 92.00 427 LYS A C 1
ATOM 3235 O O . LYS A 1 427 ? 0.490 -20.826 41.510 1.00 92.00 427 LYS A O 1
ATOM 3240 N N . GLU A 1 428 ? 1.544 -18.880 41.036 1.00 92.31 428 GLU A N 1
ATOM 3241 C CA . GLU A 1 428 ? 0.919 -18.024 42.057 1.00 92.31 428 GLU A CA 1
ATOM 3242 C C . GLU A 1 428 ? -0.318 -17.263 41.569 1.00 92.31 428 GLU A C 1
ATOM 3244 O O . GLU A 1 428 ? -1.017 -16.632 42.367 1.00 92.31 428 GLU A O 1
ATOM 3249 N N . ARG A 1 429 ? -0.607 -17.277 40.262 1.00 89.19 429 ARG A N 1
ATOM 3250 C CA . ARG A 1 429 ? -1.741 -16.533 39.704 1.00 89.19 429 ARG A CA 1
ATOM 3251 C C . ARG A 1 429 ? -3.055 -17.109 40.223 1.00 89.19 429 ARG A C 1
ATOM 3253 O O . ARG A 1 429 ? -3.424 -18.245 39.940 1.00 89.19 429 ARG A O 1
ATOM 3260 N N . LYS A 1 430 ? -3.768 -16.276 40.979 1.00 85.81 430 LYS A N 1
ATOM 3261 C CA . LYS A 1 430 ? -5.101 -16.552 41.513 1.00 85.81 430 LYS A CA 1
ATOM 3262 C C . LYS A 1 430 ? -6.119 -15.817 40.659 1.00 85.81 430 LYS A C 1
ATOM 3264 O O . LYS A 1 430 ? -6.076 -14.592 40.550 1.00 85.81 430 LYS A O 1
ATOM 3269 N N . PHE A 1 431 ? -7.037 -16.557 40.058 1.00 80.75 431 PHE A N 1
ATOM 3270 C CA . PHE A 1 431 ? -8.187 -15.959 39.393 1.00 80.75 431 PHE A CA 1
ATOM 3271 C C . PHE A 1 431 ? -9.179 -15.491 40.457 1.00 80.75 431 PHE A C 1
ATOM 3273 O O . PHE A 1 431 ? -9.359 -16.167 41.474 1.00 80.75 431 PHE A O 1
ATOM 3280 N N . ARG A 1 432 ? -9.806 -14.326 40.249 1.00 67.56 432 ARG A N 1
ATOM 3281 C CA . ARG A 1 432 ? -10.926 -13.911 41.101 1.00 67.56 432 ARG A CA 1
ATOM 3282 C C . ARG A 1 432 ? -11.966 -15.030 41.069 1.00 67.56 432 ARG A C 1
ATOM 3284 O O . ARG A 1 432 ? -12.225 -15.585 40.001 1.00 67.56 432 ARG A O 1
ATOM 3291 N N . ALA A 1 433 ? -12.543 -15.355 42.226 1.00 54.69 433 ALA A N 1
ATOM 3292 C CA . ALA A 1 433 ? -13.815 -16.062 42.225 1.00 54.69 433 ALA A CA 1
ATOM 3293 C C . ALA A 1 433 ? -14.744 -15.256 41.316 1.00 54.69 433 ALA A C 1
ATOM 3295 O O . ALA A 1 433 ? -14.760 -14.026 41.422 1.00 54.69 433 ALA A O 1
ATOM 3296 N N . GLU A 1 434 ? -15.419 -15.923 40.382 1.00 50.38 434 GLU A N 1
ATOM 3297 C CA . GLU A 1 434 ? -16.429 -15.265 39.563 1.00 50.38 434 GLU A CA 1
ATOM 3298 C C . GLU A 1 434 ? -17.329 -14.489 40.518 1.00 50.38 434 GLU A C 1
ATOM 3300 O O . GLU A 1 434 ? -17.911 -15.065 41.439 1.00 50.38 434 GLU A O 1
ATOM 3305 N N . THR A 1 435 ? -17.336 -13.160 40.390 1.00 36.12 435 THR A N 1
ATOM 3306 C CA . THR A 1 435 ? -18.246 -12.324 41.158 1.00 36.12 435 THR A CA 1
ATOM 3307 C C . THR A 1 435 ? -19.626 -12.815 40.779 1.00 36.12 435 THR A C 1
ATOM 3309 O O . THR A 1 435 ? -20.078 -12.582 39.660 1.00 36.12 435 THR A O 1
ATOM 3312 N N . THR A 1 436 ? -20.272 -13.535 41.688 1.00 36.25 436 THR A N 1
ATOM 3313 C CA . THR A 1 436 ? -21.676 -13.886 41.574 1.00 36.25 436 THR A CA 1
ATOM 3314 C C . THR A 1 436 ? -22.465 -12.585 41.696 1.00 36.25 436 THR A C 1
ATOM 3316 O O . THR A 1 436 ? -23.004 -12.269 42.755 1.00 36.25 436 THR A O 1
ATOM 3319 N N . ALA A 1 437 ? -22.533 -11.804 40.616 1.00 36.38 437 ALA A N 1
ATOM 3320 C CA . ALA A 1 437 ? -23.802 -11.186 40.280 1.00 36.38 437 ALA A CA 1
ATOM 3321 C C . ALA A 1 437 ? -24.785 -12.357 40.253 1.00 36.38 437 ALA A C 1
ATOM 3323 O O . ALA A 1 437 ? -24.522 -13.331 39.548 1.00 36.38 437 ALA A O 1
ATOM 3324 N N . GLN A 1 438 ? -25.782 -12.335 41.143 1.00 29.59 438 GLN A N 1
ATOM 3325 C CA . GLN A 1 438 ? -26.705 -13.451 41.343 1.00 29.59 438 GLN A CA 1
ATOM 3326 C C . GLN A 1 438 ? -27.110 -14.034 39.984 1.00 29.59 438 GLN A C 1
ATOM 3328 O O . GLN A 1 438 ? -27.762 -13.331 39.208 1.00 29.59 438 GLN A O 1
ATOM 3333 N N . PRO A 1 439 ? -26.724 -15.279 39.664 1.00 34.50 439 PRO A N 1
ATOM 3334 C CA . PRO A 1 439 ? -27.256 -15.912 38.482 1.00 34.50 439 PRO A CA 1
ATOM 3335 C C . PRO A 1 439 ? -28.740 -16.154 38.758 1.00 34.50 439 PRO A C 1
ATOM 3337 O O . PRO A 1 439 ? -29.109 -16.851 39.707 1.00 34.50 439 PRO A O 1
ATOM 3340 N N . ALA A 1 440 ? -29.596 -15.553 37.934 1.00 35.34 440 ALA A N 1
ATOM 3341 C CA . ALA A 1 440 ? -30.962 -16.030 37.770 1.00 35.34 440 ALA A CA 1
ATOM 3342 C C . ALA A 1 440 ? -30.916 -17.543 37.432 1.00 35.34 440 ALA A C 1
ATOM 3344 O O . ALA A 1 440 ? -29.913 -18.006 36.880 1.00 35.34 440 ALA A O 1
ATOM 3345 N N . PRO A 1 441 ? -31.947 -18.331 37.786 1.00 37.31 441 PRO A N 1
ATOM 3346 C CA . PRO A 1 441 ? -31.904 -19.796 37.922 1.00 37.31 441 PRO A CA 1
ATOM 3347 C C . PRO A 1 441 ? -31.837 -20.579 36.586 1.00 37.31 441 PRO A C 1
ATOM 3349 O O . PRO A 1 441 ? -32.573 -21.535 36.375 1.00 37.31 441 PRO A O 1
ATOM 3352 N N . GLU A 1 442 ? -30.944 -20.192 35.674 1.00 46.97 442 GLU A N 1
ATOM 3353 C CA . GLU A 1 442 ? -30.851 -20.669 34.285 1.00 46.97 442 GLU A CA 1
ATOM 3354 C C . GLU A 1 442 ? -29.497 -21.342 33.952 1.00 46.97 442 GLU A C 1
ATOM 3356 O O . GLU A 1 442 ? -29.240 -21.712 32.807 1.00 46.97 442 GLU A O 1
ATOM 3361 N N . GLN A 1 443 ? -28.618 -21.536 34.943 1.00 44.38 443 GLN A N 1
ATOM 3362 C CA . GLN A 1 443 ? -27.222 -21.996 34.794 1.00 44.38 443 GLN A CA 1
ATOM 3363 C C . GLN A 1 443 ? -27.033 -23.510 34.512 1.00 44.38 443 GLN A C 1
ATOM 3365 O O . GLN A 1 443 ? -26.052 -24.115 34.937 1.00 44.38 443 GLN A O 1
ATOM 3370 N N . GLN A 1 444 ? -27.946 -24.141 33.772 1.00 52.72 444 GLN A N 1
ATOM 3371 C CA . GLN A 1 444 ? -27.764 -25.512 33.255 1.00 52.72 444 GLN A CA 1
ATOM 3372 C C . GLN A 1 444 ? -27.639 -25.589 31.728 1.00 52.72 444 GLN A C 1
ATOM 3374 O O . GLN A 1 444 ? -27.320 -26.651 31.196 1.00 52.72 444 GLN A O 1
ATOM 3379 N N . LEU A 1 445 ? -27.861 -24.486 31.011 1.00 60.31 445 LEU A N 1
ATOM 3380 C CA . LEU A 1 445 ? -27.801 -24.467 29.552 1.00 60.31 445 LEU A CA 1
ATOM 3381 C C . LEU A 1 445 ? -26.359 -24.193 29.088 1.00 60.31 445 LEU A C 1
ATOM 3383 O O . LEU A 1 445 ? -25.782 -23.159 29.415 1.00 60.31 445 LEU A O 1
ATOM 3387 N N . GLY A 1 446 ? -25.765 -25.147 28.360 1.00 70.50 446 GLY A N 1
ATOM 3388 C CA . GLY A 1 446 ? -24.425 -25.021 27.766 1.00 70.50 446 GLY A CA 1
ATOM 3389 C C . GLY A 1 446 ? -24.367 -24.030 26.593 1.00 70.50 446 GLY A C 1
ATOM 3390 O O . GLY A 1 446 ? -25.351 -23.364 26.284 1.00 70.50 446 GLY A O 1
ATOM 3391 N N . LEU A 1 447 ? -23.224 -23.934 25.903 1.00 82.25 447 LEU A N 1
ATOM 3392 C CA . LEU A 1 447 ? -23.110 -23.114 24.686 1.00 82.25 447 LEU A CA 1
ATOM 3393 C C . LEU A 1 447 ? -24.062 -23.621 23.590 1.00 82.25 447 LEU A C 1
ATOM 3395 O O . LEU A 1 447 ? -24.242 -24.827 23.430 1.00 82.25 447 LEU A O 1
ATOM 3399 N N . GLY A 1 448 ? -24.640 -22.704 22.819 1.00 83.50 448 GLY A N 1
ATOM 3400 C CA . GLY A 1 448 ? -25.559 -23.008 21.728 1.00 83.50 448 GLY A CA 1
ATOM 3401 C C . GLY A 1 448 ? -26.890 -22.273 21.840 1.00 83.50 448 GLY A C 1
ATOM 3402 O O . GLY A 1 448 ? -27.033 -21.305 22.588 1.00 83.50 448 GLY A O 1
ATOM 3403 N N . ILE A 1 449 ? -27.858 -22.724 21.047 1.00 87.06 449 ILE A N 1
ATOM 3404 C CA . ILE A 1 449 ? -29.189 -22.122 20.951 1.00 87.06 449 ILE A CA 1
ATOM 3405 C C . ILE A 1 449 ? -30.188 -23.023 21.650 1.00 87.06 449 ILE A C 1
ATOM 3407 O O . ILE A 1 449 ? -30.292 -24.210 21.349 1.00 87.06 449 ILE A O 1
ATOM 3411 N N . HIS A 1 450 ? -30.943 -22.425 22.558 1.00 89.69 450 HIS A N 1
ATOM 3412 C CA . HIS A 1 450 ? -31.895 -23.093 23.424 1.00 89.69 450 HIS A CA 1
ATOM 3413 C C . HIS A 1 450 ? -33.274 -22.498 23.189 1.00 89.69 450 HIS A C 1
ATOM 3415 O O . HIS A 1 450 ? -33.493 -21.306 23.410 1.00 89.69 450 HIS A O 1
ATOM 3421 N N . ILE A 1 451 ? -34.216 -23.322 22.742 1.00 89.69 451 ILE A N 1
ATOM 3422 C CA . ILE A 1 451 ? -35.630 -22.949 22.719 1.00 89.69 451 ILE A CA 1
ATOM 3423 C C . ILE A 1 451 ? -36.166 -23.157 24.136 1.00 89.69 451 ILE A C 1
ATOM 3425 O O . ILE A 1 451 ? -36.249 -24.287 24.608 1.00 89.69 451 ILE A O 1
ATOM 3429 N N . LEU A 1 452 ? -36.487 -22.064 24.826 1.00 89.69 452 LEU A N 1
ATOM 3430 C CA . LEU A 1 452 ? -36.991 -22.099 26.201 1.00 89.69 452 LEU A CA 1
ATOM 3431 C C . LEU A 1 452 ? -38.497 -22.372 26.226 1.00 89.69 452 LEU A C 1
ATOM 3433 O O . LEU A 1 452 ? -38.997 -23.078 27.096 1.00 89.69 452 LEU A O 1
ATOM 3437 N N . ASN A 1 453 ? -39.219 -21.804 25.261 1.00 91.19 453 ASN A N 1
ATOM 3438 C CA . ASN A 1 453 ? -40.638 -22.039 25.035 1.00 91.19 453 ASN A CA 1
ATOM 3439 C C . ASN A 1 453 ? -40.943 -21.829 23.548 1.00 91.19 453 ASN A C 1
ATOM 3441 O O . ASN A 1 453 ? -40.420 -20.896 22.940 1.00 91.19 453 ASN A O 1
ATOM 3445 N N . ALA A 1 454 ? -41.797 -22.665 22.970 1.00 92.69 454 ALA A N 1
ATOM 3446 C CA . ALA A 1 454 ? -42.308 -22.481 21.620 1.00 92.69 454 ALA A CA 1
ATOM 3447 C C . ALA A 1 454 ? -43.728 -23.032 21.523 1.00 92.69 454 ALA A C 1
ATOM 3449 O O . ALA A 1 454 ? -44.001 -24.169 21.904 1.00 92.69 454 ALA A O 1
ATOM 3450 N N . ASN A 1 455 ? -44.634 -22.210 21.011 1.00 91.81 455 ASN A N 1
ATOM 3451 C CA . ASN A 1 455 ? -46.011 -22.567 20.706 1.00 91.81 455 ASN A CA 1
ATOM 3452 C C . ASN A 1 455 ? -46.529 -21.656 19.571 1.00 91.81 455 ASN A C 1
ATOM 3454 O O . ASN A 1 455 ? -45.846 -20.704 19.189 1.00 91.81 455 ASN A O 1
ATOM 3458 N N . PRO A 1 456 ? -47.728 -21.906 19.018 1.00 89.75 456 PRO A N 1
ATOM 3459 C CA . PRO A 1 456 ? -48.256 -21.091 17.921 1.00 89.75 456 PRO A CA 1
ATOM 3460 C C . PRO A 1 456 ? -48.460 -19.605 18.252 1.00 89.75 456 PRO A C 1
ATOM 3462 O O . PRO A 1 456 ? -48.493 -18.792 17.333 1.00 89.75 456 PRO A O 1
ATOM 3465 N N . SER A 1 457 ? -48.597 -19.242 19.532 1.00 90.50 457 SER A N 1
ATOM 3466 C CA . SER A 1 457 ? -48.755 -17.848 19.967 1.00 90.50 457 SER A CA 1
ATOM 3467 C C . SER A 1 457 ? -47.432 -17.124 20.226 1.00 90.50 457 SER A C 1
ATOM 3469 O O . SER A 1 457 ? -47.426 -15.896 20.209 1.00 90.50 457 SER A O 1
ATOM 3471 N N . GLY A 1 458 ? -46.314 -17.833 20.405 1.00 93.62 458 GLY A N 1
ATOM 3472 C CA . GLY A 1 458 ? -45.028 -17.196 20.667 1.00 93.62 458 GLY A CA 1
ATOM 3473 C C . GLY A 1 458 ? -43.858 -18.154 20.878 1.00 93.62 458 GLY A C 1
ATOM 3474 O O . GLY A 1 458 ? -44.019 -19.349 21.133 1.00 93.62 458 GLY A O 1
ATOM 3475 N N . VAL A 1 459 ? -42.653 -17.597 20.781 1.00 96.56 459 VAL A N 1
ATOM 3476 C CA . VAL A 1 459 ? -41.380 -18.298 20.960 1.00 96.56 459 VAL A CA 1
ATOM 3477 C C . VAL A 1 459 ? -40.475 -17.479 21.864 1.00 96.56 459 VAL A C 1
ATOM 3479 O O . VAL A 1 459 ? -40.291 -16.285 21.654 1.00 96.56 459 VAL A O 1
ATOM 3482 N N . ARG A 1 460 ? -39.849 -18.144 22.832 1.00 96.12 460 ARG A N 1
ATOM 3483 C CA . ARG A 1 460 ? -38.733 -17.602 23.600 1.00 96.12 460 ARG A CA 1
ATOM 3484 C C . ARG A 1 460 ? -37.522 -18.492 23.389 1.00 96.12 460 ARG A C 1
ATOM 3486 O O . ARG A 1 460 ? -37.563 -19.684 23.703 1.00 96.12 460 ARG A O 1
ATOM 3493 N N . CYS A 1 461 ? -36.444 -17.924 22.875 1.00 93.31 461 CYS A N 1
ATOM 3494 C CA . CYS A 1 461 ? -35.190 -18.637 22.698 1.00 93.31 461 CYS A CA 1
ATOM 3495 C C . CYS A 1 461 ? -34.017 -17.826 23.231 1.00 93.31 461 CYS A C 1
ATOM 3497 O O . CYS A 1 461 ? -34.093 -16.614 23.431 1.00 93.31 461 CYS A O 1
ATOM 3499 N N . LYS A 1 462 ? -32.930 -18.537 23.497 1.00 93.31 462 LYS A N 1
ATOM 3500 C CA . LYS A 1 462 ? -31.720 -17.981 24.070 1.00 93.31 462 LYS A CA 1
ATOM 3501 C C . LYS A 1 462 ? -30.518 -18.566 23.359 1.00 93.31 462 LYS A C 1
ATOM 3503 O O . LYS A 1 462 ? -30.412 -19.783 23.231 1.00 93.31 462 LYS A O 1
ATOM 3508 N N . ARG A 1 463 ? -29.604 -17.716 22.916 1.00 91.56 463 ARG A N 1
ATOM 3509 C CA . ARG A 1 463 ? -28.310 -18.121 22.378 1.00 91.56 463 ARG A CA 1
ATOM 3510 C C . ARG A 1 463 ? -27.231 -17.767 23.383 1.00 91.56 463 ARG A C 1
ATOM 3512 O O . ARG A 1 463 ? -27.141 -16.623 23.815 1.00 91.56 463 ARG A O 1
ATOM 3519 N N . ILE A 1 464 ? -26.441 -18.764 23.757 1.00 89.56 464 ILE A N 1
ATOM 3520 C CA . ILE A 1 464 ? -25.326 -18.636 24.691 1.00 89.56 464 ILE A CA 1
ATOM 3521 C C . ILE A 1 464 ? -24.051 -18.937 23.910 1.00 89.56 464 ILE A C 1
ATOM 3523 O O . ILE A 1 464 ? -23.840 -20.069 23.472 1.00 89.56 464 ILE A O 1
ATOM 3527 N N . THR A 1 465 ? -23.203 -17.934 23.728 1.00 83.25 465 THR A N 1
ATOM 3528 C CA . THR A 1 465 ? -21.840 -18.099 23.213 1.00 83.25 465 THR A CA 1
ATOM 3529 C C . THR A 1 465 ? -20.825 -17.789 24.300 1.00 83.25 465 THR A C 1
ATOM 3531 O O . THR A 1 465 ? -21.171 -17.580 25.464 1.00 83.25 465 THR A O 1
ATOM 3534 N N . ARG A 1 466 ? -19.540 -17.830 23.946 1.00 76.38 466 ARG A N 1
ATOM 3535 C CA . ARG A 1 466 ? -18.474 -17.436 24.870 1.00 76.38 466 ARG A CA 1
ATOM 3536 C C . ARG A 1 466 ? -18.508 -15.917 25.101 1.00 76.38 466 ARG A C 1
ATOM 3538 O O . ARG A 1 466 ? -18.145 -15.438 26.175 1.00 76.38 466 ARG A O 1
ATOM 3545 N N . GLU A 1 467 ? -18.971 -15.174 24.103 1.00 77.38 467 GLU A N 1
ATOM 3546 C CA . GLU A 1 467 ? -18.918 -13.720 23.999 1.00 77.38 467 GLU A CA 1
ATOM 3547 C C . GLU A 1 467 ? -20.214 -13.041 24.462 1.00 77.38 467 GLU A C 1
ATOM 3549 O O . GLU A 1 467 ? -20.172 -11.952 25.044 1.00 77.38 467 GLU A O 1
ATOM 3554 N N . SER A 1 468 ? -21.366 -13.672 24.218 1.00 85.94 468 SER A N 1
ATOM 3555 C CA . SER A 1 468 ? -22.672 -13.054 24.422 1.00 85.94 468 SER A CA 1
ATOM 3556 C C . SER A 1 468 ? -23.739 -14.050 24.879 1.00 85.94 468 SER A C 1
ATOM 3558 O O . SER A 1 468 ? -23.688 -15.259 24.643 1.00 85.94 468 SER A O 1
ATOM 3560 N N . VAL A 1 469 ? -24.744 -13.510 25.553 1.00 90.94 469 VAL A N 1
ATOM 3561 C CA . VAL A 1 469 ? -26.007 -14.172 25.830 1.00 90.94 469 VAL A CA 1
ATOM 3562 C C . VAL A 1 469 ? -27.104 -13.299 25.248 1.00 90.94 469 VAL A C 1
ATOM 3564 O O . VAL A 1 469 ? -27.322 -12.182 25.720 1.00 90.94 469 VAL A O 1
ATOM 3567 N N . ILE A 1 470 ? -27.785 -13.809 24.226 1.00 94.12 470 ILE A N 1
ATOM 3568 C CA . ILE A 1 470 ? -28.895 -13.127 23.563 1.00 94.12 470 ILE A CA 1
ATOM 3569 C C . ILE A 1 470 ? -30.177 -13.886 23.868 1.00 94.12 470 ILE A C 1
ATOM 3571 O O . ILE A 1 470 ? -30.285 -15.072 23.560 1.00 94.12 470 ILE A O 1
ATOM 3575 N N . SER A 1 471 ? -31.154 -13.201 24.445 1.00 95.94 471 SER A N 1
ATOM 3576 C CA . SER A 1 471 ? -32.501 -13.717 24.664 1.00 95.94 471 SER A CA 1
ATOM 3577 C C . SER A 1 471 ? -33.461 -13.005 23.717 1.00 95.94 471 SER A C 1
ATOM 3579 O O . SER A 1 471 ? -33.494 -11.776 23.683 1.00 95.94 471 SER A O 1
ATOM 3581 N N . ILE A 1 472 ? -34.243 -13.774 22.961 1.00 97.56 472 ILE A N 1
ATOM 3582 C CA . ILE A 1 472 ? -35.300 -13.262 22.086 1.00 97.56 472 ILE A CA 1
ATOM 3583 C C . ILE A 1 472 ? -36.639 -13.818 22.548 1.00 97.56 472 ILE A C 1
ATOM 3585 O O . ILE A 1 472 ? -36.777 -15.013 22.821 1.00 97.56 472 ILE A O 1
ATOM 3589 N N . GLU A 1 473 ? -37.638 -12.948 22.580 1.00 96.25 473 GLU A N 1
ATOM 3590 C CA . GLU A 1 473 ? -39.036 -13.297 22.780 1.00 96.25 473 GLU A CA 1
ATOM 3591 C C . GLU A 1 473 ? -39.869 -12.739 21.627 1.00 96.25 473 GLU A C 1
ATOM 3593 O O . GLU A 1 473 ? -39.780 -11.558 21.308 1.00 96.25 473 GLU A O 1
ATOM 3598 N N . ILE A 1 474 ? -40.678 -13.591 21.005 1.00 97.12 474 ILE A N 1
ATOM 3599 C CA . ILE A 1 474 ? -41.677 -13.209 20.010 1.00 97.12 474 ILE A CA 1
ATOM 3600 C C . ILE A 1 474 ? -43.038 -13.650 20.530 1.00 97.12 474 ILE A C 1
ATOM 3602 O O . ILE A 1 474 ? -43.226 -14.825 20.840 1.00 97.12 474 ILE A O 1
ATOM 3606 N N . ASP A 1 475 ? -43.991 -12.730 20.573 1.00 93.00 475 ASP A N 1
ATOM 3607 C CA . ASP A 1 475 ? -45.384 -12.993 20.921 1.00 93.00 475 ASP A CA 1
ATOM 3608 C C . ASP A 1 475 ? -46.311 -12.373 19.863 1.00 93.00 475 ASP A C 1
ATOM 3610 O O . ASP A 1 475 ? -46.124 -11.242 19.420 1.00 93.00 475 ASP A O 1
ATOM 3614 N N . THR A 1 476 ? -47.298 -13.140 19.416 1.00 92.94 476 THR A N 1
ATOM 3615 C CA . THR A 1 476 ? -48.256 -12.763 18.364 1.00 92.94 476 THR A CA 1
ATOM 3616 C C . THR A 1 476 ? -49.598 -12.261 18.910 1.00 92.94 476 THR A C 1
ATOM 3618 O O . THR A 1 476 ? -50.512 -11.995 18.130 1.00 92.94 476 THR A O 1
ATOM 3621 N N . GLN A 1 477 ? -49.734 -12.149 20.235 1.00 91.12 477 GLN A N 1
ATOM 3622 C CA . GLN A 1 477 ? -50.916 -11.621 20.919 1.00 91.12 477 GLN A CA 1
ATOM 3623 C C . GLN A 1 477 ? -51.041 -10.091 20.802 1.00 91.12 477 GLN A C 1
ATOM 3625 O O . GLN A 1 477 ? -50.292 -9.428 20.080 1.00 91.12 477 GLN A O 1
ATOM 3630 N N . GLU A 1 478 ? -52.023 -9.517 21.510 1.00 90.88 478 GLU A N 1
ATOM 3631 C CA . GLU A 1 478 ? -52.203 -8.068 21.591 1.00 90.88 478 GLU A CA 1
ATOM 3632 C C . GLU A 1 478 ? -50.914 -7.359 22.023 1.00 90.88 478 GLU A C 1
ATOM 3634 O O . GLU A 1 478 ? -50.111 -7.867 22.809 1.00 90.88 478 GLU A O 1
ATOM 3639 N N . ARG A 1 479 ? -50.701 -6.163 21.471 1.00 90.19 479 ARG A N 1
ATOM 3640 C CA . ARG A 1 479 ? -49.460 -5.419 21.667 1.00 90.19 479 ARG A CA 1
ATOM 3641 C C . ARG A 1 479 ? -49.244 -5.092 23.145 1.00 90.19 479 ARG A C 1
ATOM 3643 O O . ARG A 1 479 ? -50.086 -4.450 23.769 1.00 90.19 479 ARG A O 1
ATOM 3650 N N . HIS A 1 480 ? -48.080 -5.458 23.671 1.00 88.94 480 HIS A N 1
ATOM 3651 C CA . HIS A 1 480 ? -47.703 -5.133 25.039 1.00 88.94 480 HIS A CA 1
ATOM 3652 C C . HIS A 1 480 ? -47.460 -3.617 25.176 1.00 88.94 480 HIS A C 1
ATOM 3654 O O . HIS A 1 480 ? -46.722 -3.049 24.361 1.00 88.94 480 HIS A O 1
ATOM 3660 N N . PRO A 1 481 ? -48.039 -2.945 26.193 1.00 84.38 481 PRO A N 1
ATOM 3661 C CA . PRO A 1 481 ? -47.820 -1.514 26.421 1.00 84.38 481 PRO A CA 1
ATOM 3662 C C . PRO A 1 481 ? -46.346 -1.149 26.649 1.00 84.38 481 PRO A C 1
ATOM 3664 O O . PRO A 1 481 ? -45.927 -0.052 26.298 1.00 84.38 481 PRO A O 1
ATOM 3667 N N . ASP A 1 482 ? -45.564 -2.081 27.198 1.00 85.50 482 ASP A N 1
ATOM 3668 C CA . ASP A 1 482 ? -44.157 -1.945 27.585 1.00 85.50 482 ASP A CA 1
ATOM 3669 C C . ASP A 1 482 ? -43.180 -2.574 26.573 1.00 85.50 482 ASP A C 1
ATOM 3671 O O . ASP A 1 482 ? -42.005 -2.757 26.881 1.00 85.50 482 ASP A O 1
ATOM 3675 N N . ILE A 1 483 ? -43.626 -2.927 25.357 1.00 83.12 483 ILE A N 1
ATOM 3676 C CA . ILE A 1 483 ? -42.799 -3.706 24.416 1.00 83.12 483 ILE A CA 1
ATOM 3677 C C . ILE A 1 483 ? -41.454 -3.047 24.082 1.00 83.12 483 ILE A C 1
ATOM 3679 O O . ILE A 1 483 ? -40.443 -3.734 23.972 1.00 83.12 483 ILE A O 1
ATOM 3683 N N . ASN A 1 484 ? -41.416 -1.718 23.997 1.00 82.25 484 ASN A N 1
ATOM 3684 C CA . ASN A 1 484 ? -40.187 -0.978 23.718 1.00 82.25 484 ASN A CA 1
ATOM 3685 C C . ASN A 1 484 ? -39.183 -1.077 24.877 1.00 82.25 484 ASN A C 1
ATOM 3687 O O . ASN A 1 484 ? -37.978 -1.132 24.650 1.00 82.25 484 ASN A O 1
ATOM 3691 N N . GLU A 1 485 ? -39.663 -1.171 26.121 1.00 87.94 485 GLU A N 1
ATOM 3692 C CA . GLU A 1 485 ? -38.801 -1.372 27.289 1.00 87.94 485 GLU A CA 1
ATOM 3693 C C . GLU A 1 485 ? -38.162 -2.765 27.293 1.00 87.94 485 GLU A C 1
ATOM 3695 O O . GLU A 1 485 ? -37.178 -2.982 27.996 1.00 87.94 485 GLU A O 1
ATOM 3700 N N . LYS A 1 486 ? -38.687 -3.705 26.497 1.00 89.88 486 LYS A N 1
ATOM 3701 C CA . LYS A 1 486 ? -38.161 -5.067 26.349 1.00 89.88 486 LYS A CA 1
ATOM 3702 C C . LYS A 1 486 ? -37.122 -5.204 25.237 1.00 89.88 486 LYS A C 1
ATOM 3704 O O . LYS A 1 486 ? -36.641 -6.312 25.037 1.00 89.88 486 LYS A O 1
ATOM 3709 N N . ILE A 1 487 ? -36.767 -4.132 24.525 1.00 95.38 487 ILE A N 1
ATOM 3710 C CA . ILE A 1 487 ? -35.726 -4.140 23.487 1.00 95.38 487 ILE A CA 1
ATOM 3711 C C . ILE A 1 487 ? -34.474 -3.461 24.050 1.00 95.38 487 ILE A C 1
ATOM 3713 O O . ILE A 1 487 ? -34.361 -2.238 24.088 1.00 95.38 487 ILE A O 1
ATOM 3717 N N . LYS A 1 488 ? -33.532 -4.274 24.529 1.00 92.62 488 LYS A N 1
ATOM 3718 C CA . LYS A 1 488 ? -32.320 -3.843 25.226 1.00 92.62 488 LYS A CA 1
ATOM 3719 C C . LYS A 1 488 ? -31.077 -4.462 24.597 1.00 92.62 488 LYS A C 1
ATOM 3721 O O . LYS A 1 488 ? -30.632 -5.538 25.002 1.00 92.62 488 LYS A O 1
ATOM 3726 N N . THR A 1 489 ? -30.485 -3.735 23.657 1.00 93.31 489 THR A N 1
ATOM 3727 C CA . THR A 1 489 ? -29.113 -3.957 23.180 1.00 93.31 489 THR A CA 1
ATOM 3728 C C . THR A 1 489 ? -28.219 -2.746 23.510 1.00 93.31 489 THR A C 1
ATOM 3730 O O . THR A 1 489 ? -28.748 -1.647 23.714 1.00 93.31 489 THR A O 1
ATOM 3733 N N . PRO A 1 490 ? -26.877 -2.901 23.542 1.00 90.25 490 PRO A N 1
ATOM 3734 C CA . PRO A 1 490 ? -25.933 -1.789 23.655 1.00 90.25 490 PRO A CA 1
ATOM 3735 C C . PRO A 1 490 ? -25.965 -0.796 22.487 1.00 90.25 490 PRO A C 1
ATOM 3737 O O . PRO A 1 490 ? -25.329 0.246 22.593 1.00 90.25 490 PRO A O 1
ATOM 3740 N N . LEU A 1 491 ? -26.648 -1.125 21.383 1.00 92.38 491 LEU A N 1
ATOM 3741 C CA . LEU A 1 491 ? -26.764 -0.287 20.192 1.00 92.38 491 LEU A CA 1
ATOM 3742 C C . LEU A 1 491 ? -28.152 0.359 20.166 1.00 92.38 491 LEU A C 1
ATOM 3744 O O . LEU A 1 491 ? -29.169 -0.299 19.933 1.00 92.38 491 LEU A O 1
ATOM 3748 N N . HIS A 1 492 ? -28.202 1.662 20.409 1.00 93.00 492 HIS A N 1
ATOM 3749 C CA . HIS A 1 492 ? -29.435 2.435 20.448 1.00 93.00 492 HIS A CA 1
ATOM 3750 C C . HIS A 1 492 ? -30.142 2.442 19.094 1.00 93.00 492 HIS A C 1
ATOM 3752 O O . HIS A 1 492 ? -31.365 2.283 19.055 1.00 93.00 492 HIS A O 1
ATOM 3758 N N . PHE A 1 493 ? -29.399 2.557 17.990 1.00 94.62 493 PHE A N 1
ATOM 3759 C CA . PHE A 1 493 ? -30.010 2.544 16.666 1.00 94.62 493 PHE A CA 1
ATOM 3760 C C . PHE A 1 493 ? -30.584 1.167 16.312 1.00 94.62 493 PHE A C 1
ATOM 3762 O O . PHE A 1 493 ? -31.687 1.084 15.773 1.00 94.62 493 PHE A O 1
ATOM 3769 N N . LEU A 1 494 ? -29.923 0.072 16.710 1.00 95.56 494 LEU A N 1
ATOM 3770 C CA . LEU A 1 494 ? -30.469 -1.278 16.529 1.00 95.56 494 LEU A CA 1
ATOM 3771 C C . LEU A 1 494 ? -31.766 -1.476 17.327 1.00 95.56 494 LEU A C 1
ATOM 3773 O O . LEU A 1 494 ? -32.706 -2.079 16.810 1.00 95.56 494 LEU A O 1
ATOM 3777 N N . ASN A 1 495 ? -31.843 -0.950 18.555 1.00 95.69 495 ASN A N 1
ATOM 3778 C CA . ASN A 1 495 ? -33.071 -1.011 19.356 1.00 95.69 495 ASN A CA 1
ATOM 3779 C C . ASN A 1 495 ? -34.241 -0.352 18.607 1.00 95.69 495 ASN A C 1
ATOM 3781 O O . ASN A 1 495 ? -35.303 -0.959 18.465 1.00 95.69 495 ASN A O 1
ATOM 3785 N N . HIS A 1 496 ? -34.006 0.841 18.048 1.00 95.44 496 HIS A N 1
ATOM 3786 C CA . HIS A 1 496 ? -34.975 1.564 17.217 1.00 95.44 496 HIS A CA 1
ATOM 3787 C C . HIS A 1 496 ? -35.365 0.773 15.956 1.00 95.44 496 HIS A C 1
ATOM 3789 O O . HIS A 1 496 ? -36.538 0.682 15.597 1.00 95.44 496 HIS A O 1
ATOM 3795 N N . MET A 1 497 ? -34.410 0.120 15.290 1.00 97.06 497 MET A N 1
ATOM 3796 C CA . MET A 1 497 ? -34.693 -0.705 14.110 1.00 97.06 497 MET A CA 1
ATOM 3797 C C . MET A 1 497 ? -35.553 -1.938 14.439 1.00 97.06 497 MET A C 1
ATOM 3799 O O . MET A 1 497 ? -36.489 -2.258 13.701 1.00 97.06 497 MET A O 1
ATOM 3803 N N . ILE A 1 498 ? -35.289 -2.612 15.561 1.00 97.38 498 ILE A N 1
ATOM 3804 C CA . ILE A 1 498 ? -36.066 -3.776 16.022 1.00 97.38 498 ILE A CA 1
ATOM 3805 C C . ILE A 1 498 ? -37.483 -3.365 16.432 1.00 97.38 498 ILE A C 1
ATOM 3807 O O . ILE A 1 498 ? -38.440 -4.096 16.162 1.00 97.38 498 ILE A O 1
ATOM 3811 N N . GLU A 1 499 ? -37.646 -2.177 17.010 1.00 95.56 499 GLU A N 1
ATOM 3812 C CA . GLU A 1 499 ? -38.956 -1.594 17.295 1.00 95.56 499 GLU A CA 1
ATOM 3813 C C . GLU A 1 499 ? -39.799 -1.461 16.015 1.00 95.56 499 GLU A C 1
ATOM 3815 O O . GLU A 1 499 ? -40.959 -1.887 15.986 1.00 95.56 499 GLU A O 1
ATOM 3820 N N . HIS A 1 500 ? -39.208 -0.998 14.906 1.00 95.56 500 HIS A N 1
ATOM 3821 C CA . HIS A 1 500 ? -39.899 -0.978 13.611 1.00 95.56 500 HIS A CA 1
ATOM 3822 C C . HIS A 1 500 ? -40.260 -2.375 13.109 1.00 95.56 500 HIS A C 1
ATOM 3824 O O . HIS A 1 500 ? -41.366 -2.554 12.593 1.00 95.56 500 HIS A O 1
ATOM 3830 N N . ILE A 1 501 ? -39.390 -3.377 13.276 1.00 97.31 501 ILE A N 1
ATOM 3831 C CA . ILE A 1 501 ? -39.734 -4.765 12.923 1.00 97.31 501 ILE A CA 1
ATOM 3832 C C . ILE A 1 501 ? -40.957 -5.216 13.728 1.00 97.31 501 ILE A C 1
ATOM 3834 O O . ILE A 1 501 ? -41.926 -5.699 13.141 1.00 97.31 501 ILE A O 1
ATOM 3838 N N . SER A 1 502 ? -40.941 -5.022 15.048 1.00 96.38 502 SER A N 1
ATOM 3839 C CA . SER A 1 502 ? -42.026 -5.374 15.976 1.00 96.38 502 SER A CA 1
ATOM 3840 C C . SER A 1 502 ? -43.357 -4.757 15.524 1.00 96.38 502 SER A C 1
ATOM 3842 O O . SER A 1 502 ? -44.348 -5.445 15.262 1.00 96.38 502 SER A O 1
ATOM 3844 N N . TRP A 1 503 ? -43.360 -3.447 15.267 1.00 92.75 503 TRP A N 1
ATOM 3845 C CA . TRP A 1 503 ? -44.565 -2.720 14.868 1.00 92.75 503 TRP A CA 1
ATOM 3846 C C . TRP A 1 503 ? -45.106 -3.146 13.508 1.00 92.75 503 TRP A C 1
ATOM 3848 O O . TRP A 1 503 ? -46.318 -3.284 13.327 1.00 92.75 503 TRP A O 1
ATOM 3858 N N . ARG A 1 504 ? -44.217 -3.320 12.527 1.00 96.12 504 ARG A N 1
ATOM 3859 C CA . ARG A 1 504 ? -44.604 -3.581 11.136 1.00 96.12 504 ARG A CA 1
ATOM 3860 C C . ARG A 1 504 ? -44.951 -5.047 10.895 1.00 96.12 504 ARG A C 1
ATOM 3862 O O . ARG A 1 504 ? -45.827 -5.315 10.073 1.00 96.12 504 ARG A O 1
ATOM 3869 N N . SER A 1 505 ? -44.329 -5.959 11.644 1.00 96.44 505 SER A N 1
ATOM 3870 C CA . SER A 1 505 ? -44.687 -7.384 11.666 1.00 96.44 505 SER A CA 1
ATOM 3871 C C . SER A 1 505 ? -45.998 -7.659 12.405 1.00 96.44 505 SER A C 1
ATOM 3873 O O . SER A 1 505 ? -46.625 -8.687 12.155 1.00 96.44 505 SER A O 1
ATOM 3875 N N . CYS A 1 506 ? -46.441 -6.717 13.249 1.00 95.44 506 CYS A N 1
ATOM 3876 C CA . CYS A 1 506 ? -47.552 -6.891 14.184 1.00 95.44 506 CYS A CA 1
ATOM 3877 C C . CYS A 1 506 ? -47.293 -8.041 15.171 1.00 95.44 506 CYS A C 1
ATOM 3879 O O . CYS A 1 506 ? -48.187 -8.836 15.449 1.00 95.44 506 CYS A O 1
ATOM 3881 N N . MET A 1 507 ? -46.062 -8.126 15.678 1.00 95.94 507 MET A N 1
ATOM 3882 C CA . MET A 1 507 ? -45.645 -9.091 16.693 1.00 95.94 507 MET A CA 1
ATOM 3883 C C . MET A 1 507 ? -44.879 -8.359 17.787 1.00 95.94 507 MET A C 1
ATOM 3885 O O . MET A 1 507 ? -44.046 -7.507 17.497 1.00 95.94 507 MET A O 1
ATOM 3889 N N . ASN A 1 508 ? -45.142 -8.698 19.042 1.00 96.38 508 ASN A N 1
ATOM 3890 C CA . ASN A 1 508 ? -44.350 -8.240 20.171 1.00 96.38 508 ASN A CA 1
ATOM 3891 C C . ASN A 1 508 ? -42.968 -8.900 20.104 1.00 96.38 508 ASN A C 1
ATOM 3893 O O . ASN A 1 508 ? -42.866 -10.112 20.273 1.00 96.38 508 ASN A O 1
ATOM 3897 N N . ILE A 1 509 ? -41.915 -8.114 19.874 1.00 97.38 509 ILE A N 1
ATOM 3898 C CA . ILE A 1 509 ? -40.524 -8.588 19.886 1.00 97.38 509 ILE A CA 1
ATOM 3899 C C . ILE A 1 509 ? -39.794 -8.002 21.097 1.00 97.38 509 ILE A C 1
ATOM 3901 O O . ILE A 1 509 ? -39.683 -6.785 21.223 1.00 97.38 509 ILE A O 1
ATOM 3905 N N . GLY A 1 510 ? -39.299 -8.875 21.971 1.00 96.38 510 GLY A N 1
ATOM 3906 C CA . GLY A 1 510 ? -38.390 -8.553 23.066 1.00 96.38 510 GLY A CA 1
ATOM 3907 C C . GLY A 1 510 ? -36.983 -9.068 22.772 1.00 96.38 510 GLY A C 1
ATOM 3908 O O . GLY A 1 510 ? -36.814 -10.165 22.235 1.00 96.38 510 GLY A O 1
ATOM 3909 N N . VAL A 1 511 ? -35.976 -8.275 23.131 1.00 96.50 511 VAL A N 1
ATOM 3910 C CA . VAL A 1 511 ? -34.556 -8.581 22.941 1.00 96.50 511 VAL A CA 1
ATOM 3911 C C . VAL A 1 511 ? -33.799 -8.172 24.191 1.00 96.50 511 VAL A C 1
ATOM 3913 O O . VAL A 1 511 ? -33.841 -7.013 24.588 1.00 96.50 511 VAL A O 1
ATOM 3916 N N . GLU A 1 512 ? -33.059 -9.094 24.787 1.00 94.19 512 GLU A N 1
ATOM 3917 C CA . GLU A 1 512 ? -32.148 -8.785 25.885 1.00 94.19 512 GLU A CA 1
ATOM 3918 C C . GLU A 1 512 ? -30.767 -9.340 25.570 1.00 94.19 512 GLU A C 1
ATOM 3920 O O . GLU A 1 512 ? -30.616 -10.503 25.192 1.00 94.19 512 GLU A O 1
ATOM 3925 N N . THR A 1 513 ? -29.750 -8.498 25.727 1.00 91.38 513 THR A N 1
ATOM 3926 C CA . THR A 1 513 ? -28.365 -8.881 25.461 1.00 91.38 513 THR A CA 1
ATOM 3927 C C . THR A 1 513 ? -27.512 -8.696 26.705 1.00 91.38 513 THR A C 1
ATOM 3929 O O . THR A 1 513 ? -27.498 -7.620 27.304 1.00 91.38 513 THR A O 1
ATOM 3932 N N . SER A 1 514 ? -26.736 -9.717 27.047 1.00 87.75 514 SER A N 1
ATOM 3933 C CA . SER A 1 514 ? -25.659 -9.639 28.026 1.00 87.75 514 SER A CA 1
ATOM 3934 C C . SER A 1 514 ? -24.351 -9.990 27.333 1.00 87.75 514 SER A C 1
ATOM 3936 O O . SER A 1 514 ? -24.248 -11.028 26.686 1.00 87.75 514 SER A O 1
ATOM 3938 N N . VAL A 1 515 ? -23.355 -9.116 27.429 1.00 78.50 515 VAL A N 1
ATOM 3939 C CA . VAL A 1 515 ? -22.056 -9.282 26.766 1.00 78.50 515 VAL A CA 1
ATOM 3940 C C . VAL A 1 515 ? -20.963 -9.385 27.823 1.00 78.50 515 VAL A C 1
ATOM 3942 O O . VAL A 1 515 ? -20.943 -8.610 28.779 1.00 78.50 515 VAL A O 1
ATOM 3945 N N . SER A 1 516 ? -20.077 -10.373 27.687 1.00 62.16 516 SER A N 1
ATOM 3946 C CA . SER A 1 516 ? -19.014 -10.642 28.668 1.00 62.16 516 SER A CA 1
ATOM 3947 C C . SER A 1 516 ? -17.738 -9.829 28.404 1.00 62.16 516 SER A C 1
ATOM 3949 O O . SER A 1 516 ? -16.932 -9.627 29.312 1.00 62.16 516 SER A O 1
ATOM 3951 N N . HIS A 1 517 ? -17.571 -9.333 27.174 1.00 53.94 517 HIS A N 1
ATOM 3952 C CA . HIS A 1 517 ? -16.434 -8.541 26.694 1.00 53.94 517 HIS A CA 1
ATOM 3953 C C . HIS A 1 517 ? -16.930 -7.303 25.915 1.00 53.94 517 HIS A C 1
ATOM 3955 O O . HIS A 1 517 ? -18.131 -7.159 25.695 1.00 53.94 517 HIS A O 1
ATOM 3961 N N . TYR A 1 518 ? -16.021 -6.385 25.549 1.00 53.53 518 TYR A N 1
ATOM 3962 C CA . TYR A 1 518 ? -16.325 -5.091 24.905 1.00 53.53 518 TYR A CA 1
ATOM 3963 C C . TYR A 1 518 ? -17.421 -5.223 23.813 1.00 53.53 518 TYR A C 1
ATOM 3965 O O . TYR A 1 518 ? -17.267 -6.057 22.920 1.00 53.53 518 TYR A O 1
ATOM 3973 N N . PRO A 1 519 ? -18.519 -4.441 23.863 1.00 63.34 519 PRO A N 1
ATOM 3974 C CA . PRO A 1 519 ? -19.674 -4.594 22.973 1.00 63.34 519 PRO A CA 1
ATOM 3975 C C . PRO A 1 519 ? -19.358 -4.117 21.547 1.00 63.34 519 PRO A C 1
ATOM 3977 O O . PRO A 1 519 ? -19.636 -2.974 21.191 1.00 63.34 519 PRO A O 1
ATOM 3980 N N . PHE A 1 520 ? -18.757 -4.966 20.713 1.00 74.19 520 PHE A N 1
ATOM 3981 C CA . PHE A 1 520 ? -18.568 -4.640 19.300 1.00 74.19 520 PHE A CA 1
ATOM 3982 C C . PHE A 1 520 ? -19.905 -4.699 18.551 1.00 74.19 520 PHE A C 1
ATOM 3984 O O . PHE A 1 520 ? -20.610 -5.707 18.610 1.00 74.19 520 PHE A O 1
ATOM 3991 N N . GLY A 1 521 ? -20.228 -3.627 17.817 1.00 80.69 521 GLY A N 1
ATOM 3992 C CA . GLY A 1 521 ? -21.519 -3.480 17.140 1.00 80.69 521 GLY A CA 1
ATOM 3993 C C . GLY A 1 521 ? -21.850 -4.627 16.182 1.00 80.69 521 GLY A C 1
ATOM 3994 O O . GLY A 1 521 ? -22.943 -5.186 16.257 1.00 80.69 521 GLY A O 1
ATOM 3995 N N . HIS A 1 522 ? -20.879 -5.059 15.372 1.00 80.75 522 HIS A N 1
ATOM 3996 C CA . HIS A 1 522 ? -21.064 -6.153 14.414 1.00 80.75 522 HIS A CA 1
ATOM 3997 C C . HIS A 1 522 ? -21.434 -7.487 15.076 1.00 80.75 522 HIS A C 1
ATOM 3999 O O . HIS A 1 522 ? -22.364 -8.139 14.610 1.00 80.75 522 HIS A O 1
ATOM 4005 N N . VAL A 1 523 ? -20.775 -7.857 16.184 1.00 83.75 523 VAL A N 1
ATOM 4006 C CA . VAL A 1 523 ? -21.060 -9.106 16.918 1.00 83.75 523 VAL A CA 1
ATOM 4007 C C . VAL A 1 523 ? -22.468 -9.069 17.500 1.00 83.75 523 VAL A C 1
ATOM 4009 O O . VAL A 1 523 ? -23.209 -10.039 17.393 1.00 83.75 523 VAL A O 1
ATOM 4012 N N . ILE A 1 524 ? -22.864 -7.930 18.079 1.00 91.00 524 ILE A N 1
ATOM 4013 C CA . ILE A 1 524 ? -24.212 -7.754 18.630 1.00 91.00 524 ILE A CA 1
ATOM 4014 C C . ILE A 1 524 ? -25.254 -7.875 17.517 1.00 91.00 524 ILE A C 1
ATOM 4016 O O . ILE A 1 524 ? -26.236 -8.591 17.684 1.00 91.00 524 ILE A O 1
ATOM 4020 N N . CYS A 1 525 ? -25.040 -7.215 16.378 1.00 93.56 525 CYS A N 1
ATOM 4021 C CA . CYS A 1 525 ? -25.980 -7.243 15.259 1.00 93.56 525 CYS A CA 1
ATOM 4022 C C . CYS A 1 525 ? -26.136 -8.640 14.666 1.00 93.56 525 CYS A C 1
ATOM 4024 O O . CYS A 1 525 ? -27.264 -9.086 14.464 1.00 93.56 525 CYS A O 1
ATOM 4026 N N . GLU A 1 526 ? -25.023 -9.333 14.427 1.00 93.94 526 GLU A N 1
ATOM 4027 C CA . GLU A 1 526 ? -25.018 -10.701 13.912 1.00 93.94 526 GLU A CA 1
ATOM 4028 C C . GLU A 1 526 ? -25.710 -11.667 14.880 1.00 93.94 526 GLU A C 1
ATOM 4030 O O . GLU A 1 526 ? -26.614 -12.400 14.478 1.00 93.94 526 GLU A O 1
ATOM 4035 N N . ASP A 1 527 ? -25.349 -11.634 16.166 1.00 93.56 527 ASP A N 1
ATOM 4036 C CA . ASP A 1 527 ? -25.882 -12.557 17.169 1.00 93.56 527 ASP A CA 1
ATOM 4037 C C . ASP A 1 527 ? -27.365 -12.294 17.479 1.00 93.56 527 ASP A C 1
ATOM 4039 O O . ASP A 1 527 ? -28.140 -13.243 17.653 1.00 93.56 527 ASP A O 1
ATOM 4043 N N . VAL A 1 528 ? -27.785 -11.023 17.523 1.00 96.56 528 VAL A N 1
ATOM 4044 C CA . VAL A 1 528 ? -29.201 -10.638 17.644 1.00 96.56 528 VAL A CA 1
ATOM 4045 C C . VAL A 1 528 ? -29.972 -11.082 16.409 1.00 96.56 528 VAL A C 1
ATOM 4047 O O . VAL A 1 528 ? -31.007 -11.737 16.551 1.00 96.56 528 VAL A O 1
ATOM 4050 N N . GLY A 1 529 ? -29.449 -10.800 15.213 1.00 97.12 529 GLY A N 1
ATOM 4051 C CA . GLY A 1 529 ? -30.023 -11.252 13.950 1.00 97.12 529 GLY A CA 1
ATOM 4052 C C . GLY A 1 529 ? -30.216 -12.766 13.944 1.00 97.12 529 GLY A C 1
ATOM 4053 O O . GLY A 1 529 ? -31.334 -13.243 13.771 1.00 97.12 529 GLY A O 1
ATOM 4054 N N . MET A 1 530 ? -29.161 -13.526 14.234 1.00 96.50 530 MET A N 1
ATOM 4055 C CA . MET A 1 530 ? -29.165 -14.990 14.260 1.00 96.50 530 MET A CA 1
ATOM 4056 C C . MET A 1 530 ? -30.157 -15.560 15.267 1.00 96.50 530 MET A C 1
ATOM 4058 O O . MET A 1 530 ? -30.980 -16.406 14.913 1.00 96.50 530 MET A O 1
ATOM 4062 N N . THR A 1 531 ? -30.129 -15.085 16.511 1.00 97.50 531 THR A N 1
ATOM 4063 C CA . THR A 1 531 ? -31.038 -15.576 17.558 1.00 97.50 531 THR A CA 1
ATOM 4064 C C . THR A 1 531 ? -32.492 -15.263 17.210 1.00 97.50 531 THR A C 1
ATOM 4066 O O . THR A 1 531 ? -33.367 -16.117 17.365 1.00 97.50 531 THR A O 1
ATOM 4069 N N . MET A 1 532 ? -32.751 -14.076 16.658 1.00 97.94 532 MET A N 1
ATOM 4070 C CA . MET A 1 532 ? -34.087 -13.692 16.219 1.00 97.94 532 MET A CA 1
ATOM 4071 C C . MET A 1 532 ? -34.547 -14.511 15.012 1.00 97.94 532 MET A C 1
ATOM 4073 O O . MET A 1 532 ? -35.684 -14.977 14.992 1.00 97.94 532 MET A O 1
ATOM 4077 N N . GLY A 1 533 ? -33.658 -14.781 14.056 1.00 97.19 533 GLY A N 1
ATOM 4078 C CA . GLY A 1 533 ? -33.922 -15.687 12.943 1.00 97.19 533 GLY A CA 1
ATOM 4079 C C . GLY A 1 533 ? -34.348 -17.075 13.427 1.00 97.19 533 GLY A C 1
ATOM 4080 O O . GLY A 1 533 ? -35.358 -17.608 12.969 1.00 97.19 533 GLY A O 1
ATOM 4081 N N . HIS A 1 534 ? -33.654 -17.627 14.427 1.00 96.00 534 HIS A N 1
ATOM 4082 C CA . HIS A 1 534 ? -34.042 -18.895 15.051 1.00 96.00 534 HIS A CA 1
ATOM 4083 C C . HIS A 1 534 ? -35.431 -18.843 15.695 1.00 96.00 534 HIS A C 1
ATOM 4085 O O . HIS A 1 534 ? -36.210 -19.783 15.523 1.00 96.00 534 HIS A O 1
ATOM 4091 N N . ALA A 1 535 ? -35.757 -17.759 16.406 1.00 97.56 535 ALA A N 1
ATOM 4092 C CA . ALA A 1 535 ? -37.078 -17.573 17.002 1.00 97.56 535 ALA A CA 1
ATOM 4093 C C . ALA A 1 535 ? -38.186 -17.547 15.933 1.00 97.56 535 ALA A C 1
ATOM 4095 O O . ALA A 1 535 ? -39.197 -18.236 16.072 1.00 97.56 535 ALA A O 1
ATOM 4096 N N . PHE A 1 536 ? -37.976 -16.815 14.834 1.00 97.25 536 PHE A N 1
ATOM 4097 C CA . PHE A 1 536 ? -38.932 -16.743 13.727 1.00 97.25 536 PHE A CA 1
ATOM 4098 C C . PHE A 1 536 ? -39.064 -18.060 12.963 1.00 97.25 536 PHE A C 1
ATOM 4100 O O . PHE A 1 536 ? -40.180 -18.438 12.612 1.00 97.25 536 PHE A O 1
ATOM 4107 N N . ALA A 1 537 ? -37.968 -18.786 12.729 1.00 94.62 537 ALA A N 1
ATOM 4108 C CA . ALA A 1 537 ? -38.044 -20.117 12.131 1.00 94.62 537 ALA A CA 1
ATOM 4109 C C . ALA A 1 537 ? -38.837 -21.080 13.007 1.00 94.62 537 ALA A C 1
ATOM 4111 O O . ALA A 1 537 ? -39.647 -21.849 12.493 1.00 94.62 537 ALA A O 1
ATOM 4112 N N . GLU A 1 538 ? -38.641 -21.028 14.324 1.00 95.25 538 GLU A N 1
ATOM 4113 C CA . GLU A 1 538 ? -39.409 -21.865 15.233 1.00 95.25 538 GLU A CA 1
ATOM 4114 C C . GLU A 1 538 ? -40.891 -21.479 15.234 1.00 95.25 538 GLU A C 1
ATOM 4116 O O . GLU A 1 538 ? -41.744 -22.347 15.067 1.00 95.25 538 GLU A O 1
ATOM 4121 N N . LEU A 1 539 ? -41.218 -20.185 15.276 1.00 95.25 539 LEU A N 1
ATOM 4122 C CA . LEU A 1 539 ? -42.602 -19.717 15.177 1.00 95.25 539 LEU A CA 1
ATOM 4123 C C . LEU A 1 539 ? -43.252 -20.155 13.856 1.00 95.25 539 LEU A C 1
ATOM 4125 O O . LEU A 1 539 ? -44.401 -20.599 13.830 1.00 95.25 539 LEU A O 1
ATOM 4129 N N . TRP A 1 540 ? -42.509 -20.082 12.751 1.00 92.75 540 TRP A N 1
ATOM 4130 C CA . TRP A 1 540 ? -42.961 -20.575 11.455 1.00 92.75 540 TRP A CA 1
ATOM 4131 C C . TRP A 1 540 ? -43.233 -22.084 11.491 1.00 92.75 540 TRP A C 1
ATOM 4133 O O . TRP A 1 540 ? -44.285 -22.520 11.022 1.00 92.75 540 TRP A O 1
ATOM 4143 N N . ARG A 1 541 ? -42.355 -22.891 12.107 1.00 90.31 541 ARG A N 1
ATOM 4144 C CA . ARG A 1 541 ? -42.575 -24.341 12.266 1.00 90.31 541 ARG A CA 1
ATOM 4145 C C . ARG A 1 541 ? -43.835 -24.654 13.068 1.00 90.31 541 ARG A C 1
ATOM 4147 O O . ARG A 1 541 ? -44.549 -25.578 12.682 1.00 90.31 541 ARG A O 1
ATOM 4154 N N . GLN A 1 542 ? -44.119 -23.887 14.122 1.00 90.81 542 GLN A N 1
ATOM 4155 C CA . GLN A 1 542 ? -45.321 -24.052 14.946 1.00 90.81 542 GLN A CA 1
ATOM 4156 C C . GLN A 1 542 ? -46.605 -23.713 14.175 1.00 90.81 542 GLN A C 1
ATOM 4158 O O . GLN A 1 542 ? -47.632 -24.354 14.378 1.00 90.81 542 GLN A O 1
ATOM 4163 N N . ARG A 1 543 ? -46.546 -22.736 13.260 1.00 89.88 543 ARG A N 1
ATOM 4164 C CA . ARG A 1 543 ? -47.724 -22.200 12.558 1.00 89.88 543 ARG A CA 1
ATOM 4165 C C . ARG A 1 543 ? -47.909 -22.690 11.123 1.00 89.88 543 ARG A C 1
ATOM 4167 O O . ARG A 1 543 ? -48.963 -22.459 10.537 1.00 89.88 543 ARG A O 1
ATOM 4174 N N . LYS A 1 544 ? -46.932 -23.379 10.524 1.00 86.19 544 LYS A N 1
ATOM 4175 C CA . LYS A 1 544 ? -47.024 -23.827 9.118 1.00 86.19 544 LYS A CA 1
ATOM 4176 C C . LYS A 1 544 ? -48.260 -24.693 8.851 1.00 86.19 544 LYS A C 1
ATOM 4178 O O . LYS A 1 544 ? -48.898 -24.543 7.813 1.00 86.19 544 LYS A O 1
ATOM 4183 N N . ALA A 1 545 ? -48.629 -25.550 9.807 1.00 84.56 545 ALA A N 1
ATOM 4184 C CA . ALA A 1 545 ? -49.787 -26.436 9.694 1.00 84.56 545 ALA A CA 1
ATOM 4185 C C . ALA A 1 545 ? -51.124 -25.673 9.721 1.00 84.56 545 ALA A C 1
ATOM 4187 O O . ALA A 1 545 ? -52.096 -26.136 9.115 1.00 84.56 545 ALA A O 1
ATOM 4188 N N . ASP A 1 546 ? -51.152 -24.486 10.337 1.00 87.00 546 ASP A N 1
ATOM 4189 C CA . ASP A 1 546 ? -52.324 -23.605 10.391 1.00 87.00 546 ASP A CA 1
ATOM 4190 C C . ASP A 1 546 ? -52.631 -22.957 9.032 1.00 87.00 546 ASP A C 1
ATOM 4192 O O . ASP A 1 546 ? -53.714 -22.402 8.841 1.00 87.00 546 ASP A O 1
ATOM 4196 N N . GLY A 1 547 ? -51.703 -23.073 8.074 1.00 87.44 547 GLY A N 1
ATOM 4197 C CA . GLY A 1 547 ? -51.791 -22.467 6.755 1.00 87.44 547 GLY A CA 1
ATOM 4198 C C . GLY A 1 547 ? -51.394 -21.000 6.813 1.00 87.44 547 GLY A C 1
ATOM 4199 O O . GLY A 1 547 ? -52.251 -20.127 6.815 1.00 87.44 547 GLY A O 1
ATOM 4200 N N . ILE A 1 548 ? -50.091 -20.729 6.858 1.00 91.62 548 ILE A N 1
ATOM 4201 C CA . ILE A 1 548 ? -49.510 -19.389 6.669 1.00 91.62 548 ILE A CA 1
ATOM 4202 C C . ILE A 1 548 ? -48.778 -19.326 5.326 1.00 91.62 548 ILE A C 1
ATOM 4204 O O . ILE A 1 548 ? -48.380 -20.365 4.791 1.00 91.62 548 ILE A O 1
ATOM 4208 N N . ASN A 1 549 ? -48.591 -18.126 4.771 1.00 92.25 549 ASN A N 1
ATOM 4209 C CA . ASN A 1 549 ? -47.919 -17.949 3.477 1.00 92.25 549 ASN A CA 1
ATOM 4210 C C . ASN A 1 549 ? -46.510 -18.552 3.444 1.00 92.25 549 ASN A C 1
ATOM 4212 O O . ASN A 1 549 ? -46.168 -19.234 2.487 1.00 92.25 549 ASN A O 1
ATOM 4216 N N . GLY A 1 550 ? -45.693 -18.329 4.476 1.00 89.69 550 GLY A N 1
ATOM 4217 C CA . GLY A 1 550 ? -44.286 -18.746 4.519 1.00 89.69 550 GLY A CA 1
ATOM 4218 C C . GLY A 1 550 ? -43.352 -17.952 3.597 1.00 89.69 550 GLY A C 1
ATOM 4219 O O . GLY A 1 550 ? -42.147 -18.183 3.621 1.00 89.69 550 GLY A O 1
ATOM 4220 N N . GLU A 1 551 ? -43.892 -17.009 2.829 1.00 92.69 551 GLU A N 1
ATOM 4221 C CA . GLU A 1 551 ? -43.166 -16.095 1.952 1.00 92.69 551 GLU A CA 1
ATOM 4222 C C . GLU A 1 551 ? -43.810 -14.708 1.995 1.00 92.69 551 GLU A C 1
ATOM 4224 O O . GLU A 1 551 ? -45.013 -14.572 2.239 1.00 92.69 551 GLU A O 1
ATOM 4229 N N . GLY A 1 552 ? -43.010 -13.675 1.776 1.00 94.56 552 GLY A N 1
ATOM 4230 C CA . GLY A 1 552 ? -43.462 -12.297 1.781 1.00 94.56 552 GLY A CA 1
ATOM 4231 C C . GLY A 1 552 ? -42.656 -11.433 0.826 1.00 94.56 552 GLY A C 1
ATOM 4232 O O . GLY A 1 552 ? -41.485 -11.689 0.550 1.00 94.56 552 GLY A O 1
ATOM 4233 N N . GLU A 1 553 ? -43.304 -10.373 0.366 1.00 97.25 553 GLU A N 1
ATOM 4234 C CA . GLU A 1 553 ? -42.681 -9.236 -0.295 1.00 97.25 553 GLU A CA 1
ATOM 4235 C C . GLU A 1 553 ? -43.264 -7.977 0.339 1.00 97.25 553 GLU A C 1
ATOM 4237 O O . GLU A 1 553 ? -44.473 -7.882 0.573 1.00 97.25 553 GLU A O 1
ATOM 4242 N N . ALA A 1 554 ? -42.415 -6.996 0.617 1.00 98.25 554 ALA A N 1
ATOM 4243 C CA . ALA A 1 554 ? -42.872 -5.683 1.028 1.00 98.25 554 ALA A CA 1
ATOM 4244 C C . ALA A 1 554 ? -41.903 -4.593 0.586 1.00 98.25 554 ALA A C 1
ATOM 4246 O O . ALA A 1 554 ? -40.704 -4.809 0.427 1.00 98.25 554 ALA A O 1
ATOM 4247 N N . SER A 1 555 ? -42.436 -3.385 0.427 1.00 97.44 555 SER A N 1
ATOM 4248 C CA . SER A 1 555 ? -41.636 -2.171 0.283 1.00 97.44 555 SER A CA 1
ATOM 4249 C C . SER A 1 555 ? -41.824 -1.292 1.516 1.00 97.44 555 SER A C 1
ATOM 4251 O O . SER A 1 555 ? -42.907 -1.248 2.103 1.00 97.44 555 SER A O 1
ATOM 4253 N N . GLY A 1 556 ? -40.761 -0.614 1.920 1.00 96.44 556 GLY A N 1
ATOM 4254 C CA . GLY A 1 556 ? -40.735 0.324 3.031 1.00 96.44 556 GLY A CA 1
ATOM 4255 C C . GLY A 1 556 ? -40.335 1.694 2.519 1.00 96.44 556 GLY A C 1
ATOM 4256 O O . GLY A 1 556 ? -39.480 1.809 1.644 1.00 96.44 556 GLY A O 1
ATOM 4257 N N . VAL A 1 557 ? -40.990 2.721 3.046 1.00 96.25 557 VAL A N 1
ATOM 4258 C CA . VAL A 1 557 ? -40.737 4.117 2.694 1.00 96.25 557 VAL A CA 1
ATOM 4259 C C . VAL A 1 557 ? -40.597 4.952 3.959 1.00 96.25 557 VAL A C 1
ATOM 4261 O O . VAL A 1 557 ? -41.282 4.710 4.967 1.00 96.25 557 VAL A O 1
ATOM 4264 N N . LEU A 1 558 ? -39.702 5.926 3.896 1.00 95.38 558 LEU A N 1
ATOM 4265 C CA . LEU A 1 558 ? -39.567 6.996 4.870 1.00 95.38 558 LEU A CA 1
ATOM 4266 C C . LEU A 1 558 ? -39.011 8.208 4.137 1.00 95.38 558 LEU A C 1
ATOM 4268 O O . LEU A 1 558 ? -37.912 8.129 3.605 1.00 95.38 558 LEU A O 1
ATOM 4272 N N . ASP A 1 559 ? -39.793 9.281 4.096 1.00 95.19 559 ASP A N 1
ATOM 4273 C CA . ASP A 1 559 ? -39.452 10.523 3.408 1.00 95.19 559 ASP A CA 1
ATOM 4274 C C . ASP A 1 559 ? -38.941 10.271 1.978 1.00 95.19 559 ASP A C 1
ATOM 4276 O O . ASP A 1 559 ? -39.710 9.828 1.119 1.00 95.19 559 ASP A O 1
ATOM 4280 N N . GLU A 1 560 ? -37.666 10.533 1.706 1.00 96.25 560 GLU A N 1
ATOM 4281 C CA . GLU A 1 560 ? -37.026 10.338 0.405 1.00 96.25 560 GLU A CA 1
ATOM 4282 C C . GLU A 1 560 ? -36.486 8.914 0.177 1.00 96.25 560 GLU A C 1
ATOM 4284 O O . GLU A 1 560 ? -36.148 8.542 -0.954 1.00 96.25 560 GLU A O 1
ATOM 4289 N N . ALA A 1 561 ? -36.440 8.096 1.228 1.00 96.88 561 ALA A N 1
ATOM 4290 C CA . ALA A 1 561 ? -35.918 6.744 1.196 1.00 96.88 561 ALA A CA 1
ATOM 4291 C C . ALA A 1 561 ? -36.971 5.679 0.863 1.00 96.88 561 ALA A C 1
ATOM 4293 O O . ALA A 1 561 ? -38.115 5.699 1.329 1.00 96.88 561 ALA A O 1
ATOM 4294 N N . MET A 1 562 ? -36.552 4.687 0.075 1.00 97.81 562 MET A N 1
ATOM 4295 C CA . MET A 1 562 ? -37.358 3.533 -0.304 1.00 97.81 562 MET A CA 1
ATOM 4296 C C . MET A 1 562 ? -36.501 2.271 -0.382 1.00 97.81 562 MET A C 1
ATOM 4298 O O . MET A 1 562 ? -35.488 2.242 -1.083 1.00 97.81 562 MET A O 1
ATOM 4302 N N . ALA A 1 563 ? -36.980 1.199 0.241 1.00 97.88 563 ALA A N 1
ATOM 4303 C CA . ALA A 1 563 ? -36.386 -0.131 0.180 1.00 97.88 563 ALA A CA 1
ATOM 4304 C C . ALA A 1 563 ? -37.438 -1.195 -0.153 1.00 97.88 563 ALA A C 1
ATOM 4306 O O . ALA A 1 563 ? -38.634 -1.006 0.084 1.00 97.88 563 ALA A O 1
ATOM 4307 N N . ARG A 1 564 ? -36.992 -2.333 -0.682 1.00 98.44 564 ARG A N 1
ATOM 4308 C CA . ARG A 1 564 ? -37.812 -3.520 -0.933 1.00 98.44 564 ARG A CA 1
ATOM 4309 C C . ARG A 1 564 ? -37.164 -4.742 -0.304 1.00 98.44 564 ARG A C 1
ATOM 4311 O O . ARG A 1 564 ? -35.949 -4.891 -0.353 1.00 98.44 564 ARG A O 1
ATOM 4318 N N . VAL A 1 565 ? -37.984 -5.602 0.287 1.00 98.50 565 VAL A N 1
ATOM 4319 C CA . VAL A 1 565 ? -37.541 -6.844 0.916 1.00 98.50 565 VAL A CA 1
ATOM 4320 C C . VAL A 1 565 ? -38.409 -8.003 0.449 1.00 98.50 565 VAL A C 1
ATOM 4322 O O . VAL A 1 565 ? -39.636 -7.893 0.430 1.00 98.50 565 VAL A O 1
ATOM 4325 N N . PHE A 1 566 ? -37.757 -9.111 0.111 1.00 97.81 566 PHE A N 1
ATOM 4326 C CA . PHE A 1 566 ? -38.375 -10.408 -0.150 1.00 97.81 566 PHE A CA 1
ATOM 4327 C C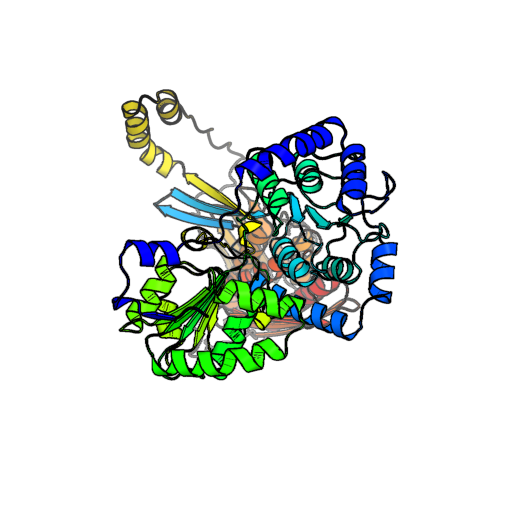 . PHE A 1 566 ? -37.875 -11.407 0.884 1.00 97.81 566 PHE A C 1
ATOM 4329 O O . PHE A 1 566 ? -36.689 -11.398 1.215 1.00 97.81 566 PHE A O 1
ATOM 4336 N N . LEU A 1 567 ? -38.754 -12.282 1.365 1.00 96.25 567 LEU A N 1
ATOM 4337 C CA . LEU A 1 567 ? -38.410 -13.341 2.308 1.00 96.25 567 LEU A CA 1
ATOM 4338 C C . LEU A 1 567 ? -39.147 -14.632 1.960 1.00 96.25 567 LEU A C 1
ATOM 4340 O O . LEU A 1 567 ? -40.347 -14.599 1.701 1.00 96.25 567 LEU A O 1
ATOM 4344 N N . GLY A 1 568 ? -38.461 -15.770 2.053 1.00 94.38 568 GLY A N 1
ATOM 4345 C CA . GLY A 1 568 ? -39.068 -17.100 1.959 1.00 94.38 568 GLY A CA 1
ATOM 4346 C C . GLY A 1 568 ? -38.450 -18.089 2.947 1.00 94.38 568 GLY A C 1
ATOM 4347 O O . GLY A 1 568 ? -37.230 -18.259 2.978 1.00 94.38 568 GLY A O 1
ATOM 4348 N N . PHE A 1 569 ? -39.279 -18.761 3.750 1.00 90.00 569 PHE A N 1
ATOM 4349 C CA . PHE A 1 569 ? -38.842 -19.855 4.624 1.00 90.00 569 PHE A CA 1
ATOM 4350 C C . PHE A 1 569 ? -38.693 -21.151 3.815 1.00 90.00 569 PHE A C 1
ATOM 4352 O O . PHE A 1 569 ? -39.684 -21.791 3.461 1.00 90.00 569 PHE A O 1
ATOM 4359 N N . GLU A 1 570 ? -37.447 -21.538 3.529 1.00 79.38 570 GLU A N 1
ATOM 4360 C CA . GLU A 1 570 ? -37.120 -22.655 2.624 1.00 79.38 570 GLU A CA 1
ATOM 4361 C C . GLU A 1 570 ? -36.085 -23.643 3.195 1.00 79.38 570 GLU A C 1
ATOM 4363 O O . GLU A 1 570 ? -35.565 -24.480 2.462 1.00 79.38 570 GLU A O 1
ATOM 4368 N N . ASP A 1 571 ? -35.755 -23.526 4.484 1.00 80.50 571 ASP A N 1
ATOM 4369 C CA . ASP A 1 571 ? -34.715 -24.299 5.190 1.00 80.50 571 ASP A CA 1
ATOM 4370 C C . ASP A 1 571 ? -33.299 -24.174 4.581 1.00 80.50 571 ASP A C 1
ATOM 4372 O O . ASP A 1 571 ? -32.404 -24.985 4.823 1.00 80.50 571 ASP A O 1
ATOM 4376 N N . ARG A 1 572 ? -33.068 -23.101 3.816 1.00 82.31 572 ARG A N 1
ATOM 4377 C CA . ARG A 1 572 ? -31.782 -22.724 3.217 1.00 82.31 572 ARG A CA 1
ATOM 4378 C C . ARG A 1 572 ? -31.467 -21.284 3.574 1.00 82.31 572 ARG A C 1
ATOM 4380 O O . ARG A 1 572 ? -32.338 -20.429 3.488 1.00 82.31 572 ARG A O 1
ATOM 4387 N N . ALA A 1 573 ? -30.225 -21.029 3.963 1.00 92.31 573 ALA A N 1
ATOM 4388 C CA . ALA A 1 573 ? -29.754 -19.689 4.274 1.00 92.31 573 ALA A CA 1
ATOM 4389 C C . ALA A 1 573 ? -29.190 -19.036 3.005 1.00 92.31 573 ALA A C 1
ATOM 4391 O O . ALA A 1 573 ? -28.123 -19.430 2.532 1.00 92.31 573 ALA A O 1
ATOM 4392 N N . GLN A 1 574 ? -29.897 -18.050 2.452 1.00 94.50 574 GLN A N 1
ATOM 4393 C CA . GLN A 1 574 ? -29.401 -17.253 1.332 1.00 94.50 574 GLN A CA 1
ATOM 4394 C C . GLN A 1 574 ? -29.748 -15.776 1.524 1.00 94.50 574 GLN A C 1
ATOM 4396 O O . GLN A 1 574 ? -30.912 -15.402 1.614 1.00 94.50 574 GLN A O 1
ATOM 4401 N N . PHE A 1 575 ? -28.726 -14.927 1.576 1.00 96.44 575 PHE A N 1
ATOM 4402 C CA . PHE A 1 575 ? -28.883 -13.485 1.722 1.00 96.44 575 PHE A CA 1
ATOM 4403 C C . PHE A 1 575 ? -28.349 -12.782 0.478 1.00 96.44 575 PHE A C 1
ATOM 4405 O O . PHE A 1 575 ? -27.230 -13.050 0.045 1.00 96.44 575 PHE A O 1
ATOM 4412 N N . THR A 1 576 ? -29.150 -11.889 -0.096 1.00 96.06 576 THR A N 1
ATOM 4413 C CA . THR A 1 576 ? -28.729 -10.991 -1.175 1.00 96.06 576 THR A CA 1
ATOM 4414 C C . THR A 1 576 ? -29.035 -9.558 -0.776 1.00 96.06 576 THR A C 1
ATOM 4416 O O . THR A 1 576 ? -30.139 -9.256 -0.324 1.00 96.06 576 THR A O 1
ATOM 4419 N N . PHE A 1 577 ? -28.062 -8.675 -0.978 1.00 95.25 577 PHE A N 1
ATOM 4420 C CA . PHE A 1 577 ? -28.191 -7.257 -0.688 1.00 95.25 577 PHE A CA 1
ATOM 4421 C C . PHE A 1 577 ? -27.853 -6.438 -1.935 1.00 95.25 577 PHE A C 1
ATOM 4423 O O . PHE A 1 577 ? -26.737 -6.519 -2.452 1.00 95.25 577 PHE A O 1
ATOM 4430 N N . GLY A 1 578 ? -28.819 -5.665 -2.420 1.00 93.31 578 GLY A N 1
ATOM 4431 C CA . GLY A 1 578 ? -28.681 -4.728 -3.526 1.00 93.31 578 GLY A CA 1
ATOM 4432 C C . GLY A 1 578 ? -28.819 -3.287 -3.039 1.00 93.31 578 GLY A C 1
ATOM 4433 O O . GLY A 1 578 ? -29.649 -2.984 -2.187 1.00 93.31 578 GLY A O 1
ATOM 4434 N N . SER A 1 579 ? -28.025 -2.367 -3.588 1.00 93.44 579 SER A N 1
ATOM 4435 C CA . SER A 1 579 ? -28.172 -0.938 -3.292 1.00 93.44 579 SER A CA 1
ATOM 4436 C C . SER A 1 579 ? -28.007 -0.093 -4.546 1.00 93.44 579 SER A C 1
ATOM 4438 O O . SER A 1 579 ? -26.963 -0.127 -5.194 1.00 93.44 579 SER A O 1
ATOM 4440 N N . ALA A 1 580 ? -29.038 0.688 -4.866 1.00 92.94 580 ALA A N 1
ATOM 4441 C CA . ALA A 1 580 ? -29.005 1.753 -5.867 1.00 92.94 580 ALA A CA 1
ATOM 4442 C C . ALA A 1 580 ? -28.598 3.111 -5.263 1.00 92.94 580 ALA A C 1
ATOM 4444 O O . ALA A 1 580 ? -28.375 4.072 -5.998 1.00 92.94 580 ALA A O 1
ATOM 4445 N N . VAL A 1 581 ? -28.489 3.187 -3.933 1.00 90.25 581 VAL A N 1
ATOM 4446 C CA . VAL A 1 581 ? -28.059 4.373 -3.183 1.00 90.25 581 VAL A CA 1
ATOM 4447 C C . VAL A 1 581 ? -26.656 4.191 -2.618 1.00 90.25 581 VAL A C 1
ATOM 4449 O O . VAL A 1 581 ? -26.165 3.067 -2.452 1.00 90.25 581 VAL A O 1
ATOM 4452 N N . ARG A 1 582 ? -25.989 5.304 -2.308 1.00 87.25 582 ARG A N 1
ATOM 4453 C CA . ARG A 1 582 ? -24.681 5.270 -1.655 1.00 87.25 582 ARG A CA 1
ATOM 4454 C C . ARG A 1 582 ? -24.856 4.883 -0.189 1.00 87.25 582 ARG A C 1
ATOM 4456 O O . ARG A 1 582 ? -25.571 5.545 0.551 1.00 87.25 582 ARG A O 1
ATOM 4463 N N . LEU A 1 583 ? -24.150 3.844 0.241 1.00 84.81 583 LEU A N 1
ATOM 4464 C CA . LEU A 1 583 ? -24.074 3.498 1.656 1.00 84.81 583 LEU A CA 1
ATOM 4465 C C . LEU A 1 583 ? -23.075 4.407 2.368 1.00 84.81 583 LEU A C 1
ATOM 4467 O O . LEU A 1 583 ? -21.954 4.616 1.895 1.00 84.81 583 LEU A O 1
ATOM 4471 N N . HIS A 1 584 ? -23.483 4.920 3.520 1.00 84.44 584 HIS A N 1
ATOM 4472 C CA . HIS A 1 584 ? -22.618 5.676 4.414 1.00 84.44 584 HIS A CA 1
ATOM 4473 C C . HIS A 1 584 ? -21.889 4.720 5.351 1.00 84.44 584 HIS A C 1
ATOM 4475 O O . HIS A 1 584 ? -22.473 3.750 5.821 1.00 84.44 584 HIS A O 1
ATOM 4481 N N . GLU A 1 585 ? -20.612 4.987 5.628 1.00 82.88 585 GLU A N 1
ATOM 4482 C CA . GLU A 1 585 ? -19.770 4.096 6.437 1.00 82.88 585 GLU A CA 1
ATOM 4483 C C . GLU A 1 585 ? -20.371 3.840 7.825 1.00 82.88 585 GLU A C 1
ATOM 4485 O O . GLU A 1 585 ? -20.368 2.700 8.292 1.00 82.88 585 GLU A O 1
ATOM 4490 N N . ARG A 1 586 ? -20.954 4.881 8.425 1.00 87.50 586 ARG A N 1
ATOM 4491 C CA . ARG A 1 586 ? -21.581 4.871 9.743 1.00 87.50 586 ARG A CA 1
ATOM 4492 C C . ARG A 1 586 ? -22.949 5.548 9.688 1.00 87.50 586 ARG A C 1
ATOM 4494 O O . ARG A 1 586 ? -23.082 6.592 9.051 1.00 87.50 586 ARG A O 1
ATOM 4501 N N . VAL A 1 587 ? -23.925 4.963 10.374 1.00 87.50 587 VAL A N 1
ATOM 4502 C CA . VAL A 1 587 ? -25.262 5.517 10.605 1.00 87.50 587 VAL A CA 1
ATOM 4503 C C . VAL A 1 587 ? -25.522 5.431 12.103 1.00 87.50 587 VAL A C 1
ATOM 4505 O O . VAL A 1 587 ? -25.548 4.336 12.661 1.00 87.50 587 VAL A O 1
ATOM 4508 N N . GLU A 1 588 ? -25.636 6.585 12.758 1.00 91.19 588 GLU A N 1
ATOM 4509 C CA . GLU A 1 588 ? -25.734 6.677 14.219 1.00 91.19 588 GLU A CA 1
ATOM 4510 C C . GLU A 1 588 ? -24.598 5.904 14.936 1.00 91.19 588 GLU A C 1
ATOM 4512 O O . GLU A 1 588 ? -23.402 6.139 14.700 1.00 91.19 588 GLU A O 1
ATOM 4517 N N . ASP A 1 589 ? -24.937 4.969 15.825 1.00 89.88 589 ASP A N 1
ATOM 4518 C CA . ASP A 1 589 ? -23.994 4.125 16.556 1.00 89.88 589 ASP A CA 1
ATOM 4519 C C . ASP A 1 589 ? -23.657 2.795 15.855 1.00 89.88 589 ASP A C 1
ATOM 4521 O O . ASP A 1 589 ? -22.923 1.986 16.422 1.00 89.88 589 ASP A O 1
ATOM 4525 N N . MET A 1 590 ? -24.092 2.608 14.602 1.00 90.56 590 MET A N 1
ATOM 4526 C CA . MET A 1 590 ? -23.852 1.409 13.787 1.00 90.56 590 MET A CA 1
ATOM 4527 C C . MET A 1 590 ? -23.018 1.701 12.529 1.00 90.56 590 MET A C 1
ATOM 4529 O O . MET A 1 590 ? -23.033 2.799 11.975 1.00 90.56 590 MET A O 1
ATOM 4533 N N . LEU A 1 591 ? -22.294 0.699 12.032 1.00 88.31 591 LEU A N 1
ATOM 4534 C CA . LEU A 1 591 ? -21.580 0.730 10.750 1.00 88.31 591 LEU A CA 1
ATOM 4535 C C . LEU A 1 591 ? -22.440 0.134 9.632 1.00 88.31 591 LEU A C 1
ATOM 4537 O O . LEU A 1 591 ? -23.187 -0.802 9.870 1.00 88.31 591 LEU A O 1
ATOM 4541 N N . SER A 1 592 ? -22.273 0.563 8.380 1.00 84.81 592 SER A N 1
ATOM 4542 C CA . SER A 1 592 ? -22.941 -0.067 7.212 1.00 84.81 592 SER A CA 1
ATOM 4543 C C . SER A 1 592 ? -22.778 -1.579 7.112 1.00 84.81 592 SER A C 1
ATOM 4545 O O . SER A 1 592 ? -23.695 -2.260 6.655 1.00 84.81 592 SER A O 1
ATOM 4547 N N . ALA A 1 593 ? -21.652 -2.118 7.578 1.00 85.25 593 ALA A N 1
ATOM 4548 C CA . ALA A 1 593 ? -21.463 -3.559 7.680 1.00 85.25 593 ALA A CA 1
ATOM 4549 C C . ALA A 1 593 ? -22.440 -4.219 8.675 1.00 85.25 593 ALA A C 1
ATOM 4551 O O . ALA A 1 593 ? -22.874 -5.341 8.437 1.00 85.25 593 ALA A O 1
ATOM 4552 N N . ASP A 1 594 ? -22.840 -3.526 9.742 1.00 90.31 594 ASP A N 1
ATOM 4553 C CA . ASP A 1 594 ? -23.714 -4.048 10.798 1.00 90.31 594 ASP A CA 1
ATOM 4554 C C . ASP A 1 594 ? -25.140 -4.320 10.300 1.00 90.31 594 ASP A C 1
ATOM 4556 O O . ASP A 1 594 ? -25.759 -5.295 10.727 1.00 90.31 594 ASP A O 1
ATOM 4560 N N . LEU A 1 595 ? -25.632 -3.525 9.338 1.00 88.75 595 LEU A N 1
ATOM 4561 C CA . LEU A 1 595 ? -26.887 -3.795 8.625 1.00 88.75 595 LEU A CA 1
ATOM 4562 C C . LEU A 1 595 ? -26.840 -5.170 7.947 1.00 88.75 595 LEU A C 1
ATOM 4564 O O . LEU A 1 595 ? -27.741 -5.994 8.117 1.00 88.75 595 LEU A O 1
ATOM 4568 N N . ASN A 1 596 ? -25.763 -5.426 7.201 1.00 90.75 596 ASN A N 1
ATOM 4569 C CA . ASN A 1 596 ? -25.563 -6.695 6.510 1.00 90.75 596 ASN A CA 1
ATOM 4570 C C . ASN A 1 596 ? -25.393 -7.844 7.503 1.00 90.75 596 ASN A C 1
ATOM 4572 O O . ASN A 1 596 ? -25.987 -8.898 7.300 1.00 90.75 596 ASN A O 1
ATOM 4576 N N . ASN A 1 597 ? -24.641 -7.634 8.585 1.00 92.94 597 ASN A N 1
ATOM 4577 C CA . ASN A 1 597 ? -24.409 -8.646 9.615 1.00 92.94 597 ASN A CA 1
ATOM 4578 C C . ASN A 1 597 ? -25.711 -9.059 10.308 1.00 92.94 597 ASN A C 1
ATOM 4580 O O . ASN A 1 597 ? -25.947 -10.248 10.507 1.00 92.94 597 ASN A O 1
ATOM 4584 N N . PHE A 1 598 ? -26.598 -8.106 10.602 1.00 97.06 598 PHE A N 1
ATOM 4585 C CA . PHE A 1 598 ? -27.915 -8.406 11.155 1.00 97.06 598 PHE A CA 1
ATOM 4586 C C . PHE A 1 598 ? -28.752 -9.288 10.215 1.00 97.06 598 PHE A C 1
ATOM 4588 O O . PHE A 1 598 ? -29.261 -10.329 10.637 1.00 97.06 598 PHE A O 1
ATOM 4595 N N . PHE A 1 599 ? -28.884 -8.912 8.936 1.00 97.19 599 PHE A N 1
ATOM 4596 C CA . PHE A 1 599 ? -29.690 -9.679 7.979 1.00 97.19 599 PHE A CA 1
ATOM 4597 C C . PHE A 1 599 ? -29.064 -11.031 7.631 1.00 97.19 599 PHE A C 1
ATOM 4599 O O . PHE A 1 599 ? -29.783 -12.027 7.550 1.00 97.19 599 PHE A O 1
ATOM 4606 N N . ALA A 1 600 ? -27.741 -11.094 7.472 1.00 95.25 600 ALA A N 1
ATOM 4607 C CA . ALA A 1 600 ? -27.013 -12.339 7.253 1.00 95.25 600 ALA A CA 1
ATOM 4608 C C . ALA A 1 600 ? -27.171 -13.289 8.450 1.00 95.25 600 ALA A C 1
ATOM 4610 O O . ALA A 1 600 ? -27.514 -14.458 8.260 1.00 95.25 600 ALA A O 1
ATOM 4611 N N . GLY A 1 601 ? -27.022 -12.768 9.673 1.00 96.00 601 GLY A N 1
ATOM 4612 C CA . GLY A 1 601 ? -27.286 -13.504 10.905 1.00 96.00 601 GLY A CA 1
ATOM 4613 C C . GLY A 1 601 ? -28.720 -14.029 10.938 1.00 96.00 601 GLY A C 1
ATOM 4614 O O . GLY A 1 601 ? -28.930 -15.231 11.104 1.00 96.00 601 GLY A O 1
ATOM 4615 N N . PHE A 1 602 ? -29.714 -13.168 10.688 1.00 97.94 602 PHE A N 1
ATOM 4616 C CA . PHE A 1 602 ? -31.125 -13.565 10.630 1.00 97.94 602 PHE A CA 1
ATOM 4617 C C . PHE A 1 602 ? -31.368 -14.687 9.625 1.00 97.94 602 PHE A C 1
ATOM 4619 O O . PHE A 1 602 ? -31.990 -15.690 9.968 1.00 97.94 602 PHE A O 1
ATOM 4626 N N . VAL A 1 603 ? -30.849 -14.551 8.405 1.00 96.75 603 VAL A N 1
ATOM 4627 C CA . VAL A 1 603 ? -30.941 -15.563 7.348 1.00 96.75 603 VAL A CA 1
ATOM 4628 C C . VAL A 1 603 ? -30.357 -16.898 7.797 1.00 96.75 603 VAL A C 1
ATOM 4630 O O . VAL A 1 603 ? -30.981 -17.940 7.588 1.00 96.75 603 VAL A O 1
ATOM 4633 N N . GLN A 1 604 ? -29.193 -16.874 8.446 1.00 93.75 604 GLN A N 1
ATOM 4634 C CA . GLN A 1 604 ? -28.531 -18.072 8.944 1.00 93.75 604 GLN A CA 1
ATOM 4635 C C . GLN A 1 604 ? -29.346 -18.756 10.044 1.00 93.75 604 GLN A C 1
ATOM 4637 O O . GLN A 1 604 ? -29.533 -19.973 9.999 1.00 93.75 604 GLN A O 1
ATOM 4642 N N . GLY A 1 605 ? -29.875 -17.983 10.995 1.00 93.62 605 GLY A N 1
ATOM 4643 C CA . GLY A 1 605 ? -30.671 -18.528 12.090 1.00 93.62 605 GLY A CA 1
ATOM 4644 C C . GLY A 1 605 ? -32.048 -19.026 11.654 1.00 93.62 605 GLY A C 1
ATOM 4645 O O . GLY A 1 605 ? -32.517 -20.078 12.093 1.00 93.62 605 GLY A O 1
ATOM 4646 N N . ALA A 1 606 ? -32.687 -18.295 10.743 1.00 94.88 606 ALA A N 1
ATOM 4647 C CA . ALA A 1 606 ? -34.000 -18.641 10.221 1.00 94.88 606 ALA A CA 1
ATOM 4648 C C . ALA A 1 606 ? -33.959 -19.740 9.152 1.00 94.88 606 ALA A C 1
ATOM 4650 O O . ALA A 1 606 ? -34.996 -20.331 8.848 1.00 94.88 606 ALA A O 1
ATOM 4651 N N . LYS A 1 607 ? -32.783 -19.984 8.556 1.00 89.94 607 LYS A N 1
ATOM 4652 C CA . LYS A 1 607 ? -32.615 -20.791 7.342 1.00 89.94 607 LYS A CA 1
ATOM 4653 C C . LYS A 1 607 ? -33.634 -20.392 6.268 1.00 89.94 607 LYS A C 1
ATOM 4655 O O . LYS A 1 607 ? -34.430 -21.199 5.785 1.00 89.94 607 LYS A O 1
ATOM 4660 N N . CYS A 1 608 ? -33.635 -19.106 5.946 1.00 93.62 608 CYS A N 1
ATOM 4661 C CA . CYS A 1 608 ? -34.535 -18.524 4.959 1.00 93.62 608 CYS A CA 1
ATOM 4662 C C . CYS A 1 608 ? -33.756 -17.807 3.855 1.00 93.62 608 CYS A C 1
ATOM 4664 O O . CYS A 1 608 ? -32.573 -17.497 4.003 1.00 93.62 608 CYS A O 1
ATOM 4666 N N . THR A 1 609 ? -34.437 -17.526 2.751 1.00 95.25 609 THR A N 1
ATOM 4667 C CA . THR A 1 609 ? -33.902 -16.663 1.702 1.00 95.25 609 THR A CA 1
ATOM 4668 C C . THR A 1 609 ? -34.410 -15.247 1.929 1.00 95.25 609 THR A C 1
ATOM 4670 O O . THR A 1 609 ? -35.619 -15.063 2.062 1.00 95.25 609 THR A O 1
ATOM 4673 N N . ILE A 1 610 ? -33.514 -14.257 1.964 1.00 97.00 610 ILE A N 1
ATOM 4674 C CA . ILE A 1 610 ? -33.866 -12.834 2.023 1.00 97.00 610 ILE A CA 1
ATOM 4675 C C . ILE A 1 610 ? -33.144 -12.065 0.918 1.00 97.00 610 ILE A C 1
ATOM 4677 O O . ILE A 1 610 ? -31.928 -12.182 0.754 1.00 97.00 610 ILE A O 1
ATOM 4681 N N . HIS A 1 611 ? -33.897 -11.229 0.207 1.00 97.56 611 HIS A N 1
ATOM 4682 C CA . HIS A 1 611 ? -33.363 -10.194 -0.674 1.00 97.56 611 HIS A CA 1
ATOM 4683 C C . HIS A 1 611 ? -33.717 -8.829 -0.095 1.00 97.56 611 HIS A C 1
ATOM 4685 O O . HIS A 1 611 ? -34.889 -8.580 0.184 1.00 97.56 611 HIS A O 1
ATOM 4691 N N . VAL A 1 612 ? -32.724 -7.961 0.078 1.00 97.69 612 VAL A N 1
ATOM 4692 C CA . VAL A 1 612 ? -32.912 -6.570 0.507 1.00 97.69 612 VAL A CA 1
ATOM 4693 C C . VAL A 1 612 ? -32.372 -5.655 -0.579 1.00 97.69 612 VAL A C 1
ATOM 4695 O O . VAL A 1 612 ? -31.180 -5.688 -0.866 1.00 97.69 612 VAL A O 1
ATOM 4698 N N . ASP A 1 613 ? -33.239 -4.825 -1.149 1.00 97.50 613 ASP A N 1
ATOM 4699 C CA . ASP A 1 613 ? -32.882 -3.840 -2.163 1.00 97.50 613 ASP A CA 1
ATOM 4700 C C . ASP A 1 613 ? -33.131 -2.426 -1.633 1.00 97.50 613 ASP A C 1
ATOM 4702 O O . ASP A 1 613 ? -34.272 -2.037 -1.369 1.00 97.50 613 ASP A O 1
ATOM 4706 N N . LEU A 1 614 ? -32.074 -1.625 -1.511 1.00 97.00 614 LEU A N 1
ATOM 4707 C CA . LEU A 1 614 ? -32.179 -0.194 -1.233 1.00 97.00 614 LEU A CA 1
ATOM 4708 C C . LEU A 1 614 ? -32.343 0.559 -2.551 1.00 97.00 614 LEU A C 1
ATOM 4710 O O . LEU A 1 614 ? -31.423 0.617 -3.366 1.00 97.00 614 LEU A O 1
ATOM 4714 N N . LEU A 1 615 ? -33.530 1.112 -2.784 1.00 97.00 615 LEU A N 1
ATOM 4715 C CA . LEU A 1 615 ? -33.929 1.615 -4.097 1.00 97.00 615 LEU A CA 1
ATOM 4716 C C . LEU A 1 615 ? -33.687 3.117 -4.245 1.00 97.00 615 LEU A C 1
ATOM 4718 O O . LEU A 1 615 ? -33.299 3.558 -5.326 1.00 97.00 615 LEU A O 1
ATOM 4722 N N . LYS A 1 616 ? -33.966 3.900 -3.197 1.00 95.44 616 LYS A N 1
ATOM 4723 C CA . LYS A 1 616 ? -33.846 5.369 -3.171 1.00 95.44 616 LYS A CA 1
ATOM 4724 C C . LYS A 1 616 ? -33.580 5.864 -1.750 1.00 95.44 616 LYS A C 1
ATOM 4726 O O . LYS A 1 616 ? -33.890 5.148 -0.801 1.00 95.44 616 LYS A O 1
ATOM 4731 N N . GLY A 1 617 ? -33.038 7.071 -1.623 1.00 93.75 617 GLY A N 1
ATOM 4732 C CA . GLY A 1 617 ? -32.775 7.731 -0.347 1.00 93.75 617 GLY A CA 1
ATOM 4733 C C . GLY A 1 617 ? -31.471 8.519 -0.363 1.00 93.75 617 GLY A C 1
ATOM 4734 O O . GLY A 1 617 ? -30.530 8.124 -1.055 1.00 93.75 617 GLY A O 1
ATOM 4735 N N . ASP A 1 618 ? -31.441 9.598 0.413 1.00 90.31 618 ASP A N 1
ATOM 4736 C CA . ASP A 1 618 ? -30.272 10.464 0.584 1.00 90.31 618 ASP A CA 1
ATOM 4737 C C . ASP A 1 618 ? -29.819 10.482 2.050 1.00 90.31 618 ASP A C 1
ATOM 4739 O O . ASP A 1 618 ? -28.617 10.469 2.320 1.00 90.31 618 ASP A O 1
ATOM 4743 N N . ASP A 1 619 ? -30.761 10.467 2.999 1.00 94.25 619 ASP A N 1
ATOM 4744 C CA . ASP A 1 619 ? -30.449 10.409 4.418 1.00 94.25 619 ASP A CA 1
ATOM 4745 C C . ASP A 1 619 ? -30.139 8.958 4.862 1.00 94.25 619 ASP A C 1
ATOM 4747 O O . ASP A 1 619 ? -30.941 8.040 4.642 1.00 94.25 619 ASP A O 1
ATOM 4751 N N . PRO A 1 620 ? -28.981 8.705 5.505 1.00 91.75 620 PRO A N 1
ATOM 4752 C CA . PRO A 1 620 ? -28.577 7.356 5.896 1.00 91.75 620 PRO A CA 1
ATOM 4753 C C . PRO A 1 620 ? -29.518 6.693 6.908 1.00 91.75 620 PRO A C 1
ATOM 4755 O O . PRO A 1 620 ? -29.750 5.484 6.819 1.00 91.75 620 PRO A O 1
ATOM 4758 N N . HIS A 1 621 ? -30.063 7.465 7.856 1.00 94.25 621 HIS A N 1
ATOM 4759 C CA . HIS A 1 621 ? -31.034 6.974 8.833 1.00 94.25 621 HIS A CA 1
ATOM 4760 C C . HIS A 1 621 ? -32.305 6.555 8.101 1.00 94.25 621 HIS A C 1
ATOM 4762 O O . HIS A 1 621 ? -32.811 5.450 8.321 1.00 94.25 621 HIS A O 1
ATOM 4768 N N . HIS A 1 622 ? -32.801 7.397 7.188 1.00 96.31 622 HIS A N 1
ATOM 4769 C CA . HIS A 1 622 ? -34.033 7.122 6.448 1.00 96.31 622 HIS A CA 1
ATOM 4770 C C . HIS A 1 622 ? -33.917 5.872 5.573 1.00 96.31 622 HIS A C 1
ATOM 4772 O O . HIS A 1 622 ? -34.826 5.034 5.555 1.00 96.31 622 HIS A O 1
ATOM 4778 N N . ILE A 1 623 ? -32.777 5.706 4.895 1.00 95.62 623 ILE A N 1
ATOM 4779 C CA . ILE A 1 623 ? -32.463 4.526 4.082 1.00 95.62 623 ILE A CA 1
ATOM 4780 C C . ILE A 1 623 ? -32.590 3.249 4.913 1.00 95.62 623 ILE A C 1
ATOM 4782 O O . ILE A 1 623 ? -33.299 2.320 4.516 1.00 95.62 623 ILE A O 1
ATOM 4786 N N . TRP A 1 624 ? -31.951 3.199 6.079 1.00 95.19 624 TRP A N 1
ATOM 4787 C CA . TRP A 1 624 ? -31.954 2.003 6.917 1.00 95.19 624 TRP A CA 1
ATOM 4788 C C . TRP A 1 624 ? -33.322 1.725 7.512 1.00 95.19 624 TRP A C 1
ATOM 4790 O O . TRP A 1 624 ? -33.829 0.607 7.410 1.00 95.19 624 TRP A O 1
ATOM 4800 N N . GLU A 1 625 ? -33.965 2.749 8.065 1.00 96.88 625 GLU A N 1
ATOM 4801 C CA . GLU A 1 625 ? -35.295 2.599 8.633 1.00 96.88 625 GLU A CA 1
ATOM 4802 C C . GLU A 1 625 ? -36.303 2.131 7.569 1.00 96.88 625 GLU A C 1
ATOM 4804 O O . GLU A 1 625 ? -37.155 1.286 7.853 1.00 96.88 625 GLU A O 1
ATOM 4809 N N . SER A 1 626 ? -36.174 2.582 6.313 1.00 97.31 626 SER A N 1
ATOM 4810 C CA . SER A 1 626 ? -37.000 2.089 5.205 1.00 97.31 626 SER A CA 1
ATOM 4811 C C . SER A 1 626 ? -36.823 0.580 4.968 1.00 97.31 626 SER A C 1
ATOM 4813 O O . SER A 1 626 ? -37.818 -0.125 4.772 1.00 97.31 626 SER A O 1
ATOM 4815 N N . ALA A 1 627 ? -35.598 0.051 5.076 1.00 97.31 627 ALA A N 1
ATOM 4816 C CA . ALA A 1 627 ? -35.309 -1.377 4.928 1.00 97.31 627 ALA A CA 1
ATOM 4817 C C . ALA A 1 627 ? -35.878 -2.210 6.084 1.00 97.31 627 ALA A C 1
ATOM 4819 O O . ALA A 1 627 ? -36.532 -3.227 5.848 1.00 97.31 627 ALA A O 1
ATOM 4820 N N . PHE A 1 628 ? -35.718 -1.759 7.329 1.00 97.81 628 PHE A N 1
ATOM 4821 C CA . PHE A 1 628 ? -36.280 -2.441 8.501 1.00 97.81 628 PHE A CA 1
ATOM 4822 C C . PHE A 1 628 ? -37.814 -2.392 8.534 1.00 97.81 628 PHE A C 1
ATOM 4824 O O . PHE A 1 628 ? -38.465 -3.384 8.877 1.00 97.81 628 PHE A O 1
ATOM 4831 N N . ARG A 1 629 ? -38.420 -1.283 8.085 1.00 97.94 629 ARG A N 1
ATOM 4832 C CA . ARG A 1 629 ? -39.875 -1.186 7.883 1.00 97.94 629 ARG A CA 1
ATOM 4833 C C . ARG A 1 629 ? -40.363 -2.173 6.825 1.00 97.94 629 ARG A C 1
ATOM 4835 O O . ARG A 1 629 ? -41.364 -2.857 7.054 1.00 97.94 629 ARG A O 1
ATOM 4842 N N . ALA A 1 630 ? -39.669 -2.250 5.685 1.00 98.25 630 ALA A N 1
ATOM 4843 C CA . ALA A 1 630 ? -39.966 -3.214 4.629 1.00 98.25 630 ALA A CA 1
ATOM 4844 C C . ALA A 1 630 ? -39.877 -4.646 5.170 1.00 98.25 630 ALA A C 1
ATOM 4846 O O . ALA A 1 630 ? -40.809 -5.427 5.000 1.00 98.25 630 ALA A O 1
ATOM 4847 N N . PHE A 1 631 ? -38.812 -4.964 5.904 1.00 98.44 631 PHE A N 1
ATOM 4848 C CA . PHE A 1 631 ? -38.600 -6.281 6.490 1.00 98.44 631 PHE A CA 1
ATOM 4849 C C . PHE A 1 631 ? -39.698 -6.686 7.481 1.00 98.44 631 PHE A C 1
ATOM 4851 O O . PHE A 1 631 ? -40.255 -7.777 7.363 1.00 98.44 631 PHE A O 1
ATOM 4858 N N . GLY A 1 632 ? -40.093 -5.802 8.403 1.00 98.00 632 GLY A N 1
ATOM 4859 C CA . GLY A 1 632 ? -41.202 -6.084 9.318 1.00 98.00 632 GLY A CA 1
ATOM 4860 C C . GLY A 1 632 ? -42.528 -6.323 8.582 1.00 98.00 632 GLY A C 1
ATOM 4861 O O . GLY A 1 632 ? -43.231 -7.292 8.865 1.00 98.00 632 GLY A O 1
ATOM 4862 N N . CYS A 1 633 ? -42.852 -5.509 7.570 1.00 98.38 633 CYS A N 1
ATOM 4863 C CA . CYS A 1 633 ? -44.026 -5.741 6.717 1.00 98.38 633 CYS A CA 1
ATOM 4864 C C . CYS A 1 633 ? -43.936 -7.069 5.944 1.00 98.38 633 CYS A C 1
ATOM 4866 O O . CYS A 1 633 ? -44.947 -7.752 5.774 1.00 98.38 633 CYS A O 1
ATOM 4868 N N . CYS A 1 634 ? -42.738 -7.441 5.494 1.00 97.94 634 CYS A N 1
ATOM 4869 C CA . CYS A 1 634 ? -42.468 -8.690 4.792 1.00 97.94 634 CYS A CA 1
ATOM 4870 C C . CYS A 1 634 ? -42.704 -9.902 5.707 1.00 97.94 634 CYS A C 1
ATOM 4872 O O . CYS A 1 634 ? -43.355 -10.864 5.302 1.00 97.94 634 CYS A O 1
ATOM 4874 N N . LEU A 1 635 ? -42.265 -9.832 6.969 1.00 98.00 635 LEU A N 1
ATOM 4875 C CA . LEU A 1 635 ? -42.574 -10.841 7.985 1.00 98.00 635 LEU A CA 1
ATOM 4876 C C . LEU A 1 635 ? -44.085 -10.944 8.219 1.00 98.00 635 LEU A C 1
ATOM 4878 O O . LEU A 1 635 ? -44.629 -12.046 8.211 1.00 98.00 635 LEU A O 1
ATOM 4882 N N . ARG A 1 636 ? -44.802 -9.818 8.330 1.00 97.56 636 ARG A N 1
ATOM 4883 C CA . ARG A 1 636 ? -46.272 -9.845 8.437 1.00 97.56 636 ARG A CA 1
ATOM 4884 C C . ARG A 1 636 ? -46.920 -10.588 7.269 1.00 97.56 636 ARG A C 1
ATOM 4886 O O . ARG A 1 636 ? -47.832 -11.380 7.486 1.00 97.56 636 ARG A O 1
ATOM 4893 N N . ALA A 1 637 ? -46.452 -10.344 6.044 1.00 97.31 637 ALA A N 1
ATOM 4894 C CA . ALA A 1 637 ? -46.947 -11.032 4.854 1.00 97.31 637 ALA A CA 1
ATOM 4895 C C . ALA A 1 637 ? -46.652 -12.543 4.897 1.00 97.31 637 ALA A C 1
ATOM 4897 O O . ALA A 1 637 ? -47.546 -13.341 4.611 1.00 97.31 637 ALA A O 1
ATOM 4898 N N . ALA A 1 638 ? -45.453 -12.937 5.338 1.00 95.44 638 ALA A N 1
ATOM 4899 C CA . ALA A 1 638 ? -45.056 -14.339 5.480 1.00 95.44 638 ALA A CA 1
ATOM 4900 C C . ALA A 1 638 ? -45.886 -15.105 6.523 1.00 95.44 638 ALA A C 1
ATOM 4902 O O . ALA A 1 638 ? -46.192 -16.282 6.330 1.00 95.44 638 ALA A O 1
ATOM 4903 N N . PHE A 1 639 ? -46.305 -14.443 7.601 1.00 95.31 639 PHE A N 1
ATOM 4904 C CA . PHE A 1 639 ? -47.139 -15.037 8.651 1.00 95.31 639 PHE A CA 1
ATOM 4905 C C . PHE A 1 639 ? -48.646 -14.803 8.463 1.00 95.31 639 PHE A C 1
ATOM 4907 O O . PHE A 1 639 ? -49.442 -15.204 9.319 1.00 95.31 639 PHE A O 1
ATOM 4914 N N . ALA A 1 640 ? -49.061 -14.182 7.353 1.00 95.25 640 ALA A N 1
ATOM 4915 C CA . ALA A 1 640 ? -50.471 -13.972 7.058 1.00 95.25 640 ALA A CA 1
ATOM 4916 C C . ALA A 1 640 ? -51.192 -15.315 6.809 1.00 95.25 640 ALA A C 1
ATOM 4918 O O . ALA A 1 640 ? -50.606 -16.221 6.198 1.00 95.25 640 ALA A O 1
ATOM 4919 N N . PRO A 1 641 ? -52.458 -15.458 7.251 1.00 93.44 641 PRO A N 1
ATOM 4920 C CA . PRO A 1 641 ? -53.242 -16.661 7.005 1.00 93.44 641 PRO A CA 1
ATOM 4921 C C . PRO A 1 641 ? -53.405 -16.948 5.511 1.00 93.44 641 PRO A C 1
ATOM 4923 O O . PRO A 1 641 ? -53.820 -16.093 4.731 1.00 93.44 641 PRO A O 1
ATOM 4926 N N . ASN A 1 642 ? -53.142 -18.191 5.140 1.00 91.12 642 ASN A N 1
ATOM 4927 C CA . ASN A 1 642 ? -53.335 -18.756 3.819 1.00 91.12 642 ASN A CA 1
ATOM 4928 C C . ASN A 1 642 ? -54.044 -20.115 3.946 1.00 91.12 642 ASN A C 1
ATOM 4930 O O . ASN A 1 642 ? -53.388 -21.153 4.093 1.00 91.12 642 ASN A O 1
ATOM 4934 N N . PRO A 1 643 ? -55.389 -20.135 3.863 1.00 88.44 643 PRO A N 1
ATOM 4935 C CA . PRO A 1 643 ? -56.180 -21.353 4.026 1.00 88.44 643 PRO A CA 1
ATOM 4936 C C . PRO A 1 643 ? -55.788 -22.489 3.072 1.00 88.44 643 PRO A C 1
ATOM 4938 O O . PRO A 1 643 ? -55.954 -23.655 3.419 1.00 88.44 643 PRO A O 1
ATOM 4941 N N . TRP A 1 644 ? -55.226 -22.169 1.901 1.00 86.50 644 TRP A N 1
ATOM 4942 C CA . TRP A 1 644 ? -54.796 -23.151 0.902 1.00 86.50 644 TRP A CA 1
ATOM 4943 C C . TRP A 1 644 ? -53.540 -23.925 1.306 1.00 86.50 644 TRP A C 1
ATOM 4945 O O . TRP A 1 644 ? -53.306 -25.016 0.795 1.00 86.50 644 TRP A O 1
ATOM 4955 N N . ARG A 1 645 ? -52.738 -23.384 2.230 1.00 82.50 645 ARG A N 1
ATOM 4956 C CA . ARG A 1 645 ? -51.563 -24.066 2.789 1.00 82.50 645 ARG A CA 1
ATOM 4957 C C . ARG A 1 645 ? -51.883 -24.891 4.036 1.00 82.50 645 ARG A C 1
ATOM 4959 O O . ARG A 1 645 ? -51.006 -25.598 4.535 1.00 82.50 645 ARG A O 1
ATOM 4966 N N . LYS A 1 646 ? -53.116 -24.844 4.549 1.00 86.88 646 LYS A N 1
ATOM 4967 C CA . LYS A 1 646 ? -53.493 -25.563 5.770 1.00 86.88 646 LYS A CA 1
ATOM 4968 C C . LYS A 1 646 ? -53.328 -27.074 5.583 1.00 86.88 646 LYS A C 1
ATOM 4970 O O . LYS A 1 646 ? -53.859 -27.648 4.638 1.00 86.88 646 LYS A O 1
ATOM 4975 N N . GLY A 1 647 ? -52.582 -27.715 6.483 1.00 75.69 647 GLY A N 1
ATOM 4976 C CA . GLY A 1 647 ? -52.288 -29.152 6.411 1.00 75.69 647 GLY A CA 1
ATOM 4977 C C . GLY A 1 647 ? -51.328 -29.580 5.289 1.00 75.69 647 GLY A C 1
ATOM 4978 O O . GLY A 1 647 ? -51.110 -30.778 5.120 1.00 75.69 647 GLY A O 1
ATOM 4979 N N . THR A 1 648 ? -50.741 -28.645 4.533 1.00 67.19 648 THR A N 1
ATOM 4980 C CA . THR A 1 648 ? -49.728 -28.976 3.518 1.00 67.19 648 THR A CA 1
ATOM 4981 C C . THR A 1 648 ? -48.380 -29.300 4.170 1.00 67.19 648 THR A C 1
ATOM 4983 O O . THR A 1 648 ? -47.947 -28.639 5.114 1.00 67.19 648 THR A O 1
ATOM 4986 N N . THR A 1 649 ? -47.705 -30.343 3.682 1.00 55.72 649 THR A N 1
ATOM 4987 C CA . THR A 1 649 ? -46.319 -30.666 4.052 1.00 55.72 649 THR A CA 1
ATOM 4988 C C . THR A 1 649 ? -45.340 -29.938 3.122 1.00 55.72 649 THR A C 1
ATOM 4990 O O . THR A 1 649 ? -45.670 -29.759 1.948 1.00 55.72 649 THR A O 1
ATOM 4993 N N . PRO A 1 650 ? -44.140 -29.538 3.589 1.00 56.81 650 PRO A N 1
ATOM 4994 C CA . PRO A 1 650 ? -43.140 -28.886 2.740 1.00 56.81 650 PRO A CA 1
ATOM 4995 C C . PRO A 1 650 ? -42.834 -29.715 1.484 1.00 56.81 650 PRO A C 1
ATOM 4997 O O . PRO A 1 650 ? -42.751 -30.942 1.548 1.00 56.81 650 PRO A O 1
ATOM 5000 N N . GLY A 1 651 ? -42.684 -29.052 0.334 1.00 53.09 651 GLY A N 1
ATOM 5001 C CA . GLY A 1 651 ? -42.281 -29.709 -0.912 1.00 53.09 651 GLY A CA 1
ATOM 5002 C C . GLY A 1 651 ? -40.850 -30.262 -0.846 1.00 53.09 651 GLY A C 1
ATOM 5003 O O . GLY A 1 651 ? -40.059 -29.868 0.005 1.00 53.09 651 GLY A O 1
ATOM 5004 N N . VAL A 1 652 ? -40.496 -31.135 -1.797 1.00 44.44 652 VAL A N 1
ATOM 5005 C CA . VAL A 1 652 ? -39.257 -31.958 -1.872 1.00 44.44 652 VAL A CA 1
ATOM 5006 C C . VAL A 1 652 ? -37.926 -31.167 -1.817 1.00 44.44 652 VAL A C 1
ATOM 5008 O O . VAL A 1 652 ? -36.856 -31.760 -1.795 1.00 44.44 652 VAL A O 1
ATOM 5011 N N . LYS A 1 653 ? -37.965 -29.830 -1.792 1.00 45.81 653 LYS A N 1
ATOM 5012 C CA . LYS A 1 653 ? -36.793 -28.944 -1.684 1.00 45.81 653 LYS A CA 1
ATOM 5013 C C . LYS A 1 653 ? -36.590 -28.321 -0.287 1.00 45.81 653 LYS A C 1
ATOM 5015 O O . LYS A 1 653 ? -35.770 -27.418 -0.178 1.00 45.81 653 LYS A O 1
ATOM 5020 N N . GLY A 1 654 ? -37.308 -28.778 0.744 1.00 47.38 654 GLY A N 1
ATOM 5021 C CA . GLY A 1 654 ? -37.179 -28.289 2.128 1.00 47.38 654 GLY A CA 1
ATOM 5022 C C . GLY A 1 654 ? -37.130 -29.406 3.179 1.00 47.38 654 GLY A C 1
ATOM 5023 O O . GLY A 1 654 ? -38.080 -29.547 3.952 1.00 47.38 654 GLY A O 1
ATOM 5024 N N . ILE A 1 655 ? -36.039 -30.189 3.168 1.00 36.84 655 ILE A N 1
ATOM 5025 C CA . ILE A 1 655 ? -35.511 -30.992 4.294 1.00 36.84 655 ILE A CA 1
ATOM 5026 C C . ILE A 1 655 ? -34.068 -30.551 4.530 1.00 36.84 655 ILE A C 1
ATOM 5028 O O . ILE A 1 655 ? -33.363 -30.389 3.504 1.00 36.84 655 ILE A O 1
#

Nearest PDB structures (foldseek):
  9cp9-assembly1_B  TM=9.167E-01  e=2.688E-33  Cupriavidus pinatubonensis JMP134
  9cp7-assembly1_B  TM=9.176E-01  e=2.983E-33  Cupriavidus pinatubonensis JMP134
  8v37-assembly1_A  TM=9.262E-01  e=8.471E-30  Cupriavidus pinatubonensis JMP134
  8v36-assembly1_A  TM=9.272E-01  e=9.399E-30  Cupriavidus pinatubonensis JMP134
  8v35-assembly1_A  TM=9.086E-01  e=1.157E-29  Cupriavidus pinatubonensis JMP134

Sequence (655 aa):
MNLFKWWEMSEADRAKLMQRTAVDAGKFADVVRPIIEDVRVNGDAAVVKYTKQFDGAEIPLDGLKVTLEEIQEAYMLIDPLLLDALQKSAKNIRAFHQLQKPEMYWVKEIAPGVFAGEQTTPVDSVALYVPRGKGSFPSVMLMLGIPAVVAGVPKISVFSPPLPSGKSDPATLVAADICGIRDVYKAGGAQAIAALAYGTNSIPKALKVLGPGNPYVTAAKRLLQGVIDPGLPAGPSEALVLADEDADPYLTALDLLNEAEHGPDSSAYLVTNSLRLAEDTMKRLPSLIDQLPAQRKSFCETVLSGFGGIVVTKTFDEAIAFVNDYAPEHLSVHAADLFGTAKKIRNAGEIILGEYTPISACNYSLGPNAILPTTGFAKTYSALSVRDFVKVSSISHLTKAAYEEFKPFVTHFAEYEGFSAHALAFKERKFRAETTAQPAPEQQLGLGIHILNANPSGVRCKRITRESVISIEIDTQERHPDINEKIKTPLHFLNHMIEHISWRSCMNIGVETSVSHYPFGHVICEDVGMTMGHAFAELWRQRKADGINGEGEASGVLDEAMARVFLGFEDRAQFTFGSAVRLHERVEDMLSADLNNFFAGFVQGAKCTIHVDLLKGDDPHHIWESAFRAFGCCLRAAFAPNPWRKGTTPGVKGI

InterPro domains:
  IPR000807 Imidazoleglycerol-phosphate dehydratase [PF00475] (489-635)
  IPR012131 Histidinol dehydrogenase [PF00815] (19-429)
  IPR012131 Histidinol dehydrogenase [PR00083] (32-56)
  IPR012131 Histidinol dehydrogenase [PR00083] (136-162)
  IPR012131 Histidinol dehydrogenase [PR00083] (171-197)
  IPR012131 Histidinol dehydrogenase [PR00083] (201-226)
  IPR012131 Histidinol dehydrogenase [PR00083] (230-251)
  IPR012131 Histidinol dehydrogenase [PR00083] (252-271)
  IPR012131 Histidinol dehydrogenase [PR00083] (323-348)
  IPR012131 Histidinol dehydrogenase [PR00083] (364-382)
  IPR012131 Histidinol dehydrogenase [PTHR21256] (1-430)
  IPR012131 Histidinol dehydrogenase [TIGR00069] (32-429)
  IPR012131 Histidinol dehydrogenase [cd06572] (30-422)
  IPR016161 Aldehyde/histidinol dehydrogenase [SSF53720] (27-429)
  IPR020568 Ribosomal protein uS5 domain 2-type superfamily [SSF54211] (460-543)
  IPR020568 Ribosomal protein uS5 domain 2-type superfamily [SSF54211] (552-639)
  IPR038494 Imidazole glycerol phosphate dehydratase domain superfamily [G3DSA:3.30.230.40] (449-548)
  IPR038494 Imidazole glycerol phosphate dehydratase domain superfamily [G3DSA:3.30.230.40] (551-655)

Mean predicted aligned error: 14.72 Å

Foldseek 3Di:
DDEAAPVVDDPVVLVVLLFAQDDPLVVLLVVLVVLLVCCLVPPLVSQQVVLCVPQVAHADSLRFWDDPVLLVVLVVVDDPVLLVLLLQQLVQQLVQQLVVADDQWDWDDPDVQKIKIKGKAFFQFEEEEFEDDVHGCLLSLSLRLNLLVSLVHPHYAYEYADHSHNGRNSSNSNSCVSSVHRRYGNGHFLNVLSCQLNPHPNGDHGQEYDGDDASRLLSSLVVRCVRHPDFFDDDQAEEEEQAEPPFDLQLSLVLQLVSLLVALRYAGEYQYQDPVSQVSNVVNNVVVLVVDDPSSSVSNVNRCVHSYHYYHYNDSVVSLVSCQSSQHAYYEYAYPPFVVSVVSRDGYQDYFTHSVTHPVCCSGHNRFRSQGHHSNCSNPDYGDGSVSRMDMDMDIGGDPVVLVVVLPVQLVVCVVVPNVVSNCCSVVDDDPDPPCPPDDPPPPDDAAKAFPDFALQWTWIWGDDPFKIKIKIKGQDDEDPCLLVQQDDPDPLVSVLVVLLCVQLNIRMGMDMDGPDDDDLLVRLLQNLQNVLLRLLRSCVNCLQVAFQQWFKFWFADDFWIKIKIKHQQLAQAEAEAEPDDADQDDRRDGPVSLVSSNSSSSNNNNMHMYMYTDTDDRNSRSSSRRSNRNSNGSNNRGDHDPVSNRPDDPPRHD

Radius of gyration: 32.17 Å; Cα contacts (8 Å, |Δi|>4): 1413; chains: 1; bounding box: 90×65×77 Å